Protein 4K3C (pdb70)

Structure (mmCIF, N/CA/C/O backbone):
data_4K3C
#
_entry.id   4K3C
#
_cell.length_a   47.779
_cell.length_b   88.162
_cell.length_c   244.454
_cell.angle_alpha   90.00
_cell.angle_beta   90.00
_cell.angle_gamma   90.00
#
_symmetry.space_group_name_H-M   'P 2 21 21'
#
loop_
_entity.id
_entity.type
_entity.pdbx_description
1 polymer 'Outer membrane protein assembly factor BamA'
2 water water
#
loop_
_atom_site.group_PDB
_atom_site.id
_atom_site.type_symbol
_atom_site.label_atom_id
_atom_site.label_alt_id
_atom_site.label_comp_id
_atom_site.label_asym_id
_atom_site.label_entity_id
_atom_site.label_seq_id
_atom_site.pdbx_PDB_ins_code
_atom_site.Cartn_x
_atom_site.Cartn_y
_atom_site.Cartn_z
_atom_site.occupancy
_atom_site.B_iso_or_equiv
_atom_site.auth_seq_id
_atom_site.auth_comp_id
_atom_site.auth_asym_id
_atom_site.auth_atom_id
_atom_site.pdbx_PDB_model_num
ATOM 1 N N . TYR A 1 1 ? -15.048 -11.783 -116.915 1.00 225.23 262 TYR A N 1
ATOM 2 C CA . TYR A 1 1 ? -14.636 -12.747 -115.873 1.00 225.83 262 TYR A CA 1
ATOM 3 C C . TYR A 1 1 ? -13.138 -13.014 -115.642 1.00 227.69 262 TYR A C 1
ATOM 4 O O . TYR A 1 1 ? -12.512 -13.734 -116.415 1.00 230.74 262 TYR A O 1
ATOM 6 N N . ASN A 1 2 ? -12.587 -12.440 -114.570 1.00 224.72 263 ASN A N 1
ATOM 7 C CA . ASN A 1 2 ? -11.225 -12.746 -114.098 1.00 222.77 263 ASN A CA 1
ATOM 8 C C . ASN A 1 2 ? -10.090 -12.149 -114.949 1.00 220.71 263 ASN A C 1
ATOM 9 O O . ASN A 1 2 ? -10.308 -11.207 -115.712 1.00 221.69 263 ASN A O 1
ATOM 11 N N . ILE A 1 3 ? -8.886 -12.707 -114.804 1.00 216.61 264 ILE A N 1
ATOM 12 C CA . ILE A 1 3 ? -7.661 -12.157 -115.390 1.00 211.07 264 ILE A CA 1
ATOM 13 C C . ILE A 1 3 ? -6.585 -13.238 -115.581 1.00 205.77 264 ILE A C 1
ATOM 14 O O . ILE A 1 3 ? -6.453 -14.146 -114.758 1.00 204.14 264 ILE A O 1
ATOM 16 N N . SER A 1 4 ? -5.827 -13.143 -116.675 1.00 201.50 265 SER A N 1
ATOM 17 C CA . SER A 1 4 ? -4.681 -14.021 -116.898 1.00 195.93 265 SER A CA 1
ATOM 18 C C . SER A 1 4 ? -3.470 -13.634 -116.040 1.00 193.29 265 SER A C 1
ATOM 19 O O . SER A 1 4 ? -3.232 -14.228 -114.987 1.00 191.55 265 SER A O 1
ATOM 21 N N . GLU A 1 5 ? -2.717 -12.631 -116.490 1.00 192.63 266 GLU A N 1
ATOM 22 C CA . GLU A 1 5 ? -1.432 -12.286 -115.879 1.00 188.67 266 GLU A CA 1
ATOM 23 C C . GLU A 1 5 ? -1.295 -10.781 -115.628 1.00 191.15 266 GLU A C 1
ATOM 24 O O . GLU A 1 5 ? -2.195 -10.004 -115.956 1.00 190.43 266 GLU A O 1
ATOM 26 N N . MET A 1 6 ? -0.167 -10.382 -115.036 1.00 195.79 267 MET A N 1
ATOM 27 C CA . MET A 1 6 ? 0.199 -8.971 -114.884 1.00 197.17 267 MET A CA 1
ATOM 28 C C . MET A 1 6 ? 1.727 -8.778 -114.912 1.00 197.88 267 MET A C 1
ATOM 29 O O . MET A 1 6 ? 2.421 -9.100 -113.942 1.00 196.13 267 MET A O 1
ATOM 31 N N . ARG A 1 7 ? 2.235 -8.239 -116.023 1.00 197.44 268 ARG A N 1
ATOM 32 C CA . ARG A 1 7 ? 3.679 -8.125 -116.270 1.00 190.98 268 ARG A CA 1
ATOM 33 C C . ARG A 1 7 ? 4.289 -6.774 -115.866 1.00 191.77 268 ARG A C 1
ATOM 34 O O . ARG A 1 7 ? 5.507 -6.596 -115.952 1.00 192.00 268 ARG A O 1
ATOM 36 N N . ILE A 1 8 ? 3.442 -5.845 -115.419 1.00 190.89 269 ILE A N 1
ATOM 37 C CA . ILE A 1 8 ? 3.833 -4.461 -115.092 1.00 185.03 269 ILE A CA 1
ATOM 38 C C . ILE A 1 8 ? 4.681 -3.780 -116.179 1.00 179.26 269 ILE A C 1
ATOM 39 O O . ILE A 1 8 ? 5.913 -3.863 -116.175 1.00 178.07 269 ILE A O 1
ATOM 41 N N . ILE A 1 9 ? 4.004 -3.105 -117.104 1.00 172.90 270 ILE A N 1
ATOM 42 C CA . ILE A 1 9 ? 4.666 -2.453 -118.229 1.00 167.16 270 ILE A CA 1
ATOM 43 C C . ILE A 1 9 ? 4.872 -0.971 -117.915 1.00 159.47 270 ILE A C 1
ATOM 44 O O . ILE A 1 9 ? 4.196 -0.416 -117.051 1.00 154.14 270 ILE A O 1
ATOM 46 N N . GLY A 1 10 ? 5.827 -0.335 -118.585 1.00 161.13 271 GLY A N 1
ATOM 47 C CA . GLY A 1 10 ? 6.008 1.094 -118.425 1.00 163.36 271 GLY A CA 1
ATOM 48 C C . GLY A 1 10 ? 7.437 1.594 -118.495 1.00 169.75 271 GLY A C 1
ATOM 49 O O . GLY A 1 10 ? 8.346 0.899 -118.953 1.00 169.46 271 GLY A O 1
ATOM 50 N N . ASP A 1 11 ? 7.619 2.820 -118.021 1.00 177.24 272 ASP A N 1
ATOM 51 C CA . ASP A 1 11 ? 8.891 3.519 -118.094 1.00 184.86 272 ASP A CA 1
ATOM 52 C C . ASP A 1 11 ? 8.932 4.498 -116.920 1.00 190.02 272 ASP A C 1
ATOM 53 O O . ASP A 1 11 ? 7.877 4.953 -116.479 1.00 186.83 272 ASP A O 1
ATOM 55 N N . T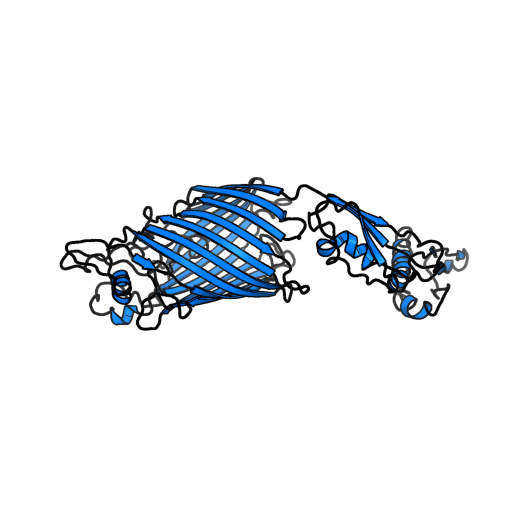HR A 1 12 ? 10.115 4.827 -116.396 1.00 199.07 273 THR A N 1
ATOM 56 C CA . THR A 1 12 ? 11.407 4.337 -116.871 1.00 209.66 273 THR A CA 1
ATOM 57 C C . THR A 1 12 ? 12.388 4.259 -115.701 1.00 213.22 273 THR A C 1
ATOM 58 O O . THR A 1 12 ? 11.986 4.317 -114.538 1.00 212.08 273 THR A O 1
ATOM 60 N N . GLN A 1 13 ? 13.673 4.127 -116.027 1.00 215.74 274 GLN A N 1
ATOM 61 C CA . GLN A 1 13 ? 14.769 4.287 -115.064 1.00 213.10 274 GLN A CA 1
ATOM 62 C C . GLN A 1 13 ? 14.755 3.321 -113.876 1.00 207.64 274 GLN A C 1
ATOM 63 O O . GLN A 1 13 ? 14.485 3.731 -112.742 1.00 205.17 274 GLN A O 1
ATOM 65 N N . LYS A 1 14 ? 15.061 2.050 -114.148 1.00 201.15 275 LYS A N 1
ATOM 66 C CA . LYS A 1 14 ? 15.154 0.999 -113.124 1.00 190.80 275 LYS A CA 1
ATOM 67 C C . LYS A 1 14 ? 14.001 0.985 -112.118 1.00 185.90 275 LYS A C 1
ATOM 68 O O . LYS A 1 14 ? 14.152 0.513 -110.989 1.00 184.26 275 LYS A O 1
ATOM 70 N N . LEU A 1 15 ? 12.853 1.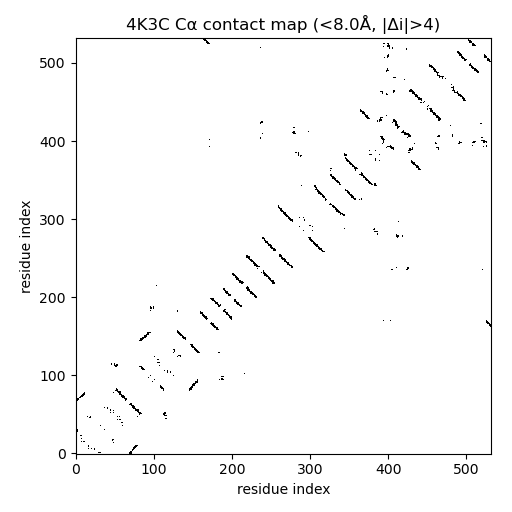503 -112.539 1.00 182.03 276 LEU A N 1
ATOM 71 C CA . LEU A 1 15 ? 11.684 1.573 -111.681 1.00 175.09 276 LEU A CA 1
ATOM 72 C C . LEU A 1 15 ? 11.084 0.188 -111.501 1.00 172.28 276 LEU A C 1
ATOM 73 O O . LEU A 1 15 ? 10.607 -0.156 -110.422 1.00 167.57 276 LEU A O 1
ATOM 75 N N . ASP A 1 16 ? 11.143 -0.609 -112.565 1.00 174.22 277 ASP A N 1
ATOM 76 C CA . ASP A 1 16 ? 10.517 -1.931 -112.607 1.00 173.57 277 ASP A CA 1
ATOM 77 C C . ASP A 1 16 ? 10.976 -2.891 -111.507 1.00 168.74 277 ASP A C 1
ATOM 78 O O . ASP A 1 16 ? 10.379 -3.948 -111.317 1.00 166.33 277 ASP A O 1
ATOM 80 N N . ASN A 1 17 ? 12.033 -2.527 -110.788 1.00 166.63 278 ASN A N 1
ATOM 81 C CA . ASN A 1 17 ? 12.503 -3.336 -109.667 1.00 163.30 278 ASN A CA 1
ATOM 82 C C . ASN A 1 17 ? 11.567 -3.263 -108.457 1.00 159.04 278 ASN A C 1
ATOM 83 O O . ASN A 1 17 ? 10.765 -4.172 -108.234 1.00 162.03 278 ASN A O 1
ATOM 88 N N . GLU A 1 18 ? 11.665 -2.183 -107.685 1.00 149.65 279 GLU A N 1
ATOM 89 C CA . GLU A 1 18 ? 10.851 -2.028 -106.480 1.00 145.50 279 GLU A CA 1
ATOM 90 C C . GLU A 1 18 ? 9.382 -1.731 -106.793 1.00 145.79 279 GLU A C 1
ATOM 91 O O . GLU A 1 18 ? 8.540 -1.719 -105.893 1.00 138.80 279 GLU A O 1
ATOM 93 N N . LEU A 1 19 ? 9.082 -1.486 -108.066 1.00 151.66 280 LEU A N 1
ATOM 94 C CA . LEU A 1 19 ? 7.700 -1.341 -108.513 1.00 152.29 280 LEU A CA 1
ATOM 95 C C . LEU A 1 19 ? 7.030 -2.700 -108.595 1.00 156.86 280 LEU A C 1
ATOM 96 O O . LEU A 1 19 ? 5.974 -2.919 -108.002 1.00 155.55 280 LEU A O 1
ATOM 98 N N . ASN A 1 20 ? 7.654 -3.600 -109.353 1.00 160.95 281 ASN A N 1
ATOM 99 C CA . ASN A 1 20 ? 7.108 -4.930 -109.597 1.00 165.92 281 ASN A CA 1
ATOM 100 C C . ASN A 1 20 ? 6.748 -5.692 -108.325 1.00 179.35 281 ASN A C 1
ATOM 101 O O . ASN A 1 20 ? 5.566 -5.886 -108.032 1.00 180.82 281 ASN A O 1
ATOM 106 N N . GLN A 1 21 ? 7.760 -6.112 -107.569 1.00 188.45 282 GLN A N 1
ATOM 107 C CA . GLN A 1 21 ? 7.526 -6.968 -106.406 1.00 191.86 282 GLN A CA 1
ATOM 108 C C . GLN A 1 21 ? 7.337 -6.179 -105.103 1.00 184.16 282 GLN A C 1
ATOM 109 O O . GLN A 1 21 ? 8.046 -5.201 -104.845 1.00 178.41 282 GLN A O 1
ATOM 111 N N . LEU A 1 22 ? 6.354 -6.592 -104.302 1.00 182.15 283 LEU A N 1
ATOM 112 C CA . LEU A 1 22 ? 5.452 -7.687 -104.670 1.00 181.96 283 LEU A CA 1
ATOM 113 C C . LEU A 1 22 ? 4.008 -7.206 -104.819 1.00 185.40 283 LEU A C 1
ATOM 114 O O . LEU A 1 22 ? 3.067 -7.999 -104.725 1.00 188.35 283 LEU A O 1
ATOM 116 N N . LEU A 1 23 ? 3.843 -5.907 -105.069 1.00 183.59 284 LEU A N 1
ATOM 117 C CA . LEU A 1 23 ? 2.519 -5.308 -105.242 1.00 182.16 284 LEU A CA 1
ATOM 118 C C . LEU A 1 23 ? 1.854 -5.709 -106.557 1.00 190.22 284 LEU A C 1
ATOM 119 O O . LEU A 1 23 ? 0.740 -5.277 -106.850 1.00 191.73 284 LEU A O 1
ATOM 121 N N . THR A 1 24 ? 2.536 -6.537 -107.342 1.00 195.11 285 THR A N 1
ATOM 122 C CA . THR A 1 24 ? 1.964 -7.076 -108.569 1.00 201.55 285 THR A CA 1
ATOM 123 C C . THR A 1 24 ? 0.840 -8.051 -108.214 1.00 204.99 285 THR A C 1
ATOM 124 O O . THR A 1 24 ? 0.067 -8.461 -109.082 1.00 210.45 285 THR A O 1
ATOM 126 N N . HIS A 1 25 ? 0.758 -8.403 -106.930 1.00 200.09 286 HIS A N 1
ATOM 127 C CA . HIS A 1 25 ? -0.234 -9.347 -106.416 1.00 194.39 286 HIS A CA 1
ATOM 128 C C . HIS A 1 25 ? -0.172 -10.667 -107.172 1.00 187.55 286 HIS A C 1
ATOM 129 O O . HIS A 1 25 ? -0.920 -10.866 -108.129 1.00 186.37 286 HIS A O 1
ATOM 131 N N . PHE A 1 26 ? 0.727 -11.545 -106.727 1.00 182.86 287 PHE A N 1
ATOM 132 C CA . PHE A 1 26 ? 0.999 -12.841 -107.358 1.00 184.86 287 PHE A CA 1
ATOM 133 C C . PHE A 1 26 ? -0.199 -13.453 -108.090 1.00 194.86 287 PHE A C 1
ATOM 134 O O . PHE A 1 26 ? -0.332 -13.269 -109.303 1.00 194.25 287 PHE A O 1
ATOM 136 N N . LYS A 1 27 ? -1.059 -14.151 -107.345 1.00 204.37 288 LYS A N 1
ATOM 137 C CA . LYS A 1 27 ? -2.329 -14.694 -107.854 1.00 213.96 288 LYS A CA 1
ATOM 138 C C . LYS A 1 27 ? -3.045 -15.572 -106.823 1.00 221.35 288 LYS A C 1
ATOM 139 O O . LYS A 1 27 ? -2.407 -16.293 -106.054 1.00 223.28 288 LYS A O 1
ATOM 141 N N . ALA A 1 28 ? -4.375 -15.509 -106.829 1.00 224.61 289 ALA A N 1
ATOM 142 C CA . ALA A 1 28 ? -5.223 -16.391 -106.028 1.00 224.72 289 ALA A CA 1
ATOM 143 C C . ALA A 1 28 ? -6.643 -16.314 -106.576 1.00 225.15 289 ALA A C 1
ATOM 144 O O . ALA A 1 28 ? -7.584 -15.983 -105.852 1.00 223.42 289 ALA A O 1
ATOM 146 N N . GLY A 1 29 ? -6.784 -16.614 -107.864 1.00 227.16 290 GLY A N 1
ATOM 147 C CA . GLY A 1 29 ? -8.051 -16.464 -108.553 1.00 228.55 290 GLY A CA 1
ATOM 148 C C . GLY A 1 29 ? -8.114 -15.151 -109.311 1.00 228.34 290 GLY A C 1
ATOM 149 O O . GLY A 1 29 ? -8.844 -15.031 -110.289 1.00 227.99 290 GLY A O 1
ATOM 150 N N . GLN A 1 30 ? -7.344 -14.171 -108.841 1.00 228.46 291 GLN A N 1
ATOM 151 C CA . GLN A 1 30 ? -7.235 -12.845 -109.463 1.00 229.13 291 GLN A CA 1
ATOM 152 C C . GLN A 1 30 ? -8.558 -12.148 -109.798 1.00 229.16 291 GLN A C 1
ATOM 153 O O . GLN A 1 30 ? -8.885 -11.948 -110.968 1.00 233.19 291 GLN A O 1
ATOM 155 N N . LEU A 1 31 ? -9.301 -11.757 -108.768 1.00 224.03 292 LEU A N 1
ATOM 156 C CA . LEU A 1 31 ? -10.567 -11.056 -108.960 1.00 221.80 292 LEU A CA 1
ATOM 157 C C . LEU A 1 31 ? -10.348 -9.653 -109.525 1.00 221.50 292 LEU A C 1
ATOM 158 O O . LEU A 1 31 ? -9.215 -9.182 -109.613 1.00 221.13 292 LEU A O 1
ATOM 160 N N . PHE A 1 32 ? -11.440 -8.992 -109.904 1.00 222.13 293 PHE A N 1
ATOM 161 C CA . PHE A 1 32 ? -11.378 -7.639 -110.456 1.00 219.54 293 PHE A CA 1
ATOM 162 C C . PHE A 1 32 ? -12.627 -6.819 -110.116 1.00 216.90 293 PHE A C 1
ATOM 163 O O . PHE A 1 32 ? -13.746 -7.326 -110.181 1.00 219.90 293 PHE A O 1
ATOM 165 N N . ARG A 1 33 ? -12.435 -5.551 -109.766 1.00 212.48 294 ARG A N 1
ATOM 166 C CA . ARG A 1 33 ? -13.555 -4.690 -109.388 1.00 212.57 294 ARG A CA 1
ATOM 167 C C . ARG A 1 33 ? -13.510 -3.316 -110.063 1.00 212.63 294 ARG A C 1
ATOM 168 O O . ARG A 1 33 ? -12.489 -2.922 -110.631 1.00 215.30 294 ARG A O 1
ATOM 170 N N . LYS A 1 34 ? -14.624 -2.591 -109.987 1.00 207.14 295 LYS A N 1
ATOM 171 C CA . LYS A 1 34 ? -14.766 -1.303 -110.664 1.00 200.16 295 LYS A CA 1
ATOM 172 C C . LYS A 1 34 ? -14.140 -0.147 -109.883 1.00 195.22 295 LYS A C 1
ATOM 173 O O . LYS A 1 34 ? -13.519 0.740 -110.469 1.00 194.76 295 LYS A O 1
ATOM 175 N N . THR A 1 35 ? -14.308 -0.158 -108.564 1.00 191.44 296 THR A N 1
ATOM 176 C CA . THR A 1 35 ? -13.760 0.897 -107.717 1.00 186.15 296 THR A CA 1
ATOM 177 C C . THR A 1 35 ? -12.472 0.461 -107.018 1.00 186.87 296 THR A C 1
ATOM 178 O O . THR A 1 35 ? -11.789 1.280 -106.403 1.00 184.43 296 THR A O 1
ATOM 180 N N . GLU A 1 36 ? -12.145 -0.827 -107.121 1.00 190.77 297 GLU A N 1
ATOM 181 C CA . GLU A 1 36 ? -10.948 -1.383 -106.485 1.00 189.23 297 GLU A CA 1
ATOM 182 C C . GLU A 1 36 ? -9.747 -1.389 -107.425 1.00 189.54 297 GLU A C 1
ATOM 183 O O . GLU A 1 36 ? -8.750 -2.069 -107.173 1.00 187.63 297 GLU A O 1
ATOM 185 N N . LEU A 1 37 ? -9.853 -0.633 -108.512 1.00 190.11 298 LEU A N 1
ATOM 186 C CA . LEU A 1 37 ? -8.748 -0.471 -109.444 1.00 188.13 298 LEU A CA 1
ATOM 187 C C . LEU A 1 37 ? -8.161 0.934 -109.324 1.00 183.61 298 LEU A C 1
ATOM 188 O O . LEU A 1 37 ? -7.135 1.241 -109.929 1.00 186.82 298 LEU A O 1
ATOM 190 N N . SER A 1 38 ? -8.819 1.780 -108.533 1.00 173.54 299 SER A N 1
ATOM 191 C CA . SER A 1 38 ? -8.384 3.161 -108.336 1.00 161.37 299 SER A CA 1
ATOM 192 C C . SER A 1 38 ? -7.164 3.264 -107.415 1.00 159.75 299 SER A C 1
ATOM 193 O O . SER A 1 38 ? -6.178 3.923 -107.752 1.00 159.95 299 SER A O 1
ATOM 195 N N . ILE A 1 39 ? -7.230 2.603 -106.261 1.00 158.27 300 ILE A N 1
ATOM 196 C CA . ILE A 1 39 ? -6.190 2.721 -105.235 1.00 153.54 300 ILE A CA 1
ATOM 197 C C . ILE A 1 39 ? -4.903 1.949 -105.544 1.00 152.21 300 ILE A C 1
ATOM 198 O O . ILE A 1 39 ? -3.829 2.311 -105.062 1.00 149.79 300 ILE A O 1
ATOM 200 N N . ILE A 1 40 ? -5.015 0.883 -106.330 1.00 152.84 301 ILE A N 1
ATOM 201 C CA . ILE A 1 40 ? -3.843 0.112 -106.727 1.00 152.02 301 ILE A CA 1
ATOM 202 C C . ILE A 1 40 ? -2.894 0.990 -107.541 1.00 156.98 301 ILE A C 1
ATOM 203 O O . ILE A 1 40 ? -1.672 0.898 -107.400 1.00 155.89 301 ILE A O 1
ATOM 205 N N . GLU A 1 41 ? -3.473 1.843 -108.386 1.00 160.49 302 GLU A N 1
ATOM 206 C CA . GLU A 1 41 ? -2.709 2.789 -109.195 1.00 162.02 302 GLU A CA 1
ATOM 207 C C . GLU A 1 41 ? -1.964 3.771 -108.304 1.00 161.11 302 GLU A C 1
ATOM 208 O O . GLU A 1 41 ? -0.831 4.156 -108.597 1.00 163.19 302 GLU A O 1
ATOM 210 N N . GLU A 1 42 ? -2.620 4.184 -107.223 1.00 155.17 303 GLU A N 1
ATOM 211 C CA . GLU A 1 42 ? -2.030 5.115 -106.272 1.00 146.69 303 GLU A CA 1
ATOM 212 C C . GLU A 1 42 ? -0.849 4.487 -105.527 1.00 146.25 303 GLU A C 1
ATOM 213 O O . GLU A 1 42 ? 0.132 5.167 -105.230 1.00 143.57 303 GLU A O 1
ATOM 215 N N . GLN A 1 43 ? -0.946 3.189 -105.236 1.00 147.96 304 GLN A N 1
ATOM 216 C CA . GLN A 1 43 ? 0.128 2.452 -104.564 1.00 143.25 304 GLN A CA 1
ATOM 217 C C . GLN A 1 43 ? 1.465 2.562 -105.306 1.00 147.16 304 GLN A C 1
ATOM 218 O O . GLN A 1 43 ? 2.516 2.733 -104.684 1.00 140.14 304 GLN A O 1
ATOM 220 N N . ILE A 1 44 ? 1.410 2.472 -106.636 1.00 153.88 305 ILE A N 1
ATOM 221 C CA . ILE A 1 44 ? 2.599 2.555 -107.493 1.00 148.12 305 ILE A CA 1
ATOM 222 C C . ILE A 1 44 ? 3.147 3.984 -107.634 1.00 144.43 305 ILE A C 1
ATOM 223 O O . ILE A 1 44 ? 4.358 4.205 -107.549 1.00 144.69 305 ILE A O 1
ATOM 225 N N . LYS A 1 45 ? 2.251 4.948 -107.838 1.00 136.64 306 LYS A N 1
ATOM 226 C CA . LYS A 1 45 ? 2.645 6.341 -108.033 1.00 132.05 306 LYS A CA 1
ATOM 227 C C . LYS A 1 45 ? 3.196 6.973 -106.751 1.00 128.05 306 LYS A C 1
ATOM 228 O O . LYS A 1 45 ? 3.599 8.138 -106.745 1.00 124.87 306 LYS A O 1
ATOM 230 N N . GLN A 1 46 ? 3.210 6.195 -105.670 1.00 125.47 307 GLN A N 1
ATOM 231 C CA . GLN A 1 46 ? 3.790 6.625 -104.403 1.00 118.52 307 GLN A CA 1
ATOM 232 C C . GLN A 1 46 ? 5.215 6.092 -104.280 1.00 121.06 307 GLN A C 1
ATOM 233 O O . GLN A 1 46 ? 6.086 6.754 -103.711 1.00 119.29 307 GLN A O 1
ATOM 235 N N . ILE A 1 47 ? 5.446 4.893 -104.815 1.00 124.61 308 ILE A N 1
ATOM 236 C CA . ILE A 1 47 ? 6.774 4.283 -104.804 1.00 124.36 308 ILE A CA 1
ATOM 237 C C . ILE A 1 47 ? 7.729 5.127 -105.635 1.00 127.21 308 ILE A C 1
ATOM 238 O O . ILE A 1 47 ? 8.901 5.293 -105.290 1.00 126.21 308 ILE A O 1
ATOM 240 N N . LEU A 1 48 ? 7.204 5.662 -106.733 1.00 130.97 309 LEU A N 1
ATOM 241 C CA . LEU A 1 48 ? 7.945 6.585 -107.578 1.00 129.48 309 LEU A CA 1
ATOM 242 C C . LEU A 1 48 ? 8.145 7.901 -106.843 1.00 122.78 309 LEU A C 1
ATOM 243 O O . LEU A 1 48 ? 9.238 8.467 -106.851 1.00 118.08 309 LEU A O 1
ATOM 245 N N . GLY A 1 49 ? 7.078 8.372 -106.202 1.00 125.46 310 GLY A N 1
ATOM 246 C CA . GLY A 1 49 ? 7.092 9.630 -105.474 1.00 125.43 310 GLY A CA 1
ATOM 247 C C . GLY A 1 49 ? 8.237 9.757 -104.491 1.00 121.60 310 GLY A C 1
ATOM 248 O O . GLY A 1 49 ? 8.993 10.723 -104.538 1.00 120.02 310 GLY A O 1
ATOM 249 N N . ASP A 1 50 ? 8.414 8.787 -103.615 1.00 122.66 311 ASP A N 1
ATOM 250 C CA . ASP A 1 50 ? 9.510 8.870 -102.676 1.00 130.15 311 ASP A CA 1
ATOM 251 C C . ASP A 1 50 ? 10.863 8.856 -103.343 1.00 135.12 311 ASP A C 1
ATOM 252 O O . ASP A 1 50 ? 11.857 9.231 -102.738 1.00 133.09 311 ASP A O 1
ATOM 254 N N . ARG A 1 51 ? 10.896 8.482 -104.611 1.00 139.38 312 ARG A N 1
ATOM 255 C CA . ARG A 1 51 ? 12.182 8.315 -105.261 1.00 141.84 312 ARG A CA 1
ATOM 256 C C . ARG A 1 51 ? 12.565 9.457 -106.164 1.00 138.31 312 ARG A C 1
ATOM 257 O O . ARG A 1 51 ? 13.598 9.423 -106.816 1.00 140.63 312 ARG A O 1
ATOM 265 N N . GLY A 1 52 ? 11.743 10.487 -106.172 1.00 130.03 313 GLY A N 1
ATOM 266 C CA . GLY A 1 52 ? 12.055 11.694 -106.918 1.00 127.23 313 GLY A CA 1
ATOM 267 C C . GLY A 1 52 ? 11.049 12.076 -107.992 1.00 128.66 313 GLY A C 1
ATOM 268 O O . GLY A 1 52 ? 11.020 13.222 -108.439 1.00 124.36 313 GLY A O 1
ATOM 269 N N . TYR A 1 53 ? 10.226 11.121 -108.415 1.00 135.95 314 TYR A N 1
ATOM 270 C CA . TYR A 1 53 ? 9.219 11.386 -109.440 1.00 142.74 314 TYR A CA 1
ATOM 271 C C . TYR A 1 53 ? 7.865 11.672 -108.812 1.00 137.50 314 TYR A C 1
ATOM 272 O O . TYR A 1 53 ? 7.105 10.751 -108.514 1.00 136.74 314 TYR A O 1
ATOM 274 N N . GLY A 1 54 ? 7.557 12.946 -108.616 1.00 134.20 315 GLY A N 1
ATOM 275 C CA . GLY A 1 54 ? 6.242 13.322 -108.136 1.00 132.69 315 GLY A CA 1
ATOM 276 C C . GLY A 1 54 ? 5.205 13.075 -109.212 1.00 132.48 315 GLY A C 1
ATOM 277 O O . GLY A 1 54 ? 4.403 12.140 -109.104 1.00 130.06 315 GLY A O 1
ATOM 278 N N . SER A 1 55 ? 5.230 13.918 -110.245 1.00 132.29 316 SER A N 1
ATOM 279 C CA . SER A 1 55 ? 4.363 13.758 -111.406 1.00 127.84 316 SER A CA 1
ATOM 280 C C . SER A 1 55 ? 4.522 12.355 -111.940 1.00 120.89 316 SER A C 1
ATOM 281 O O . SER A 1 55 ? 5.629 11.924 -112.248 1.00 120.43 316 SER A O 1
ATOM 284 N N . ALA A 1 56 ? 3.410 11.637 -112.009 1.00 118.42 317 ALA A N 1
ATOM 285 C CA . ALA A 1 56 ? 3.419 10.258 -112.464 1.00 125.13 317 ALA A CA 1
ATOM 286 C C . ALA A 1 56 ? 2.042 9.891 -112.983 1.00 132.08 317 ALA A C 1
ATOM 287 O O . ALA A 1 56 ? 1.043 10.041 -112.275 1.00 132.47 317 ALA A O 1
ATOM 289 N N . LYS A 1 57 ? 1.993 9.424 -114.226 1.00 133.98 318 LYS A N 1
ATOM 290 C CA . LYS A 1 57 ? 0.739 9.023 -114.832 1.00 136.34 318 LYS A CA 1
ATOM 291 C C . LYS A 1 57 ? 0.673 7.502 -114.853 1.00 147.09 318 LYS A C 1
ATOM 292 O O . LYS A 1 57 ? 1.368 6.864 -115.644 1.00 153.67 318 LYS A O 1
ATOM 298 N N . VAL A 1 58 ? -0.147 6.922 -113.978 1.00 152.60 319 VAL A N 1
ATOM 299 C CA . VAL A 1 58 ? -0.405 5.479 -114.013 1.00 161.44 319 VAL A CA 1
ATOM 300 C C . VAL A 1 58 ? -1.793 5.187 -114.598 1.00 165.56 319 VAL A C 1
ATOM 301 O O . VAL A 1 58 ? -2.816 5.389 -113.937 1.00 161.42 319 VAL A O 1
ATOM 305 N N . ASP A 1 59 ? -1.812 4.718 -115.845 1.00 171.05 320 ASP A N 1
ATOM 306 C CA . ASP A 1 59 ? -3.056 4.520 -116.582 1.00 175.57 320 ASP A CA 1
ATOM 307 C C . ASP A 1 59 ? -3.467 3.054 -116.661 1.00 180.50 320 ASP A C 1
ATOM 308 O O . ASP A 1 59 ? -2.884 2.277 -117.415 1.00 182.19 320 ASP A O 1
ATOM 313 N N . LEU A 1 60 ? -4.481 2.678 -115.890 1.00 183.87 321 LEU A N 1
ATOM 314 C CA . LEU A 1 60 ? -5.066 1.353 -116.030 1.00 188.95 321 LEU A CA 1
ATOM 315 C C . LEU A 1 60 ? -5.953 1.314 -117.266 1.00 191.57 321 LEU A C 1
ATOM 316 O O . LEU A 1 60 ? -6.961 2.015 -117.348 1.00 192.67 321 LEU A O 1
ATOM 321 N N . TYR A 1 61 ? -5.556 0.498 -118.232 1.00 192.37 322 TYR A N 1
ATOM 322 C CA . TYR A 1 61 ? -6.309 0.350 -119.464 1.00 194.15 322 TYR A CA 1
ATOM 323 C C . TYR A 1 61 ? -6.256 -1.104 -119.924 1.00 194.32 322 TYR A C 1
ATOM 324 O O . TYR A 1 61 ? -5.511 -1.446 -120.842 1.00 195.63 322 TYR A O 1
ATOM 326 N N . PRO A 1 62 ? -7.045 -1.968 -119.265 1.00 190.01 323 PRO A N 1
ATOM 327 C CA . PRO A 1 62 ? -7.150 -3.408 -119.519 1.00 184.94 323 PRO A CA 1
ATOM 328 C C . PRO A 1 62 ? -8.026 -3.711 -120.733 1.00 182.52 323 PRO A C 1
ATOM 329 O O . PRO A 1 62 ? -9.108 -3.137 -120.866 1.00 181.31 323 PRO A O 1
ATOM 331 N N . LYS A 1 63 ? -7.557 -4.600 -121.605 1.00 179.94 324 LYS A N 1
ATOM 332 C CA . LYS A 1 63 ? -8.319 -5.009 -122.782 1.00 179.02 324 LYS A CA 1
ATOM 333 C C . LYS A 1 63 ? -8.786 -6.458 -122.649 1.00 179.53 324 LYS A C 1
ATOM 334 O O . LYS A 1 63 ? -7.968 -7.374 -122.552 1.00 182.48 324 LYS A O 1
ATOM 336 N N . PHE A 1 64 ? -10.101 -6.661 -122.652 1.00 177.07 325 PHE A N 1
ATOM 337 C CA . PHE A 1 64 ? -10.679 -7.983 -122.410 1.00 175.08 325 PHE A CA 1
ATOM 338 C C . PHE A 1 64 ? -10.994 -8.754 -123.690 1.00 177.47 325 PHE A C 1
ATOM 339 O O . PHE A 1 64 ? -11.279 -8.164 -124.734 1.00 177.57 325 PHE A O 1
ATOM 341 N N . ASN A 1 65 ? -10.938 -10.080 -123.596 1.00 178.98 326 ASN A N 1
ATOM 342 C CA . ASN A 1 65 ? -11.331 -10.954 -124.698 1.00 183.58 326 ASN A CA 1
ATOM 343 C C . ASN A 1 65 ? -12.731 -11.525 -124.471 1.00 188.37 326 ASN A C 1
ATOM 344 O O . ASN A 1 65 ? -13.017 -12.075 -123.408 1.00 187.47 326 ASN A O 1
ATOM 346 N N . GLU A 1 66 ? -13.601 -11.383 -125.467 1.00 192.70 327 GLU A N 1
ATOM 347 C CA . GLU A 1 66 ? -14.976 -11.863 -125.358 1.00 195.05 327 GLU A CA 1
ATOM 348 C C . GLU A 1 66 ? -15.099 -13.345 -125.721 1.00 204.63 327 GLU A C 1
ATOM 349 O O . GLU A 1 66 ? -16.206 -13.877 -125.819 1.00 206.64 327 GLU A O 1
ATOM 351 N N . GLU A 1 67 ? -13.958 -14.003 -125.918 1.00 209.81 328 GLU A N 1
ATOM 352 C CA . GLU A 1 67 ? -13.926 -15.433 -126.222 1.00 213.62 328 GLU A CA 1
ATOM 353 C C . GLU A 1 67 ? -13.281 -16.223 -125.085 1.00 214.78 328 GLU A C 1
ATOM 354 O O . GLU A 1 67 ? -13.907 -17.105 -124.496 1.00 214.61 328 GLU A O 1
ATOM 356 N N . ASP A 1 68 ? -12.026 -15.901 -124.783 1.00 216.31 329 ASP A N 1
ATOM 357 C CA . ASP A 1 68 ? -11.301 -16.559 -123.702 1.00 217.19 329 ASP A CA 1
ATOM 358 C C . ASP A 1 68 ? -11.783 -16.054 -122.349 1.00 219.36 329 ASP A C 1
ATOM 359 O O . ASP A 1 68 ? -11.465 -16.638 -121.312 1.00 218.71 329 ASP A O 1
ATOM 361 N N . HIS A 1 69 ? -12.550 -14.967 -122.378 1.00 222.84 330 HIS A N 1
ATOM 362 C CA . HIS A 1 69 ? -13.073 -14.328 -121.171 1.00 223.96 330 HIS A CA 1
ATOM 363 C C . HIS A 1 69 ? -11.971 -14.052 -120.154 1.00 225.58 330 HIS A C 1
ATOM 364 O O . HIS A 1 69 ? -12.165 -14.249 -118.960 1.00 225.31 330 HIS A O 1
ATOM 366 N N . THR A 1 70 ? -10.814 -13.605 -120.638 1.00 226.26 331 THR A N 1
ATOM 367 C CA . THR A 1 70 ? -9.666 -13.343 -119.772 1.00 220.98 331 THR A CA 1
ATOM 368 C C . THR A 1 70 ? -9.097 -11.943 -119.992 1.00 215.91 331 THR A C 1
ATOM 369 O O . THR A 1 70 ? -8.474 -11.666 -121.018 1.00 214.48 331 THR A O 1
ATOM 371 N N . VAL A 1 71 ? -9.314 -11.069 -119.016 1.00 213.70 332 VAL A N 1
ATOM 372 C CA . VAL A 1 71 ? -8.859 -9.685 -119.092 1.00 211.22 332 VAL A CA 1
ATOM 373 C C . VAL A 1 71 ? -7.346 -9.572 -118.917 1.00 210.15 332 VAL A C 1
ATOM 374 O O . VAL A 1 71 ? -6.802 -9.965 -117.885 1.00 209.58 332 VAL A O 1
ATOM 376 N N . GLN A 1 72 ? -6.671 -9.037 -119.930 1.00 208.91 333 GLN A N 1
ATOM 377 C CA . GLN A 1 72 ? -5.245 -8.743 -119.823 1.00 205.34 333 GLN A CA 1
ATOM 378 C C . GLN A 1 72 ? -5.037 -7.293 -119.372 1.00 206.00 333 GLN A C 1
ATOM 379 O O . GLN A 1 72 ? -5.088 -6.370 -120.186 1.00 209.51 333 GLN A O 1
ATOM 381 N N . ILE A 1 73 ? -4.809 -7.100 -118.073 1.00 199.99 334 ILE A N 1
ATOM 382 C CA . ILE A 1 73 ? -4.646 -5.762 -117.503 1.00 189.38 334 ILE A CA 1
ATOM 383 C C . ILE A 1 73 ? -3.286 -5.168 -117.850 1.00 186.88 334 ILE A C 1
ATOM 384 O O . ILE A 1 73 ? -2.301 -5.893 -117.988 1.00 185.77 334 ILE A O 1
ATOM 386 N N . ASN A 1 74 ? -3.229 -3.846 -117.974 1.00 186.44 335 ASN A N 1
ATOM 387 C CA . ASN A 1 74 ? -1.992 -3.180 -118.371 1.00 188.07 335 ASN A CA 1
ATOM 388 C C . ASN A 1 74 ? -1.683 -1.912 -117.577 1.00 189.72 335 ASN A C 1
ATOM 389 O O . ASN A 1 74 ? -2.513 -1.003 -117.494 1.00 190.86 335 ASN A O 1
ATOM 391 N N . PHE A 1 75 ? -0.485 -1.862 -116.997 1.00 189.04 336 PHE A N 1
ATOM 392 C CA . PHE A 1 75 ? 0.008 -0.662 -116.323 1.00 183.79 336 PHE A CA 1
ATOM 393 C C . PHE A 1 75 ? 0.696 0.251 -117.325 1.00 182.54 336 PHE A C 1
ATOM 394 O O . PHE A 1 75 ? 1.751 -0.085 -117.851 1.00 185.34 336 PHE A O 1
ATOM 402 N N . ILE A 1 76 ? 0.103 1.406 -117.596 1.00 178.91 337 ILE A N 1
ATOM 403 C CA . ILE A 1 76 ? 0.723 2.364 -118.502 1.00 178.15 337 ILE A CA 1
ATOM 404 C C . ILE A 1 76 ? 1.304 3.524 -117.696 1.00 178.16 337 ILE A C 1
ATOM 405 O O . ILE A 1 76 ? 0.588 4.446 -117.297 1.00 177.03 337 ILE A O 1
ATOM 410 N N . VAL A 1 77 ? 2.611 3.461 -117.455 1.00 175.87 338 VAL A N 1
ATOM 411 C CA . VAL A 1 77 ? 3.262 4.351 -116.501 1.00 166.67 338 VAL A CA 1
ATOM 412 C C . VAL A 1 77 ? 4.105 5.450 -117.150 1.00 169.45 338 VAL A C 1
ATOM 413 O O . VAL A 1 77 ? 5.128 5.175 -117.782 1.00 174.59 338 VAL A O 1
ATOM 417 N N . ASP A 1 78 ? 3.674 6.688 -116.962 1.00 163.90 339 ASP A N 1
ATOM 418 C CA . ASP A 1 78 ? 4.446 7.840 -117.376 1.00 160.36 339 ASP A CA 1
ATOM 419 C C . ASP A 1 78 ? 5.034 8.458 -116.125 1.00 153.69 339 ASP A C 1
ATOM 420 O O . ASP A 1 78 ? 4.335 9.125 -115.379 1.00 151.99 339 ASP A O 1
ATOM 425 N N . ALA A 1 79 ? 6.318 8.220 -115.893 1.00 149.05 340 ALA A N 1
ATOM 426 C CA . ALA A 1 79 ? 6.943 8.525 -114.608 1.00 142.19 340 ALA A CA 1
ATOM 427 C C . ALA A 1 79 ? 7.481 9.949 -114.467 1.00 140.47 340 ALA A C 1
ATOM 428 O O . ALA A 1 79 ? 8.059 10.284 -113.437 1.00 139.19 340 ALA A O 1
ATOM 430 N N . GLY A 1 80 ? 7.300 10.775 -115.495 1.00 142.37 341 GLY A N 1
ATOM 431 C CA . GLY A 1 80 ? 7.782 12.150 -115.478 1.00 140.85 341 GLY A CA 1
ATOM 432 C C . GLY A 1 80 ? 9.278 12.301 -115.236 1.00 139.37 341 GLY A C 1
ATOM 433 O O . GLY A 1 80 ? 10.031 11.326 -115.294 1.00 140.83 341 GLY A O 1
ATOM 434 N N . ARG A 1 81 ? 9.714 13.530 -114.966 1.00 135.43 342 ARG A N 1
ATOM 435 C CA . ARG A 1 81 ? 11.111 13.784 -114.624 1.00 136.16 342 ARG A CA 1
ATOM 436 C C . ARG A 1 81 ? 11.336 13.610 -113.127 1.00 137.12 342 ARG A C 1
ATOM 437 O O . ARG A 1 81 ? 10.384 13.621 -112.343 1.00 106.70 342 ARG A O 1
ATOM 439 N N . ARG A 1 82 ? 12.597 13.435 -112.741 1.00 140.82 343 ARG A N 1
ATOM 440 C CA . ARG A 1 82 ? 12.976 13.376 -111.331 1.00 139.12 343 ARG A CA 1
ATOM 441 C C . ARG A 1 82 ? 13.114 14.798 -110.802 1.00 143.81 343 ARG A C 1
ATOM 442 O O . ARG A 1 82 ? 13.922 15.581 -111.308 1.00 148.21 343 ARG A O 1
ATOM 450 N N . ILE A 1 83 ? 12.319 15.125 -109.786 1.00 138.66 344 ILE A N 1
ATOM 451 C CA . ILE A 1 83 ? 12.223 16.495 -109.289 1.00 130.47 344 ILE A CA 1
ATOM 452 C C . ILE A 1 83 ? 13.183 16.772 -108.126 1.00 128.00 344 ILE A C 1
ATOM 453 O O . ILE A 1 83 ? 13.066 16.184 -107.049 1.00 124.34 344 ILE A O 1
ATOM 458 N N . TYR A 1 84 ? 14.131 17.676 -108.359 1.00 129.05 345 TYR A N 1
ATOM 459 C CA . TYR A 1 84 ? 15.156 18.006 -107.371 1.00 131.16 345 TYR A CA 1
ATOM 460 C C . TYR A 1 84 ? 14.783 19.252 -106.549 1.00 135.22 345 TYR A C 1
ATOM 461 O O . TYR A 1 84 ? 14.601 20.337 -107.101 1.00 140.30 345 TYR A O 1
ATOM 470 N N . VAL A 1 85 ? 14.664 19.094 -105.231 1.00 128.08 346 VAL A N 1
ATOM 471 C CA . VAL A 1 85 ? 14.284 20.208 -104.359 1.00 119.29 346 VAL A CA 1
ATOM 472 C C . VAL A 1 85 ? 15.472 21.093 -103.994 1.00 115.15 346 VAL A C 1
ATOM 473 O O . VAL A 1 85 ? 16.445 20.640 -103.383 1.00 110.80 346 VAL A O 1
ATOM 477 N N . ARG A 1 86 ? 15.376 22.362 -104.373 1.00 116.90 347 ARG A N 1
ATOM 478 C CA . ARG A 1 86 ? 16.442 23.327 -104.137 1.00 121.82 347 ARG A CA 1
ATOM 479 C C . ARG A 1 86 ? 16.467 23.763 -102.669 1.00 121.99 347 ARG A C 1
ATOM 480 O O . ARG A 1 86 ? 17.451 23.537 -101.958 1.00 122.13 347 ARG A O 1
ATOM 488 N N . LYS A 1 87 ? 15.376 24.377 -102.220 1.00 119.55 348 LYS A N 1
ATOM 489 C CA . LYS A 1 87 ? 15.228 24.788 -100.825 1.00 110.08 348 LYS A CA 1
ATOM 490 C C . LYS A 1 87 ? 13.747 24.902 -100.479 1.00 101.79 348 LYS A C 1
ATOM 491 O O . LYS A 1 87 ? 12.930 25.166 -101.361 1.00 100.18 348 LYS A O 1
ATOM 497 N N . ILE A 1 88 ? 13.400 24.689 -99.210 1.00 95.49 349 ILE A N 1
ATOM 498 C CA . ILE A 1 88 ? 12.022 24.871 -98.759 1.00 91.99 349 ILE A CA 1
ATOM 499 C C . ILE A 1 88 ? 11.905 26.174 -97.969 1.00 86.68 349 ILE A C 1
ATOM 500 O O . ILE A 1 88 ? 12.815 26.550 -97.225 1.00 83.82 349 ILE A O 1
ATOM 505 N N . ARG A 1 89 ? 10.804 26.886 -98.170 1.00 85.39 350 ARG A N 1
ATOM 506 C CA . ARG A 1 89 ? 10.623 28.188 -97.544 1.00 82.94 350 ARG A CA 1
ATOM 507 C C . ARG A 1 89 ? 9.203 28.360 -97.031 1.00 81.91 350 ARG A C 1
ATOM 508 O O . ARG A 1 89 ? 8.291 27.628 -97.413 1.00 86.22 350 ARG A O 1
ATOM 516 N N . PHE A 1 90 ? 9.018 29.340 -96.161 1.00 77.43 351 PHE A N 1
ATOM 517 C CA . PHE A 1 90 ? 7.707 29.591 -95.594 1.00 73.01 351 PHE A CA 1
ATOM 518 C C . PHE A 1 90 ? 7.243 31.016 -95.877 1.00 74.47 351 PHE A C 1
ATOM 519 O O . PHE A 1 90 ? 8.057 31.932 -96.045 1.00 77.73 351 PHE A O 1
ATOM 527 N N . GLU A 1 91 ? 5.930 31.197 -95.948 1.00 69.05 352 GLU A N 1
ATOM 528 C CA . GLU A 1 91 ? 5.378 32.532 -96.056 1.00 74.16 352 GLU A CA 1
ATOM 529 C C . GLU A 1 91 ? 4.035 32.613 -95.353 1.00 75.94 352 GLU A C 1
ATOM 530 O O . GLU A 1 91 ? 3.376 31.596 -95.161 1.00 75.35 352 GLU A O 1
ATOM 536 N N . GLY A 1 92 ? 3.656 33.825 -94.948 1.00 72.82 353 GLY A N 1
ATOM 537 C CA . GLY A 1 92 ? 2.466 34.031 -94.144 1.00 62.25 353 GLY A CA 1
ATOM 538 C C . GLY A 1 92 ? 2.764 33.919 -92.660 1.00 62.96 353 GLY A C 1
ATOM 539 O O . GLY A 1 92 ? 1.885 34.134 -91.830 1.00 67.02 353 GLY A O 1
ATOM 540 N N . ASN A 1 93 ? 4.009 33.575 -92.329 1.00 62.40 354 ASN A N 1
ATOM 541 C CA . ASN A 1 93 ? 4.424 33.360 -90.947 1.00 49.95 354 ASN A CA 1
ATOM 542 C C . ASN A 1 93 ? 4.904 34.626 -90.280 1.00 53.74 354 ASN A C 1
ATOM 543 O O . ASN A 1 93 ? 6.100 34.781 -90.028 1.00 57.27 354 ASN A O 1
ATOM 548 N N . ASP A 1 94 ? 3.970 35.524 -89.981 1.00 51.89 355 ASP A N 1
ATOM 549 C CA . ASP A 1 94 ? 4.332 36.857 -89.518 1.00 63.35 355 ASP A CA 1
ATOM 550 C C . ASP A 1 94 ? 4.798 36.855 -88.081 1.00 61.18 355 ASP A C 1
ATOM 551 O O . ASP A 1 94 ? 5.711 37.601 -87.702 1.00 64.97 355 ASP A O 1
ATOM 556 N N . VAL A 1 95 ? 4.182 36.013 -87.271 1.00 50.76 356 VAL A N 1
ATOM 557 C CA . VAL A 1 95 ? 4.579 36.002 -85.883 1.00 49.57 356 VAL A CA 1
ATOM 558 C C . VAL A 1 95 ? 5.460 34.804 -85.593 1.00 51.01 356 VAL A C 1
ATOM 559 O O . VAL A 1 95 ? 6.320 34.884 -84.719 1.00 57.15 356 VAL A O 1
ATOM 563 N N . THR A 1 96 ? 5.303 33.724 -86.357 1.00 42.65 357 THR A N 1
ATOM 564 C CA . THR A 1 96 ? 5.935 32.451 -85.965 1.00 60.58 357 THR A CA 1
ATOM 565 C C . THR A 1 96 ? 7.469 32.421 -85.918 1.00 71.28 357 THR A C 1
ATOM 566 O O . THR A 1 96 ? 8.034 32.937 -84.954 1.00 85.14 357 THR A O 1
ATOM 570 N N . ALA A 1 97 ? 8.134 31.854 -86.922 1.00 46.19 358 ALA A N 1
ATOM 571 C CA . ALA A 1 97 ? 9.597 31.628 -86.892 1.00 50.99 358 ALA A CA 1
ATOM 572 C C . ALA A 1 97 ? 9.953 30.601 -87.922 1.00 60.27 358 ALA A C 1
ATOM 573 O O . ALA A 1 97 ? 9.319 29.548 -87.994 1.00 64.72 358 ALA A O 1
ATOM 575 N N . ASP A 1 98 ? 10.987 30.883 -88.701 1.00 68.50 359 ASP A N 1
ATOM 576 C CA . ASP A 1 98 ? 11.482 29.899 -89.642 1.00 69.20 359 ASP A CA 1
ATOM 577 C C . ASP A 1 98 ? 11.815 28.657 -88.837 1.00 72.24 359 ASP A C 1
ATOM 578 O O . ASP A 1 98 ? 11.501 27.550 -89.248 1.00 76.95 359 ASP A O 1
ATOM 583 N N . SER A 1 99 ? 12.410 28.872 -87.665 1.00 68.96 360 SER A N 1
ATOM 584 C CA . SER A 1 99 ? 12.759 27.808 -86.740 1.00 59.53 360 SER A CA 1
ATOM 585 C C . SER A 1 99 ? 11.558 26.931 -86.465 1.00 56.71 360 SER A C 1
ATOM 586 O O . SER A 1 99 ? 11.551 25.750 -86.801 1.00 58.53 360 SER A O 1
ATOM 589 N N . THR A 1 100 ? 10.530 27.527 -85.873 1.00 56.04 361 THR A N 1
ATOM 590 C CA . THR A 1 100 ? 9.393 26.776 -85.340 1.00 55.27 361 THR A CA 1
ATOM 591 C C . THR A 1 100 ? 8.609 25.967 -86.395 1.00 58.55 361 THR A C 1
ATOM 592 O O . THR A 1 100 ? 7.944 24.990 -86.068 1.00 60.70 361 THR A O 1
ATOM 596 N N . LEU A 1 101 ? 8.715 26.360 -87.661 1.00 67.30 362 LEU A N 1
ATOM 597 C CA . LEU A 1 101 ? 8.118 25.598 -88.758 1.00 65.89 362 LEU A CA 1
ATOM 598 C C . LEU A 1 101 ? 9.152 24.622 -89.355 1.00 76.18 362 LEU A C 1
ATOM 599 O O . LEU A 1 101 ? 8.833 23.480 -89.683 1.00 76.61 362 LEU A O 1
ATOM 604 N N . ARG A 1 102 ? 10.393 25.078 -89.490 1.00 79.22 363 ARG A N 1
ATOM 605 C CA . ARG A 1 102 ? 11.465 24.222 -89.986 1.00 86.03 363 ARG A CA 1
ATOM 606 C C . ARG A 1 102 ? 12.005 23.390 -88.835 1.00 97.80 363 ARG A C 1
ATOM 607 O O . ARG A 1 102 ? 13.089 23.640 -88.305 1.00 104.10 363 ARG A O 1
ATOM 615 N N . ARG A 1 103 ? 11.211 22.406 -88.447 1.00 95.29 364 ARG A N 1
ATOM 616 C CA . ARG A 1 103 ? 11.510 21.546 -87.327 1.00 90.50 364 ARG A CA 1
ATOM 617 C C . ARG A 1 103 ? 10.582 20.397 -87.598 1.00 93.61 364 ARG A C 1
ATOM 618 O O . ARG A 1 103 ? 10.877 19.242 -87.297 1.00 104.66 364 ARG A O 1
ATOM 626 N N . GLU A 1 104 ? 9.454 20.737 -88.210 1.00 86.68 365 GLU A N 1
ATOM 627 C CA . GLU A 1 104 ? 8.509 19.735 -88.659 1.00 86.20 365 GLU A CA 1
ATOM 628 C C . GLU A 1 104 ? 8.781 19.328 -90.113 1.00 88.89 365 GLU A C 1
ATOM 629 O O . GLU A 1 104 ? 8.130 18.428 -90.644 1.00 95.67 365 GLU A O 1
ATOM 635 N N . MET A 1 105 ? 9.754 19.972 -90.752 1.00 82.43 366 MET A N 1
ATOM 636 C CA . MET A 1 105 ? 10.144 19.563 -92.096 1.00 85.20 366 MET A CA 1
ATOM 637 C C . MET A 1 105 ? 10.972 18.276 -92.045 1.00 100.06 366 MET A C 1
ATOM 638 O O . MET A 1 105 ? 11.943 18.182 -91.287 1.00 101.77 366 MET A O 1
ATOM 643 N N . ARG A 1 106 ? 10.616 17.278 -92.842 1.00 106.67 367 ARG A N 1
ATOM 644 C CA . ARG A 1 106 ? 11.434 16.073 -92.938 1.00 99.31 367 ARG A CA 1
ATOM 645 C C . ARG A 1 106 ? 12.266 16.136 -94.208 1.00 99.88 367 ARG A C 1
ATOM 646 O O . ARG A 1 106 ? 13.472 15.979 -94.179 1.00 104.60 367 ARG A O 1
ATOM 654 N N . GLN A 1 107 ? 11.623 16.402 -95.327 1.00 96.21 368 GLN A N 1
ATOM 655 C CA . GLN A 1 107 ? 12.362 16.510 -96.581 1.00 99.35 368 GLN A CA 1
ATOM 656 C C . GLN A 1 107 ? 13.574 17.419 -96.423 1.00 104.36 368 GLN A C 1
ATOM 657 O O . GLN A 1 107 ? 13.508 18.430 -95.729 1.00 109.03 368 GLN A O 1
ATOM 663 N N . GLN A 1 108 ? 14.683 17.046 -97.054 1.00 108.06 369 GLN A N 1
ATOM 664 C CA . GLN A 1 108 ? 15.904 17.838 -96.987 1.00 112.17 369 GLN A CA 1
ATOM 665 C C . GLN A 1 108 ? 16.111 18.632 -98.277 1.00 112.99 369 GLN A C 1
ATOM 666 O O . GLN A 1 108 ? 15.713 18.196 -99.360 1.00 114.53 369 GLN A O 1
ATOM 672 N N . GLU A 1 109 ? 16.728 19.802 -98.150 1.00 112.50 370 GLU A N 1
ATOM 673 C CA . GLU A 1 109 ? 17.013 20.643 -99.303 1.00 112.01 370 GLU A CA 1
ATOM 674 C C . GLU A 1 109 ? 18.297 20.200 -100.010 1.00 114.56 370 GLU A C 1
ATOM 675 O O . GLU A 1 109 ? 19.161 19.559 -99.401 1.00 118.77 370 GLU A O 1
ATOM 677 N N . GLY A 1 110 ? 18.418 20.537 -101.293 1.00 111.94 371 GLY A N 1
ATOM 678 C CA . GLY A 1 110 ? 19.517 20.045 -102.104 1.00 113.42 371 GLY A CA 1
ATOM 679 C C . GLY A 1 110 ? 19.459 18.534 -102.206 1.00 115.10 371 GLY A C 1
ATOM 680 O O . GLY A 1 110 ? 20.481 17.865 -102.367 1.00 111.79 371 GLY A O 1
ATOM 681 N N . ALA A 1 111 ? 18.239 18.006 -102.109 1.00 119.46 372 ALA A N 1
ATOM 682 C CA . ALA A 1 111 ? 17.987 16.567 -102.109 1.00 120.16 372 ALA A CA 1
ATOM 683 C C . ALA A 1 111 ? 16.732 16.201 -102.913 1.00 117.70 372 ALA A C 1
ATOM 684 O O . ALA A 1 111 ? 15.805 17.007 -103.043 1.00 114.07 372 ALA A O 1
ATOM 686 N N . TRP A 1 112 ? 16.717 14.981 -103.446 1.00 118.11 373 TRP A N 1
ATOM 687 C CA . TRP A 1 112 ? 15.624 14.501 -104.293 1.00 116.76 373 TRP A CA 1
ATOM 688 C C . TRP A 1 112 ? 14.283 14.518 -103.578 1.00 103.84 373 TRP A C 1
ATOM 689 O O . TRP A 1 112 ? 14.166 14.044 -102.445 1.00 93.20 373 TRP A O 1
ATOM 691 N N . LEU A 1 113 ? 13.274 15.051 -104.262 1.00 102.62 374 LEU A N 1
ATOM 692 C CA . LEU A 1 113 ? 11.925 15.155 -103.712 1.00 104.29 374 LEU A CA 1
ATOM 693 C C . LEU A 1 113 ? 11.368 13.813 -103.254 1.00 101.27 374 LEU A C 1
ATOM 694 O O . LEU A 1 113 ? 11.389 12.841 -103.998 1.00 110.10 374 LEU A O 1
ATOM 699 N N . SER A 1 114 ? 10.880 13.765 -102.022 1.00 96.26 375 SER A N 1
ATOM 700 C CA . SER A 1 114 ? 10.133 12.611 -101.544 1.00 99.20 375 SER A CA 1
ATOM 701 C C . SER A 1 114 ? 8.713 13.011 -101.172 1.00 107.83 375 SER A C 1
ATOM 702 O O . SER A 1 114 ? 8.441 13.387 -100.027 1.00 108.33 375 SER A O 1
ATOM 705 N N . THR A 1 115 ? 7.805 12.935 -102.140 1.00 116.93 376 THR A N 1
ATOM 706 C CA . THR A 1 115 ? 6.427 13.350 -101.900 1.00 125.43 376 THR A CA 1
ATOM 707 C C . THR A 1 115 ? 5.698 12.380 -100.990 1.00 130.22 376 THR A C 1
ATOM 708 O O . THR A 1 115 ? 4.872 11.579 -101.424 1.00 137.27 376 THR A O 1
ATOM 712 N N . SER A 1 116 ? 6.037 12.467 -99.716 1.00 123.97 377 SER A N 1
ATOM 713 C CA . SER A 1 116 ? 5.396 11.704 -98.671 1.00 120.34 377 SER A CA 1
ATOM 714 C C . SER A 1 116 ? 5.844 12.395 -97.404 1.00 114.14 377 SER A C 1
ATOM 715 O O . SER A 1 116 ? 5.035 12.968 -96.690 1.00 117.67 377 SER A O 1
ATOM 718 N N . ALA A 1 117 ? 7.153 12.392 -97.170 1.00 105.22 378 ALA A N 1
ATOM 719 C CA . ALA A 1 117 ? 7.743 13.145 -96.075 1.00 102.38 378 ALA A CA 1
ATOM 720 C C . ALA A 1 117 ? 7.438 14.628 -96.269 1.00 102.00 378 ALA A C 1
ATOM 721 O O . ALA A 1 117 ? 7.385 15.396 -95.310 1.00 95.37 378 ALA A O 1
ATOM 723 N N . VAL A 1 118 ? 7.241 15.013 -97.526 1.00 101.96 379 VAL A N 1
ATOM 724 C CA . VAL A 1 118 ? 6.752 16.340 -97.876 1.00 92.90 379 VAL A CA 1
ATOM 725 C C . VAL A 1 118 ? 5.266 16.467 -97.544 1.00 88.20 379 VAL A C 1
ATOM 726 O O . VAL A 1 118 ? 4.865 17.388 -96.849 1.00 85.57 379 VAL A O 1
ATOM 730 N N . SER A 1 119 ? 4.455 15.530 -98.028 1.00 94.93 380 SER A N 1
ATOM 731 C CA . SER A 1 119 ? 3.010 15.590 -97.834 1.00 94.42 380 SER A CA 1
ATOM 732 C C . SER A 1 119 ? 2.646 15.368 -96.374 1.00 96.45 380 SER A C 1
ATOM 733 O O . SER A 1 119 ? 1.613 15.850 -95.894 1.00 97.56 380 SER A O 1
ATOM 736 N N . LEU A 1 120 ? 3.508 14.643 -95.668 1.00 95.45 381 LEU A N 1
ATOM 737 C CA . LEU A 1 120 ? 3.282 14.335 -94.259 1.00 95.35 381 LEU A CA 1
ATOM 738 C C . LEU A 1 120 ? 3.711 15.484 -93.354 1.00 86.99 381 LEU A C 1
ATOM 739 O O . LEU A 1 120 ? 3.272 15.573 -92.211 1.00 80.42 381 LEU A O 1
ATOM 744 N N . ALA A 1 121 ? 4.568 16.360 -93.871 1.00 86.10 382 ALA A N 1
ATOM 745 C CA . ALA A 1 121 ? 5.035 17.518 -93.116 1.00 74.70 382 ALA A CA 1
ATOM 746 C C . ALA A 1 121 ? 3.947 18.573 -93.036 1.00 74.94 382 ALA A C 1
ATOM 747 O O . ALA A 1 121 ? 3.791 19.243 -92.010 1.00 76.16 382 ALA A O 1
ATOM 749 N N . LYS A 1 122 ? 3.193 18.738 -94.117 1.00 75.14 383 LYS A N 1
ATOM 750 C CA . LYS A 1 122 ? 2.088 19.688 -94.082 1.00 72.04 383 LYS A CA 1
ATOM 751 C C . LYS A 1 122 ? 1.038 19.196 -93.077 1.00 72.60 383 LYS A C 1
ATOM 752 O O . LYS A 1 122 ? 0.341 19.984 -92.450 1.00 67.53 383 LYS A O 1
ATOM 758 N N . SER A 1 123 ? 0.967 17.882 -92.899 1.00 87.71 384 SER A N 1
ATOM 759 C CA . SER A 1 123 ? 0.095 17.283 -91.893 1.00 92.01 384 SER A CA 1
ATOM 760 C C . SER A 1 123 ? 0.629 17.498 -90.466 1.00 87.09 384 SER A C 1
ATOM 761 O O . SER A 1 123 ? -0.138 17.751 -89.535 1.00 76.00 384 SER A O 1
ATOM 764 N N . ARG A 1 124 ? 1.947 17.395 -90.306 1.00 88.35 385 ARG A N 1
ATOM 765 C CA . ARG A 1 124 ? 2.600 17.696 -89.037 1.00 82.70 385 ARG A CA 1
ATOM 766 C C . ARG A 1 124 ? 2.408 19.157 -88.660 1.00 79.64 385 ARG A C 1
ATOM 767 O O . ARG A 1 124 ? 2.317 19.497 -87.482 1.00 75.51 385 ARG A O 1
ATOM 775 N N . LEU A 1 125 ? 2.375 20.024 -89.666 1.00 77.31 386 LEU A N 1
ATOM 776 C CA . LEU A 1 125 ? 2.181 21.438 -89.416 1.00 71.77 386 LEU A CA 1
ATOM 777 C C . LEU A 1 125 ? 0.787 21.664 -88.864 1.00 70.30 386 LEU A C 1
ATOM 778 O O . LEU A 1 125 ? 0.634 22.212 -87.775 1.00 82.88 386 LEU A O 1
ATOM 783 N N . GLU A 1 126 ? -0.233 21.210 -89.583 1.00 65.19 387 GLU A N 1
ATOM 784 C CA . GLU A 1 126 ? -1.559 21.127 -88.989 1.00 74.71 387 GLU A CA 1
ATOM 785 C C . GLU A 1 126 ? -1.419 20.221 -87.770 1.00 87.60 387 GLU A C 1
ATOM 786 O O . GLU A 1 126 ? -0.374 19.598 -87.585 1.00 99.59 387 GLU A O 1
ATOM 792 N N . ARG A 1 127 ? -2.443 20.147 -86.928 1.00 86.46 388 ARG A N 1
ATOM 793 C CA . ARG A 1 127 ? -2.411 19.216 -85.792 1.00 88.49 388 ARG A CA 1
ATOM 794 C C . ARG A 1 127 ? -1.498 19.726 -84.658 1.00 84.84 388 ARG A C 1
ATOM 795 O O . ARG A 1 127 ? -1.562 19.246 -83.525 1.00 88.86 388 ARG A O 1
ATOM 803 N N . THR A 1 128 ? -0.680 20.731 -84.954 1.00 76.15 389 THR A N 1
ATOM 804 C CA . THR A 1 128 ? 0.072 21.418 -83.913 1.00 69.28 389 THR A CA 1
ATOM 805 C C . THR A 1 128 ? -0.872 22.357 -83.213 1.00 76.74 389 THR A C 1
ATOM 806 O O . THR A 1 128 ? -0.744 22.609 -82.018 1.00 91.70 389 THR A O 1
ATOM 810 N N . GLY A 1 129 ? -1.813 22.892 -83.978 1.00 69.86 390 GLY A N 1
ATOM 811 C CA . GLY A 1 129 ? -2.753 23.856 -83.450 1.00 73.76 390 GLY A CA 1
ATOM 812 C C . GLY A 1 129 ? -2.370 25.287 -83.777 1.00 80.84 390 GLY A C 1
ATOM 813 O O . GLY A 1 129 ? -3.169 26.205 -83.594 1.00 86.93 390 GLY A O 1
ATOM 814 N N . PHE A 1 130 ? -1.156 25.484 -84.279 1.00 76.87 391 PHE A N 1
ATOM 815 C CA . PHE A 1 130 ? -0.624 26.829 -84.441 1.00 45.37 391 PHE A CA 1
ATOM 816 C C . PHE A 1 130 ? -1.220 27.584 -85.604 1.00 56.47 391 PHE A C 1
ATOM 817 O O . PHE A 1 130 ? -1.170 28.811 -85.638 1.00 55.89 391 PHE A O 1
ATOM 825 N N . TYR A 1 131 ? -1.743 26.871 -86.581 1.00 63.65 392 TYR A N 1
ATOM 826 C CA . TYR A 1 131 ? -2.186 27.492 -87.811 1.00 60.03 392 TYR A CA 1
ATOM 827 C C . TYR A 1 131 ? -3.562 27.043 -88.178 1.00 58.92 392 TYR A C 1
ATOM 828 O O . TYR A 1 131 ? -3.969 25.977 -87.806 1.00 56.44 392 TYR A O 1
ATOM 837 N N . GLU A 1 132 ? -4.284 27.869 -88.914 1.00 66.55 393 GLU A N 1
ATOM 838 C CA . GLU A 1 132 ? -5.613 27.517 -89.371 1.00 68.12 393 GLU A CA 1
ATOM 839 C C . GLU A 1 132 ? -5.475 26.795 -90.679 1.00 69.77 393 GLU A C 1
ATOM 840 O O . GLU A 1 132 ? -6.232 25.910 -90.997 1.00 64.42 393 GLU A O 1
ATOM 846 N N . THR A 1 133 ? -4.467 27.204 -91.423 1.00 74.10 394 THR A N 1
ATOM 847 C CA . THR A 1 133 ? -4.295 26.888 -92.811 1.00 73.29 394 THR A CA 1
ATOM 848 C C . THR A 1 133 ? -2.847 26.560 -93.077 1.00 82.64 394 THR A C 1
ATOM 849 O O . THR A 1 133 ? -1.975 27.316 -92.723 1.00 92.58 394 THR A O 1
ATOM 853 N N . VAL A 1 134 ? -2.615 25.458 -93.753 1.00 80.72 395 VAL A N 1
ATOM 854 C CA . VAL A 1 134 ? -1.298 25.133 -94.205 1.00 82.79 395 VAL A CA 1
ATOM 855 C C . VAL A 1 134 ? -1.455 24.639 -95.614 1.00 94.85 395 VAL A C 1
ATOM 856 O O . VAL A 1 134 ? -2.274 23.785 -95.864 1.00 106.96 395 VAL A O 1
ATOM 860 N N . GLU A 1 135 ? -0.699 25.182 -96.549 1.00 92.74 396 GLU A N 1
ATOM 861 C CA . GLU A 1 135 ? -0.780 24.715 -97.918 1.00 96.07 396 GLU A CA 1
ATOM 862 C C . GLU A 1 135 ? 0.563 24.803 -98.583 1.00 95.30 396 GLU A C 1
ATOM 863 O O . GLU A 1 135 ? 1.290 25.741 -98.361 1.00 94.13 396 GLU A O 1
ATOM 869 N N . MET A 1 136 ? 0.890 23.817 -99.404 1.00 95.22 397 MET A N 1
ATOM 870 C CA . MET A 1 136 ? 2.196 23.756 -100.028 1.00 103.77 397 MET A CA 1
ATOM 871 C C . MET A 1 136 ? 2.168 24.001 -101.521 1.00 115.55 397 MET A C 1
ATOM 872 O O . MET A 1 136 ? 1.146 23.868 -102.168 1.00 77.27 397 MET A O 1
ATOM 877 N N . SER A 1 137 ? 3.327 24.358 -102.052 1.00 128.92 398 SER A N 1
ATOM 878 C CA . SER A 1 137 ? 3.451 24.782 -103.438 1.00 68.61 398 SER A CA 1
ATOM 879 C C . SER A 1 137 ? 4.617 24.051 -104.091 1.00 78.16 398 SER A C 1
ATOM 880 O O . SER A 1 137 ? 5.575 23.680 -103.415 1.00 91.83 398 SER A O 1
ATOM 883 N N . MET A 1 138 ? 4.558 23.872 -105.406 1.00 149.66 399 MET A N 1
ATOM 884 C CA . MET A 1 138 ? 5.637 23.194 -106.120 1.00 139.70 399 MET A CA 1
ATOM 885 C C . MET A 1 138 ? 6.389 24.014 -107.184 1.00 132.91 399 MET A C 1
ATOM 886 O O . MET A 1 138 ? 6.937 23.416 -108.115 1.00 135.12 399 MET A O 1
ATOM 891 N N . PRO A 1 139 ? 6.452 25.363 -107.047 1.00 125.06 400 PRO A N 1
ATOM 892 C CA . PRO A 1 139 ? 6.905 26.150 -108.205 1.00 129.69 400 PRO A CA 1
ATOM 893 C C . PRO A 1 139 ? 8.339 25.819 -108.605 1.00 131.93 400 PRO A C 1
ATOM 894 O O . PRO A 1 139 ? 9.146 25.465 -107.745 1.00 130.27 400 PRO A O 1
ATOM 898 N N . THR A 1 140 ? 8.645 25.944 -109.892 1.00 135.95 401 THR A N 1
ATOM 899 C CA . THR A 1 140 ? 9.750 25.189 -110.480 1.00 141.64 401 THR A CA 1
ATOM 900 C C . THR A 1 140 ? 11.103 25.886 -110.637 1.00 144.35 401 THR A C 1
ATOM 901 O O . THR A 1 140 ? 11.946 25.403 -111.390 1.00 152.97 401 THR A O 1
ATOM 905 N N . VAL A 1 141 ? 11.320 26.995 -109.935 1.00 138.70 402 VAL A N 1
ATOM 906 C CA . VAL A 1 141 ? 12.612 27.691 -109.973 1.00 138.16 402 VAL A CA 1
ATOM 907 C C . VAL A 1 141 ? 13.076 28.008 -111.400 1.00 141.40 402 VAL A C 1
ATOM 908 O O . VAL A 1 141 ? 14.000 27.375 -111.908 1.00 143.46 402 VAL A O 1
ATOM 912 N N . LYS A 1 142 ? 12.434 28.971 -112.052 1.00 143.60 403 LYS A N 1
ATOM 913 C CA . LYS A 1 142 ? 12.841 29.354 -113.404 1.00 152.14 403 LYS A CA 1
ATOM 914 C C . LYS A 1 142 ? 14.225 30.021 -113.373 1.00 154.17 403 LYS A C 1
ATOM 915 O O . LYS A 1 142 ? 14.493 30.832 -112.485 1.00 151.36 403 LYS A O 1
ATOM 921 N N . ASN A 1 143 ? 15.108 29.690 -114.321 1.00 155.41 404 ASN A N 1
ATOM 922 C CA . ASN A 1 143 ? 14.831 28.787 -115.443 1.00 152.30 404 ASN A CA 1
ATOM 923 C C . ASN A 1 143 ? 15.141 27.315 -115.134 1.00 149.21 404 ASN A C 1
ATOM 924 O O . ASN A 1 143 ? 14.373 26.425 -115.487 1.00 149.82 404 ASN A O 1
ATOM 929 N N . THR A 1 144 ? 16.280 27.089 -114.480 1.00 147.85 405 THR A N 1
ATOM 930 C CA . THR A 1 144 ? 16.821 25.759 -114.112 1.00 148.96 405 THR A CA 1
ATOM 931 C C . THR A 1 144 ? 17.207 24.740 -115.244 1.00 170.72 405 THR A C 1
ATOM 932 O O . THR A 1 144 ? 18.283 24.924 -115.812 1.00 174.04 405 THR A O 1
ATOM 936 N N . ASP A 1 145 ? 16.438 23.701 -115.617 1.00 169.07 406 ASP A N 1
ATOM 937 C CA . ASP A 1 145 ? 15.079 23.338 -115.207 1.00 162.80 406 ASP A CA 1
ATOM 938 C C . ASP A 1 145 ? 15.127 22.110 -114.289 1.00 150.76 406 ASP A C 1
ATOM 939 O O . ASP A 1 145 ? 16.204 21.697 -113.864 1.00 145.77 406 ASP A O 1
ATOM 944 N N . ASP A 1 146 ? 13.954 21.551 -113.988 1.00 145.61 407 ASP A N 1
ATOM 945 C CA . ASP A 1 146 ? 13.785 20.327 -113.191 1.00 142.01 407 ASP A CA 1
ATOM 946 C C . ASP A 1 146 ? 13.997 20.480 -111.668 1.00 143.97 407 ASP A C 1
ATOM 947 O O . ASP A 1 146 ? 13.739 19.548 -110.902 1.00 142.62 407 ASP A O 1
ATOM 952 N N . GLN A 1 147 ? 14.429 21.661 -111.230 1.00 146.80 408 GLN A N 1
ATOM 953 C CA . GLN A 1 147 ? 14.520 21.956 -109.796 1.00 145.49 408 GLN A CA 1
ATOM 954 C C . GLN A 1 147 ? 13.204 22.533 -109.264 1.00 141.01 408 GLN A C 1
ATOM 955 O O . GLN A 1 147 ? 12.426 23.104 -110.023 1.00 142.28 408 GLN A O 1
ATOM 961 N N . VAL A 1 148 ? 12.954 22.386 -107.963 1.00 133.40 409 VAL A N 1
ATOM 962 C CA . VAL A 1 148 ? 11.792 23.031 -107.339 1.00 124.79 409 VAL A CA 1
ATOM 963 C C . VAL A 1 148 ? 12.045 23.581 -105.948 1.00 116.81 409 VAL A C 1
ATOM 964 O O . VAL A 1 148 ? 12.761 22.986 -105.135 1.00 116.35 409 VAL A O 1
ATOM 968 N N . ASP A 1 149 ? 11.424 24.725 -105.688 1.00 111.21 410 ASP A N 1
ATOM 969 C CA . ASP A 1 149 ? 11.270 25.237 -104.339 1.00 100.61 410 ASP A CA 1
ATOM 970 C C . ASP A 1 149 ? 9.893 24.808 -103.859 1.00 93.88 410 ASP A C 1
ATOM 971 O O . ASP A 1 149 ? 8.909 24.936 -104.588 1.00 97.03 410 ASP A O 1
ATOM 976 N N . ILE A 1 150 ? 9.822 24.281 -102.644 1.00 85.97 411 ILE A N 1
ATOM 977 C CA . ILE A 1 150 ? 8.534 23.955 -102.044 1.00 93.40 411 ILE A CA 1
ATOM 978 C C . ILE A 1 150 ? 8.180 24.909 -100.883 1.00 95.74 411 ILE A C 1
ATOM 979 O O . ILE A 1 150 ? 8.766 24.842 -99.794 1.00 93.45 411 ILE A O 1
ATOM 984 N N . ILE A 1 151 ? 7.224 25.805 -101.139 1.00 95.70 412 ILE A N 1
ATOM 985 C CA . ILE A 1 151 ? 6.830 26.835 -100.174 1.00 91.84 412 ILE A CA 1
ATOM 986 C C . ILE A 1 151 ? 5.671 26.381 -99.287 1.00 87.03 412 ILE A C 1
ATOM 987 O O . ILE A 1 151 ? 4.782 25.659 -99.735 1.00 92.18 412 ILE A O 1
ATOM 992 N N . TYR A 1 152 ? 5.688 26.792 -98.024 1.00 80.73 413 TYR A N 1
ATOM 993 C CA . TYR A 1 152 ? 4.559 26.525 -97.140 1.00 83.80 413 TYR A CA 1
ATOM 994 C C . TYR A 1 152 ? 3.898 27.831 -96.716 1.00 83.82 413 TYR A C 1
ATOM 995 O O . TYR A 1 152 ? 4.506 28.649 -96.029 1.00 89.98 413 TYR A O 1
ATOM 1004 N N . LYS A 1 153 ? 2.653 28.021 -97.142 1.00 75.18 414 LYS A N 1
ATOM 1005 C CA . LYS A 1 153 ? 1.906 29.240 -96.865 1.00 68.42 414 LYS A CA 1
ATOM 1006 C C . LYS A 1 153 ? 0.939 28.995 -95.728 1.00 70.26 414 LYS A C 1
ATOM 1007 O O . LYS A 1 153 ? -0.038 28.260 -95.882 1.00 79.53 414 LYS A O 1
ATOM 1013 N N . ILE A 1 154 ? 1.212 29.605 -94.577 1.00 66.66 415 ILE A N 1
ATOM 1014 C CA . ILE A 1 154 ? 0.351 29.410 -93.416 1.00 58.51 415 ILE A CA 1
ATOM 1015 C C . ILE A 1 154 ? -0.465 30.651 -93.026 1.00 70.84 415 ILE A C 1
ATOM 1016 O O . ILE A 1 154 ? -0.085 31.787 -93.311 1.00 72.36 415 ILE A O 1
ATOM 1021 N N . LYS A 1 155 ? -1.618 30.404 -92.411 1.00 71.41 416 LYS A N 1
ATOM 1022 C CA . LYS A 1 155 ? -2.396 31.440 -91.750 1.00 71.99 416 LYS A CA 1
ATOM 1023 C C . LYS A 1 155 ? -2.232 31.246 -90.248 1.00 69.82 416 LYS A C 1
ATOM 1024 O O . LYS A 1 155 ? -2.670 30.235 -89.698 1.00 72.02 416 LYS A O 1
ATOM 1030 N N . GLU A 1 156 ? -1.576 32.203 -89.596 1.00 63.68 417 GLU A N 1
ATO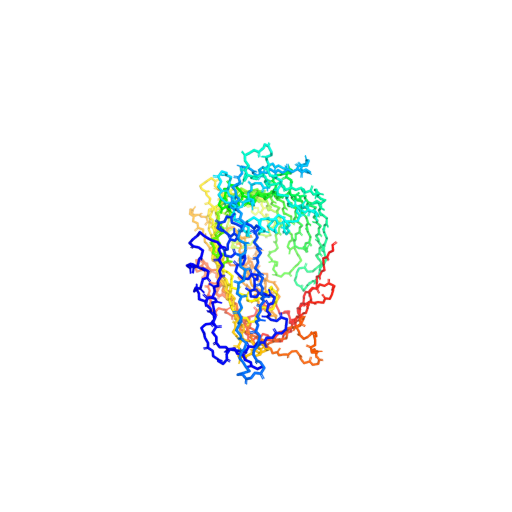M 1031 C CA . GLU A 1 156 ? -1.377 32.168 -88.148 1.00 59.27 417 GLU A CA 1
ATOM 1032 C C . GLU A 1 156 ? -2.733 32.147 -87.483 1.00 59.54 417 GLU A C 1
ATOM 1033 O O . GLU A 1 156 ? -3.731 32.537 -88.090 1.00 63.82 417 GLU A O 1
ATOM 1039 N N . ARG A 1 157 ? -2.789 31.716 -86.236 1.00 47.84 418 ARG A N 1
ATOM 1040 C CA . ARG A 1 157 ? -4.080 31.615 -85.599 1.00 55.55 418 ARG A CA 1
ATOM 1041 C C . ARG A 1 157 ? -3.994 31.870 -84.103 1.00 52.66 418 ARG A C 1
ATOM 1042 O O . ARG A 1 157 ? -2.932 31.701 -83.506 1.00 50.60 418 ARG A O 1
ATOM 1050 N N . ASN A 1 158 ? -5.117 32.280 -83.510 1.00 55.92 419 ASN A N 1
ATOM 1051 C CA . ASN A 1 158 ? -5.193 32.543 -82.075 1.00 59.31 419 ASN A CA 1
ATOM 1052 C C . ASN A 1 158 ? -4.878 31.287 -81.249 1.00 57.70 419 ASN A C 1
ATOM 1053 O O . ASN A 1 158 ? -5.681 30.362 -81.160 1.00 66.93 419 ASN A O 1
ATOM 1058 N N . THR A 1 159 ? -3.699 31.275 -80.645 1.00 45.89 420 THR A N 1
ATOM 1059 C CA . THR A 1 159 ? -3.216 30.116 -79.918 1.00 48.81 420 THR A CA 1
ATOM 1060 C C . THR A 1 159 ? -3.318 30.375 -78.426 1.00 50.97 420 THR A C 1
ATOM 1061 O O . THR A 1 159 ? -2.661 29.726 -77.609 1.00 50.83 420 THR A O 1
ATOM 1065 N N . GLY A 1 160 ? -4.157 31.349 -78.091 1.00 50.34 421 GLY A N 1
ATOM 1066 C CA . GLY A 1 160 ? -4.445 31.693 -76.714 1.00 47.35 421 GLY A CA 1
ATOM 1067 C C . GLY A 1 160 ? -5.772 31.081 -76.294 1.00 57.44 421 GLY A C 1
ATOM 1068 O O . GLY A 1 160 ? -6.754 31.121 -77.042 1.00 55.24 421 GLY A O 1
ATOM 1069 N N . SER A 1 161 ? -5.792 30.490 -75.103 1.00 66.12 422 SER A N 1
ATOM 1070 C CA . SER A 1 161 ? -6.989 29.868 -74.571 1.00 36.41 422 SER A CA 1
ATOM 1071 C C . SER A 1 161 ? -7.241 30.350 -73.152 1.00 51.62 422 SER A C 1
ATOM 1072 O O . SER A 1 161 ? -6.308 30.712 -72.428 1.00 57.71 422 SER A O 1
ATOM 1075 N N . ILE A 1 162 ? -8.506 30.362 -72.751 1.00 47.41 423 ILE A N 1
ATOM 1076 C CA . ILE A 1 162 ? -8.837 30.557 -71.346 1.00 49.76 423 ILE A CA 1
ATOM 1077 C C . ILE A 1 162 ? -9.715 29.389 -70.982 1.00 42.25 423 ILE A C 1
ATOM 1078 O O . ILE A 1 162 ? -10.461 28.898 -71.821 1.00 57.07 423 ILE A O 1
ATOM 1083 N N . ASN A 1 163 ? -9.594 28.904 -69.757 1.00 37.57 424 ASN A N 1
ATOM 1084 C CA . ASN A 1 163 ? -10.317 27.696 -69.377 1.00 44.19 424 ASN A CA 1
ATOM 1085 C C . ASN A 1 163 ? -10.664 27.647 -67.903 1.00 47.77 424 ASN A C 1
ATOM 1086 O O . ASN A 1 163 ? -9.917 28.138 -67.047 1.00 48.92 424 ASN A O 1
ATOM 1091 N N . PHE A 1 164 ? -11.812 27.044 -67.623 1.00 46.67 425 PHE A N 1
ATOM 1092 C CA . PHE A 1 164 ? -12.350 26.971 -66.278 1.00 44.04 425 PHE A CA 1
ATOM 1093 C C . PHE A 1 164 ? -12.814 25.545 -66.019 1.00 49.99 425 PHE A C 1
ATOM 1094 O O . PHE A 1 164 ? -13.214 24.822 -66.943 1.00 47.12 425 PHE A O 1
ATOM 1102 N N . GLY A 1 165 ? -12.764 25.147 -64.753 1.00 55.21 426 GLY A N 1
ATOM 1103 C CA . GLY A 1 165 ? -13.371 23.904 -64.322 1.00 50.87 426 GLY A CA 1
ATOM 1104 C C . GLY A 1 165 ? -14.049 24.122 -62.988 1.00 47.39 426 GLY A C 1
ATOM 1105 O O . GLY A 1 165 ? -13.649 24.999 -62.232 1.00 53.52 426 GLY A O 1
ATOM 1106 N N . VAL A 1 166 ? -15.085 23.338 -62.712 1.00 42.27 427 VAL A N 1
ATOM 1107 C CA . VAL A 1 166 ? -15.807 23.384 -61.442 1.00 40.20 427 VAL A CA 1
ATOM 1108 C C . VAL A 1 166 ? -16.105 21.943 -61.096 1.00 41.39 427 VAL A C 1
ATOM 1109 O O . VAL A 1 166 ? -16.430 21.148 -61.980 1.00 42.18 427 VAL A O 1
ATOM 1113 N N . GLY A 1 167 ? -15.981 21.588 -59.826 1.00 39.98 428 GLY A N 1
ATOM 1114 C CA . GLY A 1 167 ? -16.149 20.199 -59.460 1.00 33.02 428 GLY A CA 1
ATOM 1115 C C . GLY A 1 167 ? -16.473 20.004 -58.004 1.00 33.08 428 GLY A C 1
ATOM 1116 O O . GLY A 1 167 ? -16.182 20.849 -57.160 1.00 33.30 428 GLY A O 1
ATOM 1117 N N . TYR A 1 168 ? -17.098 18.875 -57.716 1.00 34.11 429 TYR A N 1
ATOM 1118 C CA . TYR A 1 168 ? -17.468 18.535 -56.356 1.00 37.90 429 TYR A CA 1
ATOM 1119 C C . TYR A 1 168 ? -17.336 17.023 -56.069 1.00 47.16 429 TYR A C 1
ATOM 1120 O O . TYR A 1 168 ? -17.613 16.181 -56.927 1.00 49.52 429 TYR A O 1
ATOM 1129 N N . GLY A 1 169 ? -16.910 16.693 -54.856 1.00 32.67 430 GLY A N 1
ATOM 1130 C CA . GLY A 1 169 ? -16.609 15.322 -54.511 1.00 62.64 430 GLY A CA 1
ATOM 1131 C C . GLY A 1 169 ? -16.595 15.100 -53.015 1.00 62.77 430 GLY A C 1
ATOM 1132 O O . GLY A 1 169 ? -16.521 16.056 -52.243 1.00 58.74 430 GLY A O 1
ATOM 1133 N N . SER A 1 170 ? -16.661 13.832 -52.617 1.00 62.50 431 SER A N 1
ATOM 1134 C CA . SER A 1 170 ? -16.740 13.442 -51.215 1.00 64.35 431 SER A CA 1
ATOM 1135 C C . SER A 1 170 ? -15.591 13.984 -50.387 1.00 64.14 431 SER A C 1
ATOM 1136 O O . SER A 1 170 ? -15.795 14.606 -49.341 1.00 69.10 431 SER A O 1
ATOM 1139 N N . GLY A 1 171 ? -14.381 13.700 -50.842 1.00 54.94 432 GLY A N 1
ATOM 1140 C CA . GLY A 1 171 ? -13.200 14.303 -50.269 1.00 54.91 432 GLY A CA 1
ATOM 1141 C C . GLY A 1 171 ? -12.819 15.238 -51.375 1.00 62.89 432 GLY A C 1
ATOM 1142 O O . GLY A 1 171 ? -13.035 14.885 -52.547 1.00 77.10 432 GLY A O 1
ATOM 1143 N N . SER A 1 172 ? -12.281 16.398 -50.994 1.00 50.94 433 SER A N 1
ATOM 1144 C CA . SER A 1 172 ? -12.049 17.568 -51.863 1.00 56.34 433 SER A CA 1
ATOM 1145 C C . SER A 1 172 ? -13.151 18.642 -51.793 1.00 69.83 433 SER A C 1
ATOM 1146 O O . SER A 1 172 ? -12.839 19.838 -51.820 1.00 77.47 433 SER A O 1
ATOM 1149 N N . GLY A 1 173 ? -14.417 18.221 -51.692 1.00 57.49 434 GLY A N 1
ATOM 1150 C CA . GLY A 1 173 ? -15.538 19.149 -51.664 1.00 38.20 434 GLY A CA 1
ATOM 1151 C C . GLY A 1 173 ? -15.650 19.987 -52.940 1.00 45.99 434 GLY A C 1
ATOM 1152 O O . GLY A 1 173 ? -15.437 19.493 -54.054 1.00 56.90 434 GLY A O 1
ATOM 1153 N N . LEU A 1 174 ? -15.988 21.264 -52.787 1.00 37.12 435 LEU A N 1
ATOM 1154 C CA . LEU A 1 174 ? -16.106 22.168 -53.934 1.00 46.93 435 LEU A CA 1
ATOM 1155 C C . LEU A 1 174 ? -14.774 22.613 -54.517 1.00 32.78 435 LEU A C 1
ATOM 1156 O O . LEU A 1 174 ? -13.954 23.197 -53.826 1.00 35.63 435 LEU A O 1
ATOM 1161 N N . SER A 1 175 ? -14.595 22.370 -55.809 1.00 34.63 436 SER A N 1
ATOM 1162 C CA . SER A 1 175 ? -13.361 22.716 -56.503 1.00 37.03 436 SER A CA 1
ATOM 1163 C C . SER A 1 175 ? -13.686 23.584 -57.707 1.00 51.68 436 SER A C 1
ATOM 1164 O O . SER A 1 175 ? -14.663 23.331 -58.423 1.00 54.47 436 SER A O 1
ATOM 1167 N N . TYR A 1 176 ? -12.878 24.620 -57.909 1.00 47.14 437 TYR A N 1
ATOM 1168 C CA . TYR A 1 176 ? -12.838 25.330 -59.185 1.00 49.97 437 TYR A CA 1
ATOM 1169 C C . TYR A 1 176 ? -11.413 25.719 -59.510 1.00 47.09 437 TYR A C 1
ATOM 1170 O O . TYR A 1 176 ? -10.559 25.789 -58.625 1.00 53.57 437 TYR A O 1
ATOM 1179 N N . ASN A 1 177 ? -11.175 25.977 -60.788 1.00 36.16 438 ASN A N 1
ATOM 1180 C CA . ASN A 1 177 ? -9.872 26.394 -61.265 1.00 38.68 438 ASN A CA 1
ATOM 1181 C C . ASN A 1 177 ? -10.101 27.222 -62.512 1.00 36.26 438 ASN A C 1
ATOM 1182 O O . ASN A 1 177 ? -11.065 26.981 -63.245 1.00 35.54 438 ASN A O 1
ATOM 1187 N N . ALA A 1 178 ? -9.219 28.190 -62.751 1.00 37.79 439 ALA A N 1
ATOM 1188 C CA . ALA A 1 178 ? -9.162 28.898 -64.031 1.00 46.05 439 ALA A CA 1
ATOM 1189 C C . ALA A 1 178 ? -7.725 28.888 -64.483 1.00 52.42 439 ALA A C 1
ATOM 1190 O O . ALA A 1 178 ? -6.828 28.479 -63.740 1.00 57.53 439 ALA A O 1
ATOM 1192 N N . GLY A 1 179 ? -7.509 29.330 -65.708 1.00 47.97 440 GLY A N 1
ATOM 1193 C CA . GLY A 1 179 ? -6.181 29.333 -66.273 1.00 35.96 440 GLY A CA 1
ATOM 1194 C C . GLY A 1 179 ? -6.180 30.050 -67.597 1.00 33.83 440 GLY A C 1
ATOM 1195 O O . GLY A 1 179 ? -7.180 30.115 -68.306 1.00 36.48 440 GLY A O 1
ATOM 1196 N N . ILE A 1 180 ? -5.039 30.605 -67.938 1.00 32.69 441 ILE A N 1
ATOM 1197 C CA . ILE A 1 180 ? -4.934 31.366 -69.161 1.00 35.45 441 ILE A CA 1
ATOM 1198 C C . ILE A 1 180 ? -3.657 30.857 -69.814 1.00 46.83 441 ILE A C 1
ATOM 1199 O O . ILE A 1 180 ? -2.686 30.508 -69.123 1.00 31.06 441 ILE A O 1
ATOM 1204 N N . THR A 1 181 ? -3.687 30.743 -71.136 1.00 50.08 442 THR A N 1
ATOM 1205 C CA . THR A 1 181 ? -2.622 30.058 -71.865 1.00 46.45 442 THR A CA 1
ATOM 1206 C C . THR A 1 181 ? -2.362 30.705 -73.206 1.00 40.29 442 THR A C 1
ATOM 1207 O O . THR A 1 181 ? -3.296 30.982 -73.939 1.00 39.79 442 THR A O 1
ATOM 1211 N N . GLN A 1 182 ? -1.096 30.949 -73.525 1.00 38.24 443 GLN A N 1
ATOM 1212 C CA . GLN A 1 182 ? -0.739 31.377 -74.862 1.00 49.50 443 GLN A CA 1
ATOM 1213 C C . GLN A 1 182 ? 0.237 30.360 -75.372 1.00 54.15 443 GLN A C 1
ATOM 1214 O O . GLN A 1 182 ? 1.336 30.208 -74.845 1.00 33.72 443 GLN A O 1
ATOM 1220 N N . ASP A 1 183 ? -0.191 29.638 -76.392 1.00 60.19 444 ASP A N 1
ATOM 1221 C CA . ASP A 1 183 ? 0.680 28.694 -77.054 1.00 58.79 444 ASP A CA 1
ATOM 1222 C C . ASP A 1 183 ? 1.467 29.369 -78.154 1.00 57.89 444 ASP A C 1
ATOM 1223 O O . ASP A 1 183 ? 1.137 30.488 -78.563 1.00 59.10 444 ASP A O 1
ATOM 1228 N N . ASN A 1 184 ? 2.502 28.685 -78.633 1.00 51.27 445 ASN A N 1
ATOM 1229 C CA . ASN A 1 184 ? 3.351 29.233 -79.674 1.00 37.91 445 ASN A CA 1
ATOM 1230 C C . ASN A 1 184 ? 3.889 30.628 -79.273 1.00 44.43 445 ASN A C 1
ATOM 1231 O O . ASN A 1 184 ? 4.168 31.474 -80.114 1.00 47.41 445 ASN A O 1
ATOM 1236 N N . PHE A 1 185 ? 4.001 30.849 -77.965 1.00 41.62 446 PHE A N 1
ATOM 1237 C CA . PHE A 1 185 ? 4.656 32.008 -77.368 1.00 49.06 446 PHE A CA 1
ATOM 1238 C C . PHE A 1 185 ? 6.134 31.860 -77.593 1.00 62.69 446 PHE A C 1
ATOM 1239 O O . PHE A 1 185 ? 6.689 30.829 -77.248 1.00 92.75 446 PHE A O 1
ATOM 1247 N N . LEU A 1 186 ? 6.793 32.849 -78.174 1.00 41.02 447 LEU A N 1
ATOM 1248 C CA . LEU A 1 186 ? 6.161 33.938 -78.866 1.00 44.43 447 LEU A CA 1
ATOM 1249 C C . LEU A 1 186 ? 6.612 33.663 -80.273 1.00 44.81 447 LEU A C 1
ATOM 1250 O O . LEU A 1 186 ? 7.639 34.179 -80.695 1.00 39.04 447 LEU A O 1
ATOM 1255 N N . GLY A 1 187 ? 5.882 32.815 -80.988 1.00 45.82 448 GLY A N 1
ATOM 1256 C CA . GLY A 1 187 ? 6.319 32.352 -82.289 1.00 40.93 448 GLY A CA 1
ATOM 1257 C C . GLY A 1 187 ? 7.384 31.280 -82.155 1.00 46.91 448 GLY A C 1
ATOM 1258 O O . GLY A 1 187 ? 7.876 30.766 -83.156 1.00 49.80 448 GLY A O 1
ATOM 1259 N N . MET A 1 188 ? 7.725 30.938 -80.914 1.00 39.46 449 MET A N 1
ATOM 1260 C CA . MET A 1 188 ? 8.794 29.995 -80.615 1.00 46.24 449 MET A CA 1
ATOM 1261 C C . MET A 1 188 ? 8.326 28.554 -80.375 1.00 47.16 449 MET A C 1
ATOM 1262 O O . MET A 1 188 ? 9.128 27.670 -80.068 1.00 55.26 449 MET A O 1
ATOM 1267 N N . GLY A 1 189 ? 7.028 28.316 -80.483 1.00 45.38 450 GLY A N 1
ATOM 1268 C CA . GLY A 1 189 ? 6.508 26.973 -80.334 1.00 44.01 450 GLY A CA 1
ATOM 1269 C C . GLY A 1 189 ? 6.398 26.474 -78.904 1.00 44.79 450 GLY A C 1
ATOM 1270 O O . GLY A 1 189 ? 6.005 25.335 -78.658 1.00 47.11 450 GLY A O 1
ATOM 1271 N N . SER A 1 190 ? 6.728 27.318 -77.944 1.00 36.03 451 SER A N 1
ATOM 1272 C CA . SER A 1 190 ? 6.542 26.931 -76.560 1.00 41.06 451 SER A CA 1
ATOM 1273 C C . SER A 1 190 ? 5.155 27.318 -76.007 1.00 39.60 451 SER A C 1
ATOM 1274 O O . SER A 1 190 ? 4.231 27.666 -76.748 1.00 36.11 451 SER A O 1
ATOM 1277 N N . SER A 1 191 ? 4.995 27.219 -74.696 1.00 37.75 452 SER A N 1
ATOM 1278 C CA . SER A 1 191 ? 3.698 27.471 -74.108 1.00 39.58 452 SER A CA 1
ATOM 1279 C C . SER A 1 191 ? 3.845 28.048 -72.719 1.00 44.28 452 SER A C 1
ATOM 1280 O O . SER A 1 191 ? 4.562 27.509 -71.884 1.00 52.85 452 SER A O 1
ATOM 1283 N N . LEU A 1 192 ? 3.150 29.155 -72.490 1.00 37.43 453 LEU A N 1
ATOM 1284 C CA . LEU A 1 192 ? 3.178 29.850 -71.225 1.00 38.92 453 LEU A CA 1
ATOM 1285 C C . LEU A 1 192 ? 1.784 29.809 -70.642 1.00 51.24 453 LEU A C 1
ATOM 1286 O O . LEU A 1 192 ? 0.808 30.021 -71.355 1.00 31.31 453 LEU A O 1
ATOM 1291 N N . GLY A 1 193 ? 1.685 29.538 -69.345 1.00 37.52 454 GLY A N 1
ATOM 1292 C CA . GLY A 1 193 ? 0.388 29.436 -68.725 1.00 29.84 454 GLY A CA 1
ATOM 1293 C C . GLY A 1 193 ? 0.334 29.955 -67.321 1.00 42.77 454 GLY A C 1
ATOM 1294 O O . GLY A 1 193 ? 1.290 29.832 -66.563 1.00 31.36 454 GLY A O 1
ATOM 1295 N N . LEU A 1 194 ? -0.803 30.553 -67.001 1.00 29.58 455 LEU A N 1
ATOM 1296 C CA . LEU A 1 194 ? -1.116 30.973 -65.653 1.00 38.74 455 LEU A CA 1
ATOM 1297 C C . LEU A 1 194 ? -2.301 30.143 -65.210 1.00 43.09 455 LEU A C 1
ATOM 1298 O O . LEU A 1 194 ? -3.323 30.053 -65.902 1.00 29.81 455 LEU A O 1
ATOM 1303 N N . ASN A 1 195 ? -2.168 29.548 -64.037 1.00 44.96 456 ASN A N 1
ATOM 1304 C CA . ASN A 1 195 ? -3.195 28.668 -63.534 1.00 46.95 456 ASN A CA 1
ATOM 1305 C C . ASN A 1 195 ? -3.400 28.835 -62.047 1.00 40.71 456 ASN A C 1
ATOM 1306 O O . ASN A 1 195 ? -2.447 29.004 -61.286 1.00 41.59 456 ASN A O 1
ATOM 1311 N N . GLY A 1 196 ? -4.656 28.792 -61.637 1.00 33.50 457 GLY A N 1
ATOM 1312 C CA . GLY A 1 196 ? -4.973 28.797 -60.228 1.00 36.62 457 GLY A CA 1
ATOM 1313 C C . GLY A 1 196 ? -6.197 27.959 -59.956 1.00 29.23 457 GLY A C 1
ATOM 1314 O O . GLY A 1 196 ? -7.070 27.836 -60.829 1.00 29.76 457 GLY A O 1
ATOM 1315 N N . SER A 1 197 ? -6.264 27.397 -58.748 1.00 29.08 458 SER A N 1
ATOM 1316 C CA . SER A 1 197 ? -7.350 26.494 -58.382 1.00 37.37 458 SER A CA 1
ATOM 1317 C C . SER A 1 197 ? -7.601 26.452 -56.869 1.00 39.42 458 SER A C 1
ATOM 1318 O O . SER A 1 197 ? -6.727 26.822 -56.082 1.00 33.70 458 SER A O 1
ATOM 1321 N N . ARG A 1 198 ? -8.787 25.966 -56.482 1.00 39.89 459 ARG A N 1
ATOM 1322 C CA . ARG A 1 198 ? -9.218 25.923 -55.088 1.00 35.42 459 ARG A CA 1
ATOM 1323 C C . ARG A 1 198 ? -9.838 24.583 -54.695 1.00 45.16 459 ARG A C 1
ATOM 1324 O O . ARG A 1 198 ? -10.804 24.152 -55.314 1.00 57.03 459 ARG A O 1
ATOM 1332 N N . ASN A 1 199 ? -9.270 23.945 -53.668 1.00 50.84 460 ASN A N 1
ATOM 1333 C CA . ASN A 1 199 ? -9.842 22.787 -52.955 1.00 42.79 460 ASN A CA 1
ATOM 1334 C C . ASN A 1 199 ? -10.425 23.354 -51.695 1.00 47.63 460 ASN A C 1
ATOM 1335 O O . ASN A 1 199 ? -10.374 24.555 -51.494 1.00 50.60 460 ASN A O 1
ATOM 1340 N N . THR A 1 200 ? -10.919 22.491 -50.812 1.00 52.79 461 THR A N 1
ATOM 1341 C CA . THR A 1 200 ? -11.165 22.899 -49.432 1.00 48.81 461 THR A CA 1
ATOM 1342 C C . THR A 1 200 ? -9.840 22.935 -48.692 1.00 48.24 461 THR A C 1
ATOM 1343 O O . THR A 1 200 ? -9.724 23.595 -47.657 1.00 67.26 461 THR A O 1
ATOM 1347 N N . ASP A 1 201 ? -8.845 22.229 -49.229 1.00 36.16 462 ASP A N 1
ATOM 1348 C CA . ASP A 1 201 ? -7.555 22.079 -48.558 1.00 47.30 462 ASP A CA 1
ATOM 1349 C C . ASP A 1 201 ? -6.520 23.106 -49.006 1.00 55.38 462 ASP A C 1
ATOM 1350 O O . ASP A 1 201 ? -5.659 23.515 -48.214 1.00 53.65 462 ASP A O 1
ATOM 1355 N N . SER A 1 202 ? -6.594 23.527 -50.265 1.00 59.04 463 SER A N 1
ATOM 1356 C CA . SER A 1 202 ? -5.687 24.579 -50.725 1.00 62.60 463 SER A CA 1
ATOM 1357 C C . SER A 1 202 ? -6.201 25.494 -51.842 1.00 57.42 463 SER A C 1
ATOM 1358 O O . SER A 1 202 ? -7.227 25.249 -52.469 1.00 59.42 463 SER A O 1
ATOM 1361 N N . THR A 1 203 ? -5.469 26.576 -52.056 1.00 47.87 464 THR A N 1
ATOM 1362 C CA . THR A 1 203 ? -5.550 27.302 -53.305 1.00 43.55 464 THR A CA 1
ATOM 1363 C C . THR A 1 203 ? -4.136 27.294 -53.875 1.00 41.35 464 THR A C 1
ATOM 1364 O O . THR A 1 203 ? -3.168 27.478 -53.141 1.00 38.17 464 THR A O 1
ATOM 1368 N N . ASN A 1 204 ? -4.002 27.051 -55.169 1.00 35.68 465 ASN A N 1
ATOM 1369 C CA . ASN A 1 204 ? -2.679 26.945 -55.743 1.00 33.63 465 ASN A CA 1
ATOM 1370 C C . ASN A 1 204 ? -2.607 27.746 -57.020 1.00 39.32 465 ASN A C 1
ATOM 1371 O O . ASN A 1 204 ? -3.364 27.521 -57.950 1.00 52.63 465 ASN A O 1
ATOM 1376 N N . VAL A 1 205 ? -1.696 28.696 -57.053 1.00 36.16 466 VAL A N 1
ATOM 1377 C CA . VAL A 1 205 ? -1.445 29.455 -58.254 1.00 39.90 466 VAL A CA 1
ATOM 1378 C C . VAL A 1 205 ? -0.139 28.951 -58.837 1.00 47.22 466 VAL A C 1
ATOM 1379 O O . VAL A 1 205 ? 0.741 28.489 -58.121 1.00 54.08 466 VAL A O 1
ATOM 1383 N N . ASN A 1 206 ? -0.004 29.078 -60.143 1.00 51.37 467 ASN A N 1
ATOM 1384 C CA . ASN A 1 206 ? 1.012 28.365 -60.840 1.00 27.39 467 ASN A CA 1
ATOM 1385 C C . ASN A 1 206 ? 1.346 29.077 -62.141 1.00 32.76 467 ASN A C 1
ATOM 1386 O O . ASN A 1 206 ? 0.471 29.235 -63.010 1.00 31.37 467 ASN A O 1
ATOM 1391 N N . LEU A 1 207 ? 2.588 29.537 -62.291 1.00 28.56 468 LEU A N 1
ATOM 1392 C CA . LEU A 1 207 ? 3.043 29.985 -63.609 1.00 27.88 468 LEU A CA 1
ATOM 1393 C C . LEU A 1 207 ? 3.953 28.930 -64.184 1.00 41.25 468 LEU A C 1
ATOM 1394 O O . LEU A 1 207 ? 4.816 28.402 -63.483 1.00 48.63 468 LEU A O 1
ATOM 1399 N N . SER A 1 208 ? 3.785 28.623 -65.462 1.00 32.66 469 SER A N 1
ATOM 1400 C CA . SER A 1 208 ? 4.542 27.518 -66.048 1.00 34.39 469 SER A CA 1
ATOM 1401 C C . SER A 1 208 ? 4.950 27.828 -67.479 1.00 43.51 469 SER A C 1
ATOM 1402 O O . SER A 1 208 ? 4.151 28.372 -68.258 1.00 48.98 469 SER A O 1
ATOM 1405 N N . TYR A 1 209 ? 6.197 27.486 -67.815 1.00 32.83 470 TYR A N 1
ATOM 1406 C CA . TYR A 1 209 ? 6.685 27.627 -69.181 1.00 29.50 470 TYR A CA 1
ATOM 1407 C C . TYR A 1 209 ? 7.155 26.290 -69.771 1.00 29.79 470 TYR A C 1
ATOM 1408 O O . TYR A 1 209 ? 7.991 25.619 -69.202 1.00 32.66 470 TYR A O 1
ATOM 1417 N N . THR A 1 210 ? 6.636 25.925 -70.933 1.00 35.71 471 THR A N 1
ATOM 1418 C CA . THR A 1 210 ? 6.982 24.646 -71.531 1.00 47.10 471 THR A CA 1
ATOM 1419 C C . THR A 1 210 ? 7.663 24.756 -72.899 1.00 51.04 471 THR A C 1
ATOM 1420 O O . THR A 1 210 ? 7.059 25.204 -73.868 1.00 53.72 471 THR A O 1
ATOM 1424 N N . GLU A 1 211 ? 8.914 24.326 -72.982 1.00 52.94 472 GLU A N 1
ATOM 1425 C CA . GLU A 1 211 ? 9.597 24.216 -74.270 1.00 56.54 472 GLU A CA 1
ATOM 1426 C C . GLU A 1 211 ? 9.620 22.743 -74.733 1.00 54.64 472 GLU A C 1
ATOM 1427 O O . GLU A 1 211 ? 10.336 21.909 -74.170 1.00 60.70 472 GLU A O 1
ATOM 1433 N N . PRO A 1 212 ? 8.801 22.412 -75.740 1.00 45.30 473 PRO A N 1
ATOM 1434 C CA . PRO A 1 212 ? 8.690 21.056 -76.280 1.00 51.12 473 PRO A CA 1
ATOM 1435 C C . PRO A 1 212 ? 10.012 20.582 -76.853 1.00 55.30 473 PRO A C 1
ATOM 1436 O O . PRO A 1 212 ? 10.352 19.392 -76.787 1.00 45.58 473 PRO A O 1
ATOM 1440 N N . TYR A 1 213 ? 10.743 21.517 -77.444 1.00 57.02 474 TYR A N 1
ATOM 1441 C CA . TYR A 1 213 ? 12.089 21.220 -77.884 1.00 58.67 474 TYR A CA 1
ATOM 1442 C C . TYR A 1 213 ? 12.997 21.814 -76.850 1.00 63.83 474 TYR A C 1
ATOM 1443 O O . TYR A 1 213 ? 12.517 22.094 -75.765 1.00 85.92 474 TYR A O 1
ATOM 1452 N N . PHE A 1 214 ? 14.278 21.950 -77.142 1.00 43.78 475 PHE A N 1
ATOM 1453 C CA . PHE A 1 214 ? 15.300 22.291 -76.147 1.00 44.71 475 PHE A CA 1
ATOM 1454 C C . PHE A 1 214 ? 16.457 21.492 -76.625 1.00 56.00 475 PHE A C 1
ATOM 1455 O O . PHE A 1 214 ? 17.614 21.878 -76.483 1.00 70.10 475 PHE A O 1
ATOM 1463 N N . THR A 1 215 ? 16.121 20.324 -77.151 1.00 38.89 476 THR A N 1
ATOM 1464 C CA . THR A 1 215 ? 16.993 19.620 -78.053 1.00 45.39 476 THR A CA 1
ATOM 1465 C C . THR A 1 215 ? 16.142 19.249 -79.268 1.00 53.55 476 THR A C 1
ATOM 1466 O O . THR A 1 215 ? 14.944 18.980 -79.125 1.00 53.30 476 THR A O 1
ATOM 1470 N N . LYS A 1 216 ? 16.766 19.264 -80.452 1.00 54.35 477 LYS A N 1
ATOM 1471 C CA . LYS A 1 216 ? 16.147 18.863 -81.712 1.00 55.56 477 LYS A CA 1
ATOM 1472 C C . LYS A 1 216 ? 15.440 17.510 -81.565 1.00 63.85 477 LYS A C 1
ATOM 1473 O O . LYS A 1 216 ? 14.429 17.223 -82.223 1.00 65.78 477 LYS A O 1
ATOM 1479 N N . ASP A 1 217 ? 15.979 16.691 -80.671 1.00 63.74 478 ASP A N 1
ATOM 1480 C CA . ASP A 1 217 ? 15.579 15.308 -80.553 1.00 75.68 478 ASP A CA 1
ATOM 1481 C C . ASP A 1 217 ? 14.322 15.138 -79.692 1.00 81.40 478 ASP A C 1
ATOM 1482 O O . ASP A 1 217 ? 13.887 14.013 -79.425 1.00 95.71 478 ASP A O 1
ATOM 1487 N N . GLY A 1 218 ? 13.741 16.246 -79.247 1.00 65.79 479 GLY A N 1
ATOM 1488 C CA . GLY A 1 218 ? 12.473 16.183 -78.546 1.00 57.86 479 GLY A CA 1
ATOM 1489 C C . GLY A 1 218 ? 12.505 16.251 -77.028 1.00 56.06 479 GLY A C 1
ATOM 1490 O O . GLY A 1 218 ? 11.464 16.120 -76.379 1.00 53.76 479 GLY A O 1
ATOM 1491 N N . VAL A 1 219 ? 13.681 16.444 -76.442 1.00 54.22 480 VAL A N 1
ATOM 1492 C CA . VAL A 1 219 ? 13.752 16.633 -74.993 1.00 54.25 480 VAL A CA 1
ATOM 1493 C C . VAL A 1 219 ? 13.030 17.926 -74.628 1.00 54.82 480 VAL A C 1
ATOM 1494 O O . VAL A 1 219 ? 13.219 18.951 -75.287 1.00 68.72 480 VAL A O 1
ATOM 1498 N N . SER A 1 220 ? 12.195 17.881 -73.594 1.00 43.83 481 SER A N 1
ATOM 1499 C CA . SER A 1 220 ? 11.431 19.062 -73.198 1.00 53.18 481 SER A CA 1
ATOM 1500 C C . SER A 1 220 ? 11.999 19.742 -71.949 1.00 55.03 481 SER A C 1
ATOM 1501 O O . SER A 1 220 ? 12.555 19.084 -71.066 1.00 57.57 481 SER A O 1
ATOM 1504 N N . LEU A 1 221 ? 11.847 21.061 -71.873 1.00 45.62 482 LEU A N 1
ATOM 1505 C CA . LEU A 1 221 ? 12.269 21.788 -70.688 1.00 45.50 482 LEU A CA 1
ATOM 1506 C C . LEU A 1 221 ? 11.081 22.514 -70.115 1.00 46.26 482 LEU A C 1
ATOM 1507 O O . LEU A 1 221 ? 10.575 23.439 -70.718 1.00 54.60 482 LEU A O 1
ATOM 1512 N N . GLY A 1 222 ? 10.631 22.077 -68.949 1.00 49.65 483 GLY A N 1
ATOM 1513 C CA . GLY A 1 222 ? 9.529 22.717 -68.266 1.00 41.59 483 GLY A CA 1
ATOM 1514 C C . GLY A 1 222 ? 10.001 23.606 -67.129 1.00 43.57 483 GLY A C 1
ATOM 1515 O O . GLY A 1 222 ? 10.866 23.235 -66.335 1.00 49.68 483 GLY A O 1
ATOM 1516 N N . GLY A 1 223 ? 9.430 24.798 -67.042 1.00 33.98 484 GLY A N 1
ATOM 1517 C CA . GLY A 1 223 ? 9.667 25.660 -65.902 1.00 32.11 484 GLY A CA 1
ATOM 1518 C C . GLY A 1 223 ? 8.373 25.893 -65.155 1.00 43.54 484 GLY A C 1
ATOM 1519 O O . GLY A 1 223 ? 7.308 25.991 -65.765 1.00 45.99 484 GLY A O 1
ATOM 1520 N N . ASN A 1 224 ? 8.454 25.975 -63.836 1.00 27.69 485 ASN A N 1
ATOM 1521 C CA . ASN A 1 224 ? 7.264 26.200 -63.071 1.00 27.36 485 ASN A CA 1
ATOM 1522 C C . ASN A 1 224 ? 7.576 27.029 -61.858 1.00 40.47 485 ASN A C 1
ATOM 1523 O O . ASN A 1 224 ? 8.588 26.804 -61.220 1.00 43.04 485 ASN A O 1
ATOM 1528 N N . ILE A 1 225 ? 6.724 28.003 -61.561 1.00 27.32 486 ILE A N 1
ATOM 1529 C CA . ILE A 1 225 ? 6.825 28.786 -60.352 1.00 27.41 486 ILE A CA 1
ATOM 1530 C C . ILE A 1 225 ? 5.447 28.747 -59.743 1.00 32.52 486 ILE A C 1
ATOM 1531 O O . ILE A 1 225 ? 4.454 28.955 -60.438 1.00 32.58 486 ILE A O 1
ATOM 1536 N N . PHE A 1 226 ? 5.365 28.527 -58.440 1.00 27.31 487 PHE A N 1
ATOM 1537 C CA . PHE A 1 226 ? 4.082 28.228 -57.845 1.00 34.95 487 PHE A CA 1
ATOM 1538 C C . PHE A 1 226 ? 3.997 28.658 -56.406 1.00 41.73 487 PHE A C 1
ATOM 1539 O O . PHE A 1 226 ? 5.001 28.734 -55.688 1.00 41.51 487 PHE A O 1
ATOM 1547 N N . TYR A 1 227 ? 2.761 28.883 -55.990 1.00 44.72 488 TYR A N 1
ATOM 1548 C CA . TYR A 1 227 ? 2.438 29.195 -54.623 1.00 44.63 488 TYR A CA 1
ATOM 1549 C C . TYR A 1 227 ? 1.271 28.281 -54.212 1.00 36.74 488 TYR A C 1
ATOM 1550 O O . TYR A 1 227 ? 0.322 28.086 -54.968 1.00 32.84 488 TYR A O 1
ATOM 1559 N N . GLU A 1 228 ? 1.361 27.670 -53.041 1.00 38.34 489 GLU A N 1
ATOM 1560 C CA . GLU A 1 228 ? 0.245 26.896 -52.536 1.00 28.44 489 GLU A CA 1
ATOM 1561 C C . GLU A 1 228 ? -0.061 27.363 -51.131 1.00 48.59 489 GLU A C 1
ATOM 1562 O O . GLU A 1 228 ? 0.841 27.519 -50.315 1.00 45.61 489 GLU A O 1
ATOM 1568 N N . ASP A 1 229 ? -1.341 27.600 -50.861 1.00 53.26 490 ASP A N 1
ATOM 1569 C CA . ASP A 1 229 ? -1.804 27.910 -49.518 1.00 49.87 490 ASP A CA 1
ATOM 1570 C C . ASP A 1 229 ? -2.666 26.773 -49.004 1.00 45.63 490 ASP A C 1
ATOM 1571 O O . ASP A 1 229 ? -3.858 26.735 -49.292 1.00 49.42 490 ASP A O 1
ATOM 1576 N N . TYR A 1 230 ? -2.049 25.857 -48.251 1.00 44.09 491 TYR A N 1
ATOM 1577 C CA . TYR A 1 230 ? -2.703 24.654 -47.701 1.00 40.97 491 TYR A CA 1
ATOM 1578 C C . TYR A 1 230 ? -3.271 24.893 -46.311 1.00 43.91 491 TYR A C 1
ATOM 1579 O O . TYR A 1 230 ? -2.632 25.534 -45.467 1.00 44.17 491 TYR A O 1
ATOM 1588 N N . ASP A 1 231 ? -4.478 24.386 -46.082 1.00 43.42 492 ASP A N 1
ATOM 1589 C CA . ASP A 1 231 ? -5.123 24.511 -44.783 1.00 46.18 492 ASP A CA 1
ATOM 1590 C C . ASP A 1 231 ? -6.133 23.412 -44.608 1.00 42.15 492 ASP A C 1
ATOM 1591 O O . ASP A 1 231 ? -7.151 23.357 -45.276 1.00 50.75 492 ASP A O 1
ATOM 1596 N N . ASN A 1 232 ? -5.873 22.623 -43.591 1.00 47.89 493 ASN A N 1
ATOM 1597 C CA . ASN A 1 232 ? -6.302 21.249 -43.500 1.00 48.93 493 ASN A CA 1
ATOM 1598 C C . ASN A 1 232 ? -7.398 21.107 -42.436 1.00 61.50 493 ASN A C 1
ATOM 1599 O O . ASN A 1 232 ? -7.931 20.023 -42.198 1.00 68.11 493 ASN A O 1
ATOM 1604 N N . SER A 1 233 ? -7.756 22.241 -41.837 1.00 56.35 494 SER A N 1
ATOM 1605 C CA . SER A 1 233 ? -8.472 22.283 -40.564 1.00 42.15 494 SER A CA 1
ATOM 1606 C C . SER A 1 233 ? -9.828 21.583 -40.522 1.00 48.62 494 SER A C 1
ATOM 1607 O O . SER A 1 233 ? -10.340 21.281 -39.442 1.00 56.91 494 SER A O 1
ATOM 1610 N N . ALA A 1 234 ? -10.415 21.311 -41.677 1.00 49.64 495 ALA A N 1
ATOM 1611 C CA . ALA A 1 234 ? -11.726 20.670 -41.682 1.00 51.01 495 ALA A CA 1
ATOM 1612 C C . ALA A 1 234 ? -11.634 19.203 -42.103 1.00 59.19 495 ALA A C 1
ATOM 1613 O O . ALA A 1 234 ? -11.710 18.912 -43.295 1.00 66.18 495 ALA A O 1
ATOM 1615 N N . ARG A 1 235 ? -11.485 18.287 -41.137 1.00 57.98 496 ARG A N 1
ATOM 1616 C CA . ARG A 1 235 ? -11.321 16.877 -41.474 1.00 52.30 496 ARG A CA 1
ATOM 1617 C C . ARG A 1 235 ? -11.335 15.771 -40.362 1.00 78.78 496 ARG A C 1
ATOM 1618 O O . ARG A 1 235 ? -12.313 15.580 -39.618 1.00 66.03 496 ARG A O 1
ATOM 1626 N N . LYS A 1 236 ? -10.218 15.045 -40.311 1.00 83.35 497 LYS A N 1
ATOM 1627 C CA . LYS A 1 236 ? -10.065 13.722 -39.709 1.00 74.09 497 LYS A CA 1
ATOM 1628 C C . LYS A 1 236 ? -8.661 13.255 -40.153 1.00 68.14 497 LYS A C 1
ATOM 1629 O O . LYS A 1 236 ? -7.851 12.713 -39.380 1.00 46.97 497 LYS A O 1
ATOM 1635 N N . ALA A 1 237 ? -8.340 13.580 -41.405 1.00 80.55 498 ALA A N 1
ATOM 1636 C CA . ALA A 1 237 ? -6.954 13.853 -41.785 1.00 84.11 498 ALA A CA 1
ATOM 1637 C C . ALA A 1 237 ? -6.627 15.195 -41.160 1.00 70.75 498 ALA A C 1
ATOM 1638 O O . ALA A 1 237 ? -5.901 15.993 -41.731 1.00 72.14 498 ALA A O 1
ATOM 1640 N N . SER A 1 238 ? -7.235 15.439 -39.999 1.00 70.30 499 SER A N 1
ATOM 1641 C CA . SER A 1 238 ? -6.794 16.396 -39.013 1.00 78.29 499 SER A CA 1
ATOM 1642 C C . SER A 1 238 ? -5.503 15.802 -38.474 1.00 72.79 499 SER A C 1
ATOM 1643 O O . SER A 1 238 ? -4.917 14.913 -39.094 1.00 59.46 499 SER A O 1
ATOM 1646 N N . ALA A 1 239 ? -5.113 16.233 -37.282 1.00 77.31 500 ALA A N 1
ATOM 1647 C CA . ALA A 1 239 ? -3.719 16.557 -37.076 1.00 70.63 500 ALA A CA 1
ATOM 1648 C C . ALA A 1 239 ? -3.640 17.587 -38.190 1.00 64.55 500 ALA A C 1
ATOM 1649 O O . ALA A 1 239 ? -3.064 17.365 -39.261 1.00 61.92 500 ALA A O 1
ATOM 1651 N N . ALA A 1 240 ? -4.344 18.684 -37.944 1.00 51.54 501 ALA A N 1
ATOM 1652 C CA . ALA A 1 240 ? -4.431 19.751 -38.892 1.00 53.72 501 ALA A CA 1
ATOM 1653 C C . ALA A 1 240 ? -3.163 20.547 -38.759 1.00 55.82 501 ALA A C 1
ATOM 1654 O O . ALA A 1 240 ? -2.488 20.481 -37.727 1.00 56.96 501 ALA A O 1
ATOM 1656 N N . TYR A 1 241 ? -2.830 21.267 -39.822 1.00 49.37 502 TYR A N 1
ATOM 1657 C CA . TYR A 1 241 ? -1.724 22.205 -39.798 1.00 52.11 502 TYR A CA 1
ATOM 1658 C C . TYR A 1 241 ? -2.000 23.195 -40.912 1.00 55.29 502 TYR A C 1
ATOM 1659 O O . TYR A 1 241 ? -2.881 22.957 -41.737 1.00 60.09 502 TYR A O 1
ATOM 1668 N N . LYS A 1 242 ? -1.281 24.312 -40.929 1.00 49.42 503 LYS A N 1
ATOM 1669 C CA . LYS A 1 242 ? -1.349 25.219 -42.069 1.00 45.21 503 LYS A CA 1
ATOM 1670 C C . LYS A 1 242 ? 0.016 25.346 -42.723 1.00 45.92 503 LYS A C 1
ATOM 1671 O O . LYS A 1 242 ? 1.017 25.557 -42.041 1.00 34.88 503 LYS A O 1
ATOM 1677 N N . ARG A 1 243 ? 0.048 25.184 -44.045 1.00 33.03 504 ARG A N 1
ATOM 1678 C CA . ARG A 1 243 ? 1.296 25.265 -44.794 1.00 32.90 504 ARG A CA 1
ATOM 1679 C C . ARG A 1 243 ? 1.179 26.241 -45.942 1.00 36.52 504 ARG A C 1
ATOM 1680 O O . ARG A 1 243 ? 0.225 26.208 -46.710 1.00 48.59 504 ARG A O 1
ATOM 1688 N N . LYS A 1 244 ? 2.159 27.115 -46.057 1.00 37.65 505 LYS A N 1
ATOM 1689 C CA . LYS A 1 244 ? 2.171 28.083 -47.133 1.00 44.27 505 LYS A CA 1
ATOM 1690 C C . LYS A 1 244 ? 3.455 27.781 -47.854 1.00 53.79 505 LYS A C 1
ATOM 1691 O O . LYS A 1 244 ? 4.525 27.740 -47.241 1.00 52.82 505 LYS A O 1
ATOM 1697 N N . THR A 1 245 ? 3.383 27.502 -49.143 1.00 30.09 506 THR A N 1
ATOM 1698 C CA . THR A 1 245 ? 4.641 27.271 -49.800 1.00 33.66 506 THR A CA 1
ATOM 1699 C C . THR A 1 245 ? 4.777 27.929 -51.149 1.00 38.80 506 THR A C 1
ATOM 1700 O O . THR A 1 245 ? 3.810 28.050 -51.898 1.00 40.27 506 THR A O 1
ATOM 1704 N N . TYR A 1 246 ? 5.999 28.379 -51.422 1.00 36.82 507 TYR A N 1
ATOM 1705 C CA . TYR A 1 246 ? 6.356 28.886 -52.724 1.00 38.04 507 TYR A CA 1
ATOM 1706 C C . TYR A 1 246 ? 7.551 28.084 -53.199 1.00 40.11 507 TYR A C 1
ATOM 1707 O O . TYR A 1 246 ? 8.327 27.577 -52.391 1.00 29.06 507 TYR A O 1
ATOM 1716 N N . GLY A 1 247 ? 7.713 27.988 -54.509 1.00 28.26 508 GLY A N 1
ATOM 1717 C CA . GLY A 1 247 ? 8.860 27.298 -55.051 1.00 28.19 508 GLY A CA 1
ATOM 1718 C C . GLY A 1 247 ? 8.970 27.553 -56.535 1.00 34.87 508 GLY A C 1
ATOM 1719 O O . GLY A 1 247 ? 8.166 28.281 -57.098 1.00 30.07 508 GLY A O 1
ATOM 1720 N N . ALA A 1 248 ? 9.967 26.954 -57.168 1.00 27.94 509 ALA A N 1
ATOM 1721 C CA . ALA A 1 248 ? 10.171 27.119 -58.592 1.00 27.85 509 ALA A CA 1
ATOM 1722 C C . ALA A 1 248 ? 11.010 25.963 -59.081 1.00 40.09 509 ALA A C 1
ATOM 1723 O O . ALA A 1 248 ? 11.800 25.411 -58.323 1.00 42.30 509 ALA A O 1
ATOM 1725 N N . SER A 1 249 ? 10.871 25.580 -60.337 1.00 27.83 510 SER A N 1
ATOM 1726 C CA . SER A 1 249 ? 11.485 24.324 -60.712 1.00 35.20 510 SER A CA 1
ATOM 1727 C C . SER A 1 249 ? 11.609 24.114 -62.192 1.00 39.45 510 SER A C 1
ATOM 1728 O O . SER A 1 249 ? 10.710 24.439 -62.960 1.00 47.04 510 SER A O 1
ATOM 1731 N N . GLY A 1 250 ? 12.714 23.507 -62.586 1.00 39.07 511 GLY A N 1
ATOM 1732 C CA . GLY A 1 250 ? 12.916 23.174 -63.978 1.00 44.41 511 GLY A CA 1
ATOM 1733 C C . GLY A 1 250 ? 12.985 21.680 -64.103 1.00 52.13 511 GLY A C 1
ATOM 1734 O O . GLY A 1 250 ? 13.683 21.030 -63.335 1.00 56.30 511 GLY A O 1
ATOM 1735 N N . THR A 1 251 ? 12.233 21.114 -65.036 1.00 29.10 512 THR A N 1
ATOM 1736 C CA . THR A 1 251 ? 12.282 19.675 -65.201 1.00 33.09 512 THR A CA 1
ATOM 1737 C C . THR A 1 251 ? 12.398 19.218 -66.662 1.00 43.43 512 THR A C 1
ATOM 1738 O O . THR A 1 251 ? 11.588 19.602 -67.504 1.00 29.98 512 THR A O 1
ATOM 1742 N N . LEU A 1 252 ? 13.421 18.391 -66.923 1.00 54.02 513 LEU A N 1
ATOM 1743 C CA . LEU A 1 252 ? 13.767 17.875 -68.245 1.00 31.53 513 LEU A CA 1
ATOM 1744 C C . LEU A 1 252 ? 13.000 16.619 -68.560 1.00 45.30 513 LEU A C 1
ATOM 1745 O O . LEU A 1 252 ? 13.080 15.655 -67.816 1.00 44.42 513 LEU A O 1
ATOM 1750 N N . GLY A 1 253 ? 12.263 16.624 -69.668 1.00 50.69 514 GLY A N 1
ATOM 1751 C CA . GLY A 1 253 ? 11.467 15.474 -70.081 1.00 46.97 514 GLY A CA 1
ATOM 1752 C C . GLY A 1 253 ? 12.054 14.788 -71.297 1.00 49.66 514 GLY A C 1
ATOM 1753 O O . GLY A 1 253 ? 12.534 15.457 -72.216 1.00 58.61 514 GLY A O 1
ATOM 1754 N N . PHE A 1 254 ? 12.021 13.455 -71.297 1.00 49.06 515 PHE A N 1
ATOM 1755 C CA . PHE A 1 254 ? 12.695 12.639 -72.312 1.00 44.39 515 PHE A CA 1
ATOM 1756 C C . PHE A 1 254 ? 11.734 11.636 -72.909 1.00 51.30 515 PHE A C 1
ATOM 1757 O O . PHE A 1 254 ? 11.285 10.725 -72.215 1.00 50.05 515 PHE A O 1
ATOM 1765 N N . PRO A 1 255 ? 11.413 11.805 -74.203 1.00 59.56 516 PRO A N 1
ATOM 1766 C CA . PRO A 1 255 ? 10.341 11.098 -74.917 1.00 59.36 516 PRO A CA 1
ATOM 1767 C C . PRO A 1 255 ? 10.807 9.895 -75.700 1.00 58.33 516 PRO A C 1
ATOM 1768 O O . PRO A 1 255 ? 10.920 10.009 -76.913 1.00 73.12 516 PRO A O 1
ATOM 1772 N N . VAL A 1 256 ? 11.004 8.754 -75.045 1.00 56.87 517 VAL A N 1
ATOM 1773 C CA . VAL A 1 256 ? 11.742 7.634 -75.652 1.00 56.25 517 VAL A CA 1
ATOM 1774 C C . VAL A 1 256 ? 11.004 6.645 -76.569 1.00 49.02 517 VAL A C 1
ATOM 1775 O O . VAL A 1 256 ? 11.479 6.337 -77.647 1.00 49.19 517 VAL A O 1
ATOM 1779 N N . ASP A 1 257 ? 9.853 6.147 -76.158 1.00 55.39 518 ASP A N 1
ATOM 1780 C CA . ASP A 1 257 ? 9.378 4.884 -76.707 1.00 66.73 518 ASP A CA 1
ATOM 1781 C C . ASP A 1 257 ? 7.895 4.958 -76.960 1.00 64.89 518 ASP A C 1
ATOM 1782 O O . ASP A 1 257 ? 7.262 3.939 -77.199 1.00 76.34 518 ASP A O 1
ATOM 1787 N N . GLU A 1 258 ? 7.333 6.159 -76.874 1.00 60.05 519 GLU A N 1
ATOM 1788 C CA . GLU A 1 258 ? 5.884 6.358 -76.987 1.00 72.92 519 GLU A CA 1
ATOM 1789 C C . GLU A 1 258 ? 5.108 5.664 -75.859 1.00 82.97 519 GLU A C 1
ATOM 1790 O O . GLU A 1 258 ? 4.076 6.161 -75.403 1.00 89.19 519 GLU A O 1
ATOM 1796 N N . ASN A 1 259 ? 5.611 4.524 -75.408 1.00 81.45 520 ASN A N 1
ATOM 1797 C CA . ASN A 1 259 ? 5.066 3.873 -74.241 1.00 81.98 520 ASN A CA 1
ATOM 1798 C C . ASN A 1 259 ? 5.912 4.165 -73.009 1.00 83.29 520 ASN A C 1
ATOM 1799 O O . ASN A 1 259 ? 5.501 3.871 -71.888 1.00 87.17 520 ASN A O 1
ATOM 1804 N N . ASN A 1 260 ? 7.092 4.748 -73.215 1.00 70.04 521 ASN A N 1
ATOM 1805 C CA . ASN A 1 260 ? 7.967 5.068 -72.092 1.00 57.46 521 ASN A CA 1
ATOM 1806 C C . ASN A 1 260 ? 8.500 6.471 -72.168 1.00 58.16 521 ASN A C 1
ATOM 1807 O O . ASN A 1 260 ? 8.663 7.015 -73.249 1.00 70.01 521 ASN A O 1
ATOM 1812 N N . SER A 1 261 ? 8.775 7.050 -71.006 1.00 55.46 522 SER A N 1
ATOM 1813 C CA . SER A 1 261 ? 9.424 8.351 -70.933 1.00 50.69 522 SER A CA 1
ATOM 1814 C C . SER A 1 261 ? 10.030 8.577 -69.542 1.00 49.75 522 SER A C 1
ATOM 1815 O O . SER A 1 261 ? 9.613 7.957 -68.561 1.00 43.89 522 SER A O 1
ATOM 1818 N N . TYR A 1 262 ? 11.028 9.447 -69.465 1.00 33.20 523 TYR A N 1
ATOM 1819 C CA . TYR A 1 262 ? 11.711 9.704 -68.212 1.00 32.60 523 TYR A CA 1
ATOM 1820 C C . TYR A 1 262 ? 11.625 11.168 -67.963 1.00 46.50 523 TYR A C 1
ATOM 1821 O O . TYR A 1 262 ? 11.237 11.929 -68.842 1.00 52.30 523 TYR A O 1
ATOM 1830 N N . TYR A 1 263 ? 11.957 11.575 -66.752 1.00 39.57 524 TYR A N 1
ATOM 1831 C CA . TYR A 1 263 ? 12.185 12.990 -66.519 1.00 42.54 524 TYR A CA 1
ATOM 1832 C C . TYR A 1 263 ? 13.226 13.173 -65.416 1.00 39.58 524 TYR A C 1
ATOM 1833 O O . TYR A 1 263 ? 13.406 12.294 -64.556 1.00 40.57 524 TYR A O 1
ATOM 1842 N N . LEU A 1 264 ? 13.941 14.290 -65.493 1.00 33.92 525 LEU A N 1
ATOM 1843 C CA . LEU A 1 264 ? 14.853 14.732 -64.449 1.00 34.79 525 LEU A CA 1
ATOM 1844 C C . LEU A 1 264 ? 14.493 16.174 -64.124 1.00 41.52 525 LEU A C 1
ATOM 1845 O O . LEU A 1 264 ? 14.298 16.984 -65.032 1.00 49.08 525 LEU A O 1
ATOM 1850 N N . GLY A 1 265 ? 14.415 16.513 -62.845 1.00 39.08 526 GLY A N 1
ATOM 1851 C CA . GLY A 1 265 ? 14.131 17.889 -62.468 1.00 35.14 526 GLY A CA 1
ATOM 1852 C C . GLY A 1 265 ? 14.938 18.365 -61.279 1.00 40.32 526 GLY A C 1
ATOM 1853 O O . GLY A 1 265 ? 15.343 17.568 -60.438 1.00 52.35 526 GLY A O 1
ATOM 1854 N N . LEU A 1 266 ? 15.192 19.667 -61.238 1.00 35.09 527 LEU A N 1
ATOM 1855 C CA . LEU A 1 266 ? 15.728 20.351 -60.069 1.00 31.07 527 LEU A CA 1
ATOM 1856 C C . LEU A 1 266 ? 14.675 21.359 -59.653 1.00 38.18 527 LEU A C 1
ATOM 1857 O O . LEU A 1 266 ? 14.001 21.952 -60.508 1.00 39.55 527 LEU A O 1
ATOM 1862 N N . GLY A 1 267 ? 14.529 21.565 -58.350 1.00 38.61 528 GLY A N 1
ATOM 1863 C CA . GLY A 1 267 ? 13.611 22.576 -57.867 1.00 28.81 528 GLY A CA 1
ATOM 1864 C C . GLY A 1 267 ? 13.985 23.157 -56.521 1.00 37.51 528 GLY A C 1
ATOM 1865 O O . GLY A 1 267 ? 14.529 22.486 -55.643 1.00 40.07 528 GLY A O 1
ATOM 1866 N N . TYR A 1 268 ? 13.681 24.430 -56.350 1.00 33.83 529 TYR A N 1
ATOM 1867 C CA . TYR A 1 268 ? 13.831 25.058 -55.054 1.00 34.66 529 TYR A CA 1
ATOM 1868 C C . TYR A 1 268 ? 12.442 25.352 -54.521 1.00 35.25 529 TYR A C 1
ATOM 1869 O O . TYR A 1 268 ? 11.555 25.754 -55.268 1.00 36.41 529 TYR A O 1
ATOM 1878 N N . THR A 1 269 ? 12.237 25.116 -53.233 1.00 36.93 530 THR A N 1
ATOM 1879 C CA . THR A 1 269 ? 10.923 25.288 -52.629 1.00 43.14 530 THR A CA 1
ATOM 1880 C C . THR A 1 269 ? 11.024 25.722 -51.162 1.00 35.44 530 THR A C 1
ATOM 1881 O O . THR A 1 269 ? 11.796 25.181 -50.378 1.00 30.58 530 THR A O 1
ATOM 1885 N N . HIS A 1 270 ? 10.187 26.674 -50.790 1.00 31.90 531 HIS A N 1
ATOM 1886 C CA . HIS A 1 270 ? 10.221 27.244 -49.467 1.00 30.95 531 HIS A CA 1
ATOM 1887 C C . HIS A 1 270 ? 8.860 27.020 -48.822 1.00 32.56 531 HIS A C 1
ATOM 1888 O O . HIS A 1 270 ? 7.850 27.425 -49.372 1.00 33.54 531 HIS A O 1
ATOM 1895 N N . ASP A 1 271 ? 8.847 26.338 -47.674 1.00 39.96 532 ASP A N 1
ATOM 1896 C CA . ASP A 1 271 ? 7.629 25.965 -46.947 1.00 37.74 532 ASP A CA 1
ATOM 1897 C C . ASP A 1 271 ? 7.584 26.720 -45.633 1.00 42.33 532 ASP A C 1
ATOM 1898 O O . ASP A 1 271 ? 8.596 26.810 -44.936 1.00 41.23 532 ASP A O 1
ATOM 1903 N N . LYS A 1 272 ? 6.409 27.224 -45.273 1.00 32.96 533 LYS A N 1
ATOM 1904 C CA . LYS A 1 272 ? 6.250 27.956 -44.029 1.00 34.22 533 LYS A CA 1
ATOM 1905 C C . LYS A 1 272 ? 5.032 27.378 -43.329 1.00 53.35 533 LYS A C 1
ATOM 1906 O O . LYS A 1 272 ? 3.957 27.295 -43.928 1.00 62.32 533 LYS A O 1
ATOM 1912 N N . LEU A 1 273 ? 5.196 26.955 -42.076 1.00 48.58 534 LEU A N 1
ATOM 1913 C CA . LEU A 1 273 ? 4.093 26.336 -41.344 1.00 44.31 534 LEU A CA 1
ATOM 1914 C C . LEU A 1 273 ? 3.700 27.106 -40.087 1.00 56.02 534 LEU A C 1
ATOM 1915 O O . LEU A 1 273 ? 4.553 27.530 -39.310 1.00 61.13 534 LEU A O 1
ATOM 1920 N N . ARG A 1 274 ? 2.392 27.294 -39.917 1.00 63.74 535 ARG A N 1
ATOM 1921 C CA . ARG A 1 274 ? 1.811 27.980 -38.763 1.00 59.03 535 ARG A CA 1
ATOM 1922 C C . ARG A 1 274 ? 0.727 27.058 -38.184 1.00 62.98 535 ARG A C 1
ATOM 1923 O O . ARG A 1 274 ? 0.363 26.055 -38.823 1.00 47.83 535 ARG A O 1
ATOM 1931 N N . ASN A 1 275 ? 0.205 27.402 -37.003 1.00 74.22 536 ASN A N 1
ATOM 1932 C CA . ASN A 1 275 ? -0.674 26.503 -36.262 1.00 74.15 536 ASN A CA 1
ATOM 1933 C C . ASN A 1 275 ? 0.253 25.366 -35.846 1.00 79.65 536 ASN A C 1
ATOM 1934 O O . ASN A 1 275 ? 1.257 25.614 -35.171 1.00 74.24 536 ASN A O 1
ATOM 1939 N N . VAL A 1 276 ? -0.038 24.148 -36.305 1.00 83.27 537 VAL A N 1
ATOM 1940 C CA . VAL A 1 276 ? 0.684 22.937 -35.896 1.00 68.48 537 VAL A CA 1
ATOM 1941 C C . VAL A 1 276 ? 0.579 22.751 -34.394 1.00 65.08 537 VAL A C 1
ATOM 1942 O O . VAL A 1 276 ? 1.418 23.263 -33.645 1.00 57.56 537 VAL A O 1
ATOM 1946 N N . GLU A 1 277 ? -0.435 22.001 -33.962 1.00 68.65 538 GLU A N 1
ATOM 1947 C CA . GLU A 1 277 ? -0.844 22.021 -32.556 1.00 72.15 538 GLU A CA 1
ATOM 1948 C C . GLU A 1 277 ? -0.009 21.147 -31.646 1.00 67.90 538 GLU A C 1
ATOM 1949 O O . GLU A 1 277 ? -0.411 20.856 -30.523 1.00 81.56 538 GLU A O 1
ATOM 1955 N N . ARG A 1 278 ? 1.162 20.757 -32.134 1.00 56.03 539 ARG A N 1
ATOM 1956 C CA . ARG A 1 278 ? 2.173 20.093 -31.311 1.00 61.47 539 ARG A CA 1
ATOM 1957 C C . ARG A 1 278 ? 1.795 18.688 -30.868 1.00 58.06 539 ARG A C 1
ATOM 1958 O O . ARG A 1 278 ? 1.176 18.494 -29.823 1.00 56.75 539 ARG A O 1
ATOM 1966 N N . GLU A 1 279 ? 2.183 17.706 -31.673 1.00 61.59 540 GLU A N 1
ATOM 1967 C CA . GLU A 1 279 ? 2.040 16.320 -31.270 1.00 66.30 540 GLU A CA 1
ATOM 1968 C C . GLU A 1 279 ? 3.372 15.552 -31.276 1.00 60.70 540 GLU A C 1
ATOM 1969 O O . GLU A 1 279 ? 4.406 16.060 -31.697 1.00 55.08 540 GLU A O 1
ATOM 1975 N N . TYR A 1 280 ? 3.303 14.305 -30.833 1.00 64.49 541 TYR A N 1
ATOM 1976 C CA . TYR A 1 280 ? 4.465 13.500 -30.485 1.00 66.58 541 TYR A CA 1
ATOM 1977 C C . TYR A 1 280 ? 5.489 13.261 -31.594 1.00 69.07 541 TYR A C 1
ATOM 1978 O O . TYR A 1 280 ? 6.633 13.690 -31.474 1.00 80.46 541 TYR A O 1
ATOM 1987 N N . THR A 1 281 ? 5.085 12.561 -32.652 1.00 59.45 542 THR A N 1
ATOM 1988 C CA . THR A 1 281 ? 5.960 12.288 -33.792 1.00 49.69 542 THR A CA 1
ATOM 1989 C C . THR A 1 281 ? 6.438 13.562 -34.484 1.00 56.86 542 THR A C 1
ATOM 1990 O O . THR A 1 281 ? 7.583 13.649 -34.944 1.00 64.97 542 THR A O 1
ATOM 1994 N N . ARG A 1 282 ? 5.555 14.553 -34.560 1.00 59.87 543 ARG A N 1
ATOM 1995 C CA . ARG A 1 282 ? 5.903 15.833 -35.167 1.00 53.46 543 ARG A CA 1
ATOM 1996 C C . ARG A 1 282 ? 7.011 16.517 -34.414 1.00 50.27 543 ARG A C 1
ATOM 1997 O O . ARG A 1 282 ? 7.922 17.057 -35.028 1.00 54.96 543 ARG A O 1
ATOM 2005 N N . GLU A 1 283 ? 6.911 16.504 -33.086 1.00 50.88 544 GLU A N 1
ATOM 2006 C CA . GLU A 1 283 ? 7.919 17.111 -32.213 1.00 67.23 544 GLU A CA 1
ATOM 2007 C C . GLU A 1 283 ? 9.307 16.574 -32.546 1.00 68.95 544 GLU A C 1
ATOM 2008 O O . GLU A 1 283 ? 10.303 17.319 -32.590 1.00 58.41 544 GLU A O 1
ATOM 2014 N N . LYS A 1 284 ? 9.342 15.271 -32.799 1.00 65.46 545 LYS A N 1
ATOM 2015 C CA . LYS A 1 284 ? 10.563 14.568 -33.124 1.00 64.47 545 LYS A CA 1
ATOM 2016 C C . LYS A 1 284 ? 11.209 15.210 -34.337 1.00 63.25 545 LYS A C 1
ATOM 2017 O O . LYS A 1 284 ? 12.432 15.251 -34.440 1.00 61.44 545 LYS A O 1
ATOM 2023 N N . TYR A 1 285 ? 10.370 15.718 -35.240 1.00 62.37 546 TYR A N 1
ATOM 2024 C CA . TYR A 1 285 ? 10.828 16.443 -36.425 1.00 58.88 546 TYR A CA 1
ATOM 2025 C C . TYR A 1 285 ? 11.245 17.861 -36.098 1.00 59.91 546 TYR A C 1
ATOM 2026 O O . TYR A 1 285 ? 12.250 18.363 -36.600 1.00 60.39 546 TYR A O 1
ATOM 2035 N N . VAL A 1 286 ? 10.419 18.516 -35.297 1.00 61.18 547 VAL A N 1
ATOM 2036 C CA . VAL A 1 286 ? 10.677 19.874 -34.885 1.00 63.06 547 VAL A CA 1
ATOM 2037 C C . VAL A 1 286 ? 12.028 19.911 -34.191 1.00 70.94 547 VAL A C 1
ATOM 2038 O O . VAL A 1 286 ? 12.875 20.748 -34.514 1.00 74.10 547 VAL A O 1
ATOM 2042 N N . ASN A 1 287 ? 12.241 18.982 -33.261 1.00 69.90 548 ASN A N 1
ATOM 2043 C CA . ASN A 1 287 ? 13.518 18.917 -32.565 1.00 65.67 548 ASN A CA 1
ATOM 2044 C C . ASN A 1 287 ? 14.640 18.518 -33.508 1.00 76.71 548 ASN A C 1
ATOM 2045 O O . ASN A 1 287 ? 15.734 19.076 -33.431 1.00 80.92 548 ASN A O 1
ATOM 2050 N N . SER A 1 288 ? 14.360 17.572 -34.407 1.00 75.62 549 SER A N 1
ATOM 2051 C CA . SER A 1 288 ? 15.353 17.108 -35.375 1.00 68.63 549 SER A CA 1
ATOM 2052 C C . SER A 1 288 ? 15.992 18.287 -36.102 1.00 68.38 549 SER A C 1
ATOM 2053 O O . SER A 1 288 ? 17.189 18.277 -36.399 1.00 73.74 549 SER A O 1
ATOM 2056 N N . MET A 1 289 ? 15.177 19.309 -36.344 1.00 63.24 550 MET A N 1
ATOM 2057 C CA . MET A 1 289 ? 15.575 20.498 -37.074 1.00 61.46 550 MET A CA 1
ATOM 2058 C C . MET A 1 289 ? 15.987 21.615 -36.122 1.00 61.59 550 MET A C 1
ATOM 2059 O O . MET A 1 289 ? 16.246 22.747 -36.545 1.00 61.62 550 MET A O 1
ATOM 2064 N N . LYS A 1 290 ? 16.065 21.270 -34.838 1.00 67.10 551 LYS A N 1
ATOM 2065 C CA . LYS A 1 290 ? 16.384 22.199 -33.738 1.00 72.53 551 LYS A CA 1
ATOM 2066 C C . LYS A 1 290 ? 15.779 23.605 -33.791 1.00 81.44 551 LYS A C 1
ATOM 2067 O O . LYS A 1 290 ? 16.479 24.593 -33.591 1.00 89.62 551 LYS A O 1
ATOM 2073 N N . PHE A 1 291 ? 14.475 23.676 -34.045 1.00 80.07 552 PHE A N 1
ATOM 2074 C CA . PHE A 1 291 ? 13.695 24.883 -33.810 1.00 78.87 552 PHE A CA 1
ATOM 2075 C C . PHE A 1 291 ? 13.283 24.830 -32.343 1.00 91.16 552 PHE A C 1
ATOM 2076 O O . PHE A 1 291 ? 13.289 23.757 -31.751 1.00 93.27 552 PHE A O 1
ATOM 2084 N N . PRO A 1 292 ? 12.945 25.979 -31.736 1.00 105.65 553 PRO A N 1
ATOM 2085 C CA . PRO A 1 292 ? 12.569 25.938 -30.314 1.00 110.16 553 PRO A CA 1
ATOM 2086 C C . PRO A 1 292 ? 11.083 25.656 -30.118 1.00 112.02 553 PRO A C 1
ATOM 2087 O O . PRO A 1 292 ? 10.308 25.755 -31.076 1.00 110.50 553 PRO A O 1
ATOM 2091 N N . ILE A 1 293 ? 10.697 25.313 -28.890 1.00 113.63 554 ILE A N 1
ATOM 2092 C CA . ILE A 1 293 ? 9.309 24.981 -28.580 1.00 117.05 554 ILE A CA 1
ATOM 2093 C C . ILE A 1 293 ? 8.801 25.784 -27.385 1.00 129.70 554 ILE A C 1
ATOM 2094 O O . ILE A 1 293 ? 7.737 26.406 -27.451 1.00 136.12 554 ILE A O 1
ATOM 2099 N N . ASN A 1 294 ? 9.586 25.764 -26.308 1.00 133.00 555 ASN A N 1
ATOM 2100 C CA . ASN A 1 294 ? 9.226 26.335 -25.000 1.00 137.29 555 ASN A CA 1
ATOM 2101 C C . ASN A 1 294 ? 7.790 26.080 -24.516 1.00 134.96 555 ASN A C 1
ATOM 2102 O O . ASN A 1 294 ? 6.876 26.845 -24.818 1.00 136.08 555 ASN A O 1
ATOM 2104 N N . PRO A 1 295 ? 7.468 25.045 -23.755 1.00 131.60 556 PRO A N 1
ATOM 2105 C CA . PRO A 1 295 ? 6.092 25.104 -23.227 1.00 127.86 556 PRO A CA 1
ATOM 2106 C C . PRO A 1 295 ? 5.939 26.455 -22.522 1.00 127.61 556 PRO A C 1
ATOM 2107 O O . PRO A 1 295 ? 6.766 27.316 -22.783 1.00 125.67 556 PRO A O 1
ATOM 2111 N N . GLN A 1 296 ? 5.055 26.646 -21.553 1.00 128.09 557 GLN A N 1
ATOM 2112 C CA . GLN A 1 296 ? 3.601 26.433 -21.561 1.00 128.33 557 GLN A CA 1
ATOM 2113 C C . GLN A 1 296 ? 2.899 26.693 -22.900 1.00 122.67 557 GLN A C 1
ATOM 2114 O O . GLN A 1 296 ? 1.671 26.644 -22.990 1.00 123.46 557 GLN A O 1
ATOM 2116 N N . ASN A 1 297 ? 3.681 26.956 -23.938 1.00 116.17 558 ASN A N 1
ATOM 2117 C CA . ASN A 1 297 ? 3.124 27.104 -25.273 1.00 102.49 558 ASN A CA 1
ATOM 2118 C C . ASN A 1 297 ? 2.678 25.754 -25.817 1.00 89.36 558 ASN A C 1
ATOM 2119 O O . ASN A 1 297 ? 3.475 24.819 -25.922 1.00 82.27 558 ASN A O 1
ATOM 2124 N N . SER A 1 298 ? 1.393 25.641 -26.132 1.00 89.69 559 SER A N 1
ATOM 2125 C CA . SER A 1 298 ? 0.966 24.618 -27.070 1.00 89.87 559 SER A CA 1
ATOM 2126 C C . SER A 1 298 ? 1.364 25.208 -28.408 1.00 88.32 559 SER A C 1
ATOM 2127 O O . SER A 1 298 ? 1.637 26.410 -28.487 1.00 99.44 559 SER A O 1
ATOM 2130 N N . HIS A 1 299 ? 1.426 24.377 -29.443 1.00 72.61 560 HIS A N 1
ATOM 2131 C CA . HIS A 1 299 ? 1.838 24.830 -30.779 1.00 64.95 560 HIS A CA 1
ATOM 2132 C C . HIS A 1 299 ? 3.312 25.240 -30.874 1.00 71.50 560 HIS A C 1
ATOM 2133 O O . HIS A 1 299 ? 3.958 25.539 -29.867 1.00 79.02 560 HIS A O 1
ATOM 2140 N N . TYR A 1 300 ? 3.849 25.236 -32.089 1.00 70.08 561 TYR A N 1
ATOM 2141 C CA . TYR A 1 300 ? 5.262 25.538 -32.277 1.00 71.65 561 TYR A CA 1
ATOM 2142 C C . TYR A 1 300 ? 5.495 26.948 -32.772 1.00 76.30 561 TYR A C 1
ATOM 2143 O O . TYR A 1 300 ? 4.688 27.491 -33.524 1.00 72.22 561 TYR A O 1
ATOM 2152 N N . ASP A 1 301 ? 6.613 27.534 -32.355 1.00 90.80 562 ASP A N 1
ATOM 2153 C CA . ASP A 1 301 ? 7.097 28.748 -32.995 1.00 94.59 562 ASP A CA 1
ATOM 2154 C C . ASP A 1 301 ? 7.329 28.354 -34.443 1.00 89.29 562 ASP A C 1
ATOM 2155 O O . ASP A 1 301 ? 8.082 27.419 -34.721 1.00 93.90 562 ASP A O 1
ATOM 2160 N N . ARG A 1 302 ? 6.660 29.055 -35.350 1.00 79.61 563 ARG A N 1
ATOM 2161 C CA . ARG A 1 302 ? 6.584 28.675 -36.756 1.00 75.89 563 ARG A CA 1
ATOM 2162 C C . ARG A 1 302 ? 7.875 28.131 -37.386 1.00 70.48 563 ARG A C 1
ATOM 2163 O O . ARG A 1 302 ? 8.985 28.477 -36.988 1.00 64.58 563 ARG A O 1
ATOM 2171 N N . ILE A 1 303 ? 7.677 27.268 -38.377 1.00 68.18 564 ILE A N 1
ATOM 2172 C CA . ILE A 1 303 ? 8.690 26.397 -38.948 1.00 57.02 564 ILE A CA 1
ATOM 2173 C C . ILE A 1 303 ? 8.876 26.813 -40.399 1.00 57.93 564 ILE A C 1
ATOM 2174 O O . ILE A 1 303 ? 7.897 27.107 -41.069 1.00 69.05 564 ILE A O 1
ATOM 2179 N N . GLN A 1 304 ? 10.115 26.856 -40.886 1.00 58.75 565 GLN A N 1
ATOM 2180 C CA . GLN A 1 304 ? 10.406 27.280 -42.270 1.00 57.11 565 GLN A CA 1
ATOM 2181 C C . GLN A 1 304 ? 11.540 26.432 -42.829 1.00 56.76 565 GLN A C 1
ATOM 2182 O O . GLN A 1 304 ? 12.315 25.877 -42.061 1.00 56.47 565 GLN A O 1
ATOM 2188 N N . SER A 1 305 ? 11.662 26.367 -44.153 1.00 35.12 566 SER A N 1
ATOM 2189 C CA . SER A 1 305 ? 12.795 25.696 -44.772 1.00 34.90 566 SER A CA 1
ATOM 2190 C C . SER A 1 305 ? 12.872 25.863 -46.290 1.00 39.84 566 SER A C 1
ATOM 2191 O O . SER A 1 305 ? 11.903 26.252 -46.926 1.00 32.97 566 SER A O 1
ATOM 2194 N N . ALA A 1 306 ? 14.048 25.570 -46.850 1.00 35.88 567 ALA A N 1
ATOM 2195 C CA . ALA A 1 306 ? 14.197 25.109 -48.248 1.00 40.87 567 ALA A CA 1
ATOM 2196 C C . ALA A 1 306 ? 15.532 24.403 -48.285 1.00 59.42 567 ALA A C 1
ATOM 2197 O O . ALA A 1 306 ? 16.371 24.769 -47.464 1.00 74.48 567 ALA A O 1
ATOM 2199 N N . ASP A 1 307 ? 15.820 23.406 -49.135 1.00 65.57 568 ASP A N 1
ATOM 2200 C CA . ASP A 1 307 ? 15.017 22.564 -50.052 1.00 54.82 568 ASP A CA 1
ATOM 2201 C C . ASP A 1 307 ? 15.227 22.728 -51.559 1.00 44.52 568 ASP A C 1
ATOM 2202 O O . ASP A 1 307 ? 14.320 23.069 -52.311 1.00 49.96 568 ASP A O 1
ATOM 2207 N N . PHE A 1 308 ? 16.464 22.462 -51.964 1.00 33.11 569 PHE A N 1
ATOM 2208 C CA . PHE A 1 308 ? 16.812 22.133 -53.331 1.00 44.99 569 PHE A CA 1
ATOM 2209 C C . PHE A 1 308 ? 16.578 20.639 -53.504 1.00 47.04 569 PHE A C 1
ATOM 2210 O O . PHE A 1 308 ? 17.205 19.834 -52.828 1.00 59.61 569 PHE A O 1
ATOM 2218 N N . ASP A 1 309 ? 15.692 20.251 -54.408 1.00 39.95 570 ASP A N 1
ATOM 2219 C CA . ASP A 1 309 ? 15.411 18.838 -54.587 1.00 47.72 570 ASP A CA 1
ATOM 2220 C C . ASP A 1 309 ? 15.816 18.345 -55.972 1.00 44.17 570 ASP A C 1
ATOM 2221 O O . ASP A 1 309 ? 15.827 19.125 -56.940 1.00 38.37 570 ASP A O 1
ATOM 2226 N N . LEU A 1 310 ? 16.144 17.051 -56.053 1.00 42.88 571 LEU A N 1
ATOM 2227 C CA . LEU A 1 310 ? 16.373 16.375 -57.332 1.00 44.44 571 LEU A CA 1
ATOM 2228 C C . LEU A 1 310 ? 15.244 15.394 -57.612 1.00 41.58 571 LEU A C 1
ATOM 2229 O O . LEU A 1 310 ? 14.762 14.721 -56.695 1.00 45.23 571 LEU A O 1
ATOM 2234 N N . SER A 1 311 ? 14.820 15.315 -58.872 1.00 32.19 572 SER A N 1
ATOM 2235 C CA . SER A 1 311 ? 13.662 14.495 -59.212 1.00 38.35 572 SER A CA 1
ATOM 2236 C C . SER A 1 311 ? 13.872 13.701 -60.478 1.00 42.00 572 SER A C 1
ATOM 2237 O O . SER A 1 311 ? 14.385 14.230 -61.469 1.00 42.46 572 SER A O 1
ATOM 2240 N N . PHE A 1 312 ? 13.472 12.431 -60.427 1.00 35.19 573 PHE A N 1
ATOM 2241 C CA . PHE A 1 312 ? 13.623 11.511 -61.540 1.00 42.81 573 PHE A CA 1
ATOM 2242 C C . PHE A 1 312 ? 12.365 10.687 -61.573 1.00 41.19 573 PHE A C 1
ATOM 2243 O O . PHE A 1 312 ? 11.787 10.403 -60.530 1.00 39.91 573 PHE A O 1
ATOM 2251 N N . GLY A 1 313 ? 11.914 10.324 -62.764 1.00 42.88 574 GLY A N 1
ATOM 2252 C CA . GLY A 1 313 ? 10.749 9.473 -62.868 1.00 44.16 574 GLY A CA 1
ATOM 2253 C C . GLY A 1 313 ? 10.775 8.683 -64.154 1.00 57.98 574 GLY A C 1
ATOM 2254 O O . GLY A 1 313 ? 11.502 9.041 -65.088 1.00 65.11 574 GLY A O 1
ATOM 2255 N N . TRP A 1 314 ? 9.995 7.606 -64.206 1.00 30.41 575 TRP A N 1
ATOM 2256 C CA . TRP A 1 314 ? 9.840 6.851 -65.429 1.00 31.15 575 TRP A CA 1
ATOM 2257 C C . TRP A 1 314 ? 8.381 6.542 -65.666 1.00 45.46 575 TRP A C 1
ATOM 2258 O O . TRP A 1 314 ? 7.666 6.164 -64.741 1.00 45.01 575 TRP A O 1
ATOM 2269 N N . ASN A 1 315 ? 7.926 6.686 -66.904 1.00 48.35 576 ASN A N 1
ATOM 2270 C CA . ASN A 1 315 ? 6.502 6.546 -67.166 1.00 50.92 576 ASN A CA 1
ATOM 2271 C C . ASN A 1 315 ? 6.132 5.632 -68.284 1.00 59.26 576 ASN A C 1
ATOM 2272 O O . ASN A 1 315 ? 6.364 5.927 -69.461 1.00 56.97 576 ASN A O 1
ATOM 2277 N N . TYR A 1 316 ? 5.521 4.525 -67.889 1.00 60.11 577 TYR A N 1
ATOM 2278 C CA . TYR A 1 316 ? 5.051 3.537 -68.827 1.00 50.26 577 TYR A CA 1
ATOM 2279 C C . TYR A 1 316 ? 3.542 3.661 -68.993 1.00 52.59 577 TYR A C 1
ATOM 2280 O O . TYR A 1 316 ? 2.810 3.751 -68.008 1.00 58.67 577 TYR A O 1
ATOM 2289 N N . ASN A 1 317 ? 3.090 3.700 -70.244 1.00 53.76 578 ASN A N 1
ATOM 2290 C CA . ASN A 1 317 ? 1.670 3.601 -70.556 1.00 57.30 578 ASN A CA 1
ATOM 2291 C C . ASN A 1 317 ? 1.412 2.730 -71.773 1.00 71.76 578 ASN A C 1
ATOM 2292 O O . ASN A 1 317 ? 1.912 3.007 -72.860 1.00 84.58 578 ASN A O 1
ATOM 2297 N N . ASN A 1 318 ? 0.621 1.682 -71.596 1.00 70.76 579 ASN A N 1
ATOM 2298 C CA . ASN A 1 318 ? 0.079 0.975 -72.741 1.00 76.26 579 ASN A CA 1
ATOM 2299 C C . ASN A 1 318 ? -1.306 1.515 -72.999 1.00 91.11 579 ASN A C 1
ATOM 2300 O O . ASN A 1 318 ? -1.479 2.473 -73.752 1.00 107.35 579 ASN A O 1
ATOM 2305 N N . LEU A 1 319 ? -2.281 0.888 -72.353 1.00 81.63 580 LEU A N 1
ATOM 2306 C CA . LEU A 1 319 ? -3.659 1.364 -72.317 1.00 70.48 580 LEU A CA 1
ATOM 2307 C C . LEU A 1 319 ? -4.272 1.653 -73.692 1.00 68.74 580 LEU A C 1
ATOM 2308 O O . LEU A 1 319 ? -4.038 2.694 -74.300 1.00 76.76 580 LEU A O 1
ATOM 2313 N N . ASN A 1 320 ? -5.079 0.717 -74.169 1.00 63.61 581 ASN A N 1
ATOM 2314 C CA . ASN A 1 320 ? -5.647 0.815 -75.506 1.00 72.04 581 ASN A CA 1
ATOM 2315 C C . ASN A 1 320 ? -6.706 1.903 -75.672 1.00 85.20 581 ASN A C 1
ATOM 2316 O O . ASN A 1 320 ? -7.253 2.071 -76.758 1.00 94.96 581 ASN A O 1
ATOM 2321 N N . ARG A 1 321 ? -6.933 2.672 -74.619 1.00 85.07 582 ARG A N 1
ATOM 2322 C CA . ARG A 1 321 ? -7.895 3.754 -74.689 1.00 89.63 582 ARG A CA 1
ATOM 2323 C C . ARG A 1 321 ? -7.613 4.933 -73.775 1.00 86.33 582 ARG A C 1
ATOM 2324 O O . ARG A 1 321 ? -7.001 4.790 -72.724 1.00 75.77 582 ARG A O 1
ATOM 2332 N N . GLY A 1 322 ? -8.077 6.104 -74.199 1.00 78.56 583 GLY A N 1
ATOM 2333 C CA . GLY A 1 322 ? -7.951 7.296 -73.394 1.00 74.22 583 GLY A CA 1
ATOM 2334 C C . GLY A 1 322 ? -8.577 7.043 -72.040 1.00 77.18 583 GLY A C 1
ATOM 2335 O O . GLY A 1 322 ? -7.877 6.869 -71.046 1.00 82.12 583 GLY A O 1
ATOM 2336 N N . TYR A 1 323 ? -9.903 7.008 -71.996 1.00 79.43 584 TYR A N 1
ATOM 2337 C CA . TYR A 1 323 ? -10.594 6.672 -70.758 1.00 80.01 584 TYR A CA 1
ATOM 2338 C C . TYR A 1 323 ? -11.337 5.333 -70.888 1.00 72.77 584 TYR A C 1
ATOM 2339 O O . TYR A 1 323 ? -11.733 4.929 -71.985 1.00 69.85 584 TYR A O 1
ATOM 2348 N N . PHE A 1 324 ? -11.509 4.656 -69.755 1.00 66.66 585 PHE A N 1
ATOM 2349 C CA . PHE A 1 324 ? -12.006 3.268 -69.697 1.00 57.80 585 PHE A CA 1
ATOM 2350 C C . PHE A 1 324 ? -11.172 2.280 -70.512 1.00 50.25 585 PHE A C 1
ATOM 2351 O O . PHE A 1 324 ? -11.707 1.581 -71.369 1.00 49.70 585 PHE A O 1
ATOM 2359 N N . PRO A 1 325 ? -9.860 2.202 -70.231 1.00 50.86 586 PRO A N 1
ATOM 2360 C CA . PRO A 1 325 ? -9.025 1.254 -70.964 1.00 53.57 586 PRO A CA 1
ATOM 2361 C C . PRO A 1 325 ? -9.625 -0.117 -70.802 1.00 58.54 586 PRO A C 1
ATOM 2362 O O . PRO A 1 325 ? -10.252 -0.391 -69.784 1.00 61.73 586 PRO A O 1
ATOM 2366 N N . THR A 1 326 ? -9.460 -0.963 -71.802 1.00 59.76 587 THR A N 1
ATOM 2367 C CA . THR A 1 326 ? -10.052 -2.281 -71.741 1.00 62.62 587 THR A CA 1
ATOM 2368 C C . THR A 1 326 ? -8.951 -3.346 -71.734 1.00 64.27 587 THR A C 1
ATOM 2369 O O . THR A 1 326 ? -9.164 -4.481 -71.303 1.00 70.13 587 THR A O 1
ATOM 2373 N N . ALA A 1 327 ? -7.764 -2.958 -72.181 1.00 55.55 588 ALA A N 1
ATOM 2374 C CA . ALA A 1 327 ? -6.602 -3.828 -72.093 1.00 57.99 588 ALA A CA 1
ATOM 2375 C C . ALA A 1 327 ? -5.310 -3.014 -72.055 1.00 57.88 588 ALA A C 1
ATOM 2376 O O . ALA A 1 327 ? -5.311 -1.808 -72.316 1.00 62.26 588 ALA A O 1
ATOM 2378 N N . GLY A 1 328 ? -4.210 -3.676 -71.721 1.00 49.29 589 GLY A N 1
ATOM 2379 C CA . GLY A 1 328 ? -2.938 -2.992 -71.600 1.00 54.47 589 GLY A CA 1
ATOM 2380 C C . GLY A 1 328 ? -2.616 -2.749 -70.144 1.00 64.15 589 GLY A C 1
ATOM 2381 O O . GLY A 1 328 ? -3.283 -3.279 -69.245 1.00 63.16 589 GLY A O 1
ATOM 2382 N N . SER A 1 329 ? -1.581 -1.953 -69.903 1.00 66.17 590 SER A N 1
ATOM 2383 C CA . SER A 1 329 ? -1.254 -1.534 -68.544 1.00 59.85 590 SER A CA 1
ATOM 2384 C C . SER A 1 329 ? -0.617 -0.147 -68.495 1.00 59.15 590 SER A C 1
ATOM 2385 O O . SER A 1 329 ? -0.487 0.550 -69.500 1.00 62.86 590 SER A O 1
ATOM 2388 N N . SER A 1 330 ? -0.234 0.255 -67.300 1.00 59.59 591 SER A N 1
ATOM 2389 C CA . SER A 1 330 ? 0.430 1.523 -67.120 1.00 55.81 591 SER A CA 1
ATOM 2390 C C . SER A 1 330 ? 1.180 1.432 -65.799 1.00 55.37 591 SER A C 1
ATOM 2391 O O . SER A 1 330 ? 0.785 0.686 -64.887 1.00 44.93 591 SER A O 1
ATOM 2394 N N . ALA A 1 331 ? 2.263 2.188 -65.697 1.00 53.33 592 ALA A N 1
ATOM 2395 C CA . ALA A 1 331 ? 3.062 2.157 -64.492 1.00 44.21 592 ALA A CA 1
ATOM 2396 C C . ALA A 1 331 ? 4.029 3.339 -64.370 1.00 44.68 592 ALA A C 1
ATOM 2397 O O . ALA A 1 331 ? 4.358 4.007 -65.354 1.00 51.13 592 ALA A O 1
ATOM 2399 N N . ASN A 1 332 ? 4.469 3.580 -63.141 1.00 41.76 593 ASN A N 1
ATOM 2400 C CA . ASN A 1 332 ? 5.344 4.684 -62.829 1.00 35.22 593 ASN A CA 1
ATOM 2401 C C . ASN A 1 332 ? 6.385 4.296 -61.775 1.00 41.02 593 ASN A C 1
ATOM 2402 O O . ASN A 1 332 ? 6.097 3.550 -60.831 1.00 44.79 593 ASN A O 1
ATOM 2407 N N . ILE A 1 333 ? 7.596 4.814 -61.948 1.00 42.49 594 ILE A N 1
ATOM 2408 C CA . ILE A 1 333 ? 8.650 4.733 -60.947 1.00 40.65 594 ILE A CA 1
ATOM 2409 C C . ILE A 1 333 ? 9.197 6.157 -60.752 1.00 43.93 594 ILE A C 1
ATOM 2410 O O . ILE A 1 333 ? 9.742 6.762 -61.683 1.00 42.16 594 ILE A O 1
ATOM 2415 N N . SER A 1 334 ? 9.014 6.713 -59.559 1.00 47.30 595 SER A N 1
ATOM 2416 C CA . SER A 1 334 ? 9.461 8.081 -59.294 1.00 42.40 595 SER A CA 1
ATOM 2417 C C . SER A 1 334 ? 10.280 8.207 -58.012 1.00 35.40 595 SER A C 1
ATOM 2418 O O . SER A 1 334 ? 10.176 7.383 -57.107 1.00 34.30 595 SER A O 1
ATOM 2421 N N . GLY A 1 335 ? 11.107 9.244 -57.951 1.00 39.96 596 GLY A N 1
ATOM 2422 C CA . GLY A 1 335 ? 11.982 9.465 -56.816 1.00 36.75 596 GLY A CA 1
ATOM 2423 C C . GLY A 1 335 ? 12.298 10.934 -56.598 1.00 42.13 596 GLY A C 1
ATOM 2424 O O . GLY A 1 335 ? 12.490 11.696 -57.555 1.00 51.51 596 GLY A O 1
ATOM 2425 N N . LYS A 1 336 ? 12.351 11.335 -55.330 1.00 37.33 597 LYS A N 1
ATOM 2426 C CA . LYS A 1 336 ? 12.738 12.691 -54.957 1.00 32.89 597 LYS A CA 1
ATOM 2427 C C . LYS A 1 336 ? 13.869 12.602 -53.960 1.00 33.86 597 LYS A C 1
ATOM 2428 O O . LYS A 1 336 ? 13.925 11.676 -53.168 1.00 43.66 597 LYS A O 1
ATOM 2434 N N . LEU A 1 337 ? 14.764 13.578 -53.987 1.00 37.87 598 LEU A N 1
ATOM 2435 C CA . LEU A 1 337 ? 15.854 13.628 -53.029 1.00 40.84 598 LEU A CA 1
ATOM 2436 C C . LEU A 1 337 ? 16.215 15.090 -52.780 1.00 40.36 598 LEU A C 1
ATOM 2437 O O . LEU A 1 337 ? 16.238 15.892 -53.716 1.00 41.13 598 LEU A O 1
ATOM 2442 N N . THR A 1 338 ? 16.486 15.436 -51.526 1.00 35.43 599 THR A N 1
ATOM 2443 C CA . THR A 1 338 ? 16.926 16.790 -51.188 1.00 39.21 599 THR A CA 1
ATOM 2444 C C . THR A 1 338 ? 18.437 16.910 -51.324 1.00 47.79 599 THR A C 1
ATOM 2445 O O . THR A 1 338 ? 19.181 16.041 -50.883 1.00 45.97 599 THR A O 1
ATOM 2449 N N . LEU A 1 339 ? 18.880 18.011 -51.914 1.00 48.29 600 LEU A N 1
ATOM 2450 C CA . LEU A 1 339 ? 20.274 18.187 -52.276 1.00 49.85 600 LEU A CA 1
ATOM 2451 C C . LEU A 1 339 ? 21.021 18.912 -51.178 1.00 55.47 600 LEU A C 1
ATOM 2452 O O . LEU A 1 339 ? 20.402 19.611 -50.385 1.00 43.06 600 LEU A O 1
ATOM 2457 N N . PRO A 1 340 ? 22.356 18.739 -51.133 1.00 61.77 601 PRO A N 1
ATOM 2458 C CA . PRO A 1 340 ? 23.242 19.329 -50.132 1.00 65.31 601 PRO A CA 1
ATOM 2459 C C . PRO A 1 340 ? 22.840 20.699 -49.572 1.00 66.09 601 PRO A C 1
ATOM 2460 O O . PRO A 1 340 ? 22.820 20.863 -48.350 1.00 83.42 601 PRO A O 1
ATOM 2464 N N . GLY A 1 341 ? 22.497 21.658 -50.411 1.00 45.41 602 GLY A N 1
ATOM 2465 C CA . GLY A 1 341 ? 22.101 22.939 -49.860 1.00 36.95 602 GLY A CA 1
ATOM 2466 C C . GLY A 1 341 ? 20.740 22.976 -49.173 1.00 50.65 602 GLY A C 1
ATOM 2467 O O . GLY A 1 341 ? 20.300 24.035 -48.745 1.00 48.61 602 GLY A O 1
ATOM 2468 N N . SER A 1 342 ? 20.049 21.844 -49.061 1.00 48.40 603 SER A N 1
ATOM 2469 C CA . SER A 1 342 ? 18.707 21.874 -48.480 1.00 35.09 603 SER A CA 1
ATOM 2470 C C . SER A 1 342 ? 18.790 21.821 -46.965 1.00 49.40 603 SER A C 1
ATOM 2471 O O . SER A 1 342 ? 19.826 21.446 -46.405 1.00 42.86 603 SER A O 1
ATOM 2474 N N . ASP A 1 343 ? 17.701 22.208 -46.308 1.00 35.88 604 ASP A N 1
ATOM 2475 C CA . ASP A 1 343 ? 17.461 21.839 -44.917 1.00 56.96 604 ASP A CA 1
ATOM 2476 C C . ASP A 1 343 ? 16.897 20.395 -44.949 1.00 56.68 604 ASP A C 1
ATOM 2477 O O . ASP A 1 343 ? 17.172 19.621 -45.883 1.00 63.01 604 ASP A O 1
ATOM 2482 N N . ASN A 1 344 ? 16.112 20.001 -43.965 1.00 46.39 605 ASN A N 1
ATOM 2483 C CA . ASN A 1 344 ? 15.235 18.825 -44.189 1.00 55.85 605 ASN A CA 1
ATOM 2484 C C . ASN A 1 344 ? 15.788 17.397 -44.510 1.00 78.74 605 ASN A C 1
ATOM 2485 O O . ASN A 1 344 ? 15.364 16.433 -43.848 1.00 78.05 605 ASN A O 1
ATOM 2490 N N . LYS A 1 345 ? 16.657 17.251 -45.523 1.00 60.93 606 LYS A N 1
ATOM 2491 C CA . LYS A 1 345 ? 17.438 15.999 -45.732 1.00 54.14 606 LYS A CA 1
ATOM 2492 C C . LYS A 1 345 ? 16.672 14.659 -45.779 1.00 49.91 606 LYS A C 1
ATOM 2493 O O . LYS A 1 345 ? 16.803 13.823 -44.867 1.00 41.14 606 LYS A O 1
ATOM 2499 N N . TYR A 1 346 ? 15.914 14.430 -46.846 1.00 39.26 607 TYR A N 1
ATOM 2500 C CA . TYR A 1 346 ? 15.104 13.215 -46.938 1.00 40.18 607 TYR A CA 1
ATOM 2501 C C . TYR A 1 346 ? 14.972 12.750 -48.393 1.00 51.17 607 TYR A C 1
ATOM 2502 O O . TYR A 1 346 ? 15.456 13.417 -49.319 1.00 50.87 607 TYR A O 1
ATOM 2511 N N . TYR A 1 347 ? 14.324 11.605 -48.601 1.00 55.94 608 TYR A N 1
ATOM 2512 C CA . TYR A 1 347 ? 14.071 11.121 -49.961 1.00 50.43 608 TYR A CA 1
ATOM 2513 C C . TYR A 1 347 ? 12.746 10.415 -50.064 1.00 50.05 608 TYR A C 1
ATOM 2514 O O . TYR A 1 347 ? 12.259 9.872 -49.084 1.00 59.55 608 TYR A O 1
ATOM 2523 N N . GLN A 1 348 ? 12.165 10.432 -51.256 1.00 37.46 609 GLN A N 1
ATOM 2524 C CA . GLN A 1 348 ? 10.900 9.763 -51.489 1.00 37.79 609 GLN A CA 1
ATOM 2525 C C . GLN A 1 348 ? 11.019 8.897 -52.750 1.00 42.15 609 GLN A C 1
ATOM 2526 O O . GLN A 1 348 ? 11.730 9.255 -53.670 1.00 51.78 609 GLN A O 1
ATOM 2532 N N . VAL A 1 349 ? 10.339 7.753 -52.778 1.00 42.61 610 VAL A N 1
ATOM 2533 C CA . VAL A 1 349 ? 10.325 6.873 -53.946 1.00 38.97 610 VAL A CA 1
ATOM 2534 C C . VAL A 1 349 ? 8.960 6.190 -54.028 1.00 33.74 610 VAL A C 1
ATOM 2535 O O . VAL A 1 349 ? 8.420 5.805 -52.998 1.00 33.98 610 VAL A O 1
ATOM 2539 N N . GLY A 1 350 ? 8.393 6.067 -55.234 1.00 28.44 611 GLY A N 1
ATOM 2540 C CA . GLY A 1 350 ? 7.035 5.559 -55.417 1.00 34.43 611 GLY A CA 1
ATOM 2541 C C . GLY A 1 350 ? 6.848 4.672 -56.648 1.00 48.28 611 GLY A C 1
ATOM 2542 O O . GLY A 1 350 ? 7.588 4.789 -57.632 1.00 55.92 611 GLY A O 1
ATOM 2543 N N . THR A 1 351 ? 5.828 3.831 -56.650 1.00 42.44 612 THR A N 1
ATOM 2544 C CA . THR A 1 351 ? 5.603 2.962 -57.779 1.00 41.34 612 THR A CA 1
ATOM 2545 C C . THR A 1 351 ? 4.179 2.596 -57.920 1.00 47.98 612 THR A C 1
ATOM 2546 O O . THR A 1 351 ? 3.658 1.984 -57.050 1.00 54.12 612 THR A O 1
ATOM 2550 N N . ASN A 1 352 ? 3.556 2.920 -59.037 1.00 48.87 613 ASN A N 1
ATOM 2551 C CA . ASN A 1 352 ? 2.216 2.456 -59.301 1.00 50.79 613 ASN A CA 1
ATOM 2552 C C . ASN A 1 352 ? 2.119 1.661 -60.544 1.00 59.73 613 ASN A C 1
ATOM 2553 O O . ASN A 1 352 ? 2.981 1.686 -61.362 1.00 73.27 613 ASN A O 1
ATOM 2558 N N . PHE A 1 353 ? 0.996 0.994 -60.676 1.00 60.35 614 PHE A N 1
ATOM 2559 C CA . PHE A 1 353 ? 0.775 -0.002 -61.659 1.00 56.69 614 PHE A CA 1
ATOM 2560 C C . PHE A 1 353 ? -0.696 -0.027 -61.793 1.00 51.90 614 PHE A C 1
ATOM 2561 O O . PHE A 1 353 ? -1.384 -0.016 -60.823 1.00 61.83 614 PHE A O 1
ATOM 2569 N N . SER A 1 354 ? -1.184 -0.039 -63.006 1.00 47.61 615 SER A N 1
ATOM 2570 C CA . SER A 1 354 ? -2.563 -0.323 -63.236 1.00 57.38 615 SER A CA 1
ATOM 2571 C C . SER A 1 354 ? -2.560 -1.080 -64.526 1.00 62.20 615 SER A C 1
ATOM 2572 O O . SER A 1 354 ? -1.851 -0.725 -65.430 1.00 51.74 615 SER A O 1
ATOM 2575 N N . GLY A 1 355 ? -3.320 -2.159 -64.572 1.00 62.51 616 GLY A N 1
ATOM 2576 C CA . GLY A 1 355 ? -3.412 -3.020 -65.720 1.00 46.04 616 GLY A CA 1
ATOM 2577 C C . GLY A 1 355 ? -4.794 -3.573 -65.888 1.00 40.66 616 GLY A C 1
ATOM 2578 O O . GLY A 1 355 ? -5.550 -3.691 -64.966 1.00 32.33 616 GLY A O 1
ATOM 2579 N N . TYR A 1 356 ? -5.105 -3.908 -67.113 1.00 40.69 617 TYR A N 1
ATOM 2580 C CA . TYR A 1 356 ? -6.432 -4.360 -67.505 1.00 41.25 617 TYR A CA 1
ATOM 2581 C C . TYR A 1 356 ? -6.369 -5.643 -68.340 1.00 47.98 617 TYR A C 1
ATOM 2582 O O . TYR A 1 356 ? -5.596 -5.747 -69.295 1.00 59.57 617 TYR A O 1
ATOM 2591 N N . ILE A 1 357 ? -7.216 -6.603 -67.988 1.00 46.59 618 ILE A N 1
ATOM 2592 C CA . ILE A 1 357 ? -7.296 -7.886 -68.672 1.00 55.42 618 ILE A CA 1
ATOM 2593 C C . ILE A 1 357 ? -8.732 -8.151 -69.133 1.00 57.05 618 ILE A C 1
ATOM 2594 O O . ILE A 1 357 ? -9.662 -8.197 -68.318 1.00 58.49 618 ILE A O 1
ATOM 2599 N N . PRO A 1 358 ? -8.927 -8.307 -70.445 1.00 51.74 619 PRO A N 1
ATOM 2600 C CA . PRO A 1 358 ? -10.276 -8.603 -70.930 1.00 49.52 619 PRO A CA 1
ATOM 2601 C C . PRO A 1 358 ? -10.504 -10.110 -70.982 1.00 48.22 619 PRO A C 1
ATOM 2602 O O . PRO A 1 358 ? -9.554 -10.840 -71.301 1.00 49.52 619 PRO A O 1
ATOM 2606 N N . LEU A 1 359 ? -11.721 -10.565 -70.672 1.00 44.11 620 LEU A N 1
ATOM 2607 C CA . LEU A 1 359 ? -12.026 -12.002 -70.654 1.00 51.31 620 LEU A CA 1
ATOM 2608 C C . LEU A 1 359 ? -12.763 -12.398 -71.933 1.00 58.08 620 LEU A C 1
ATOM 2609 O O . LEU A 1 359 ? -13.271 -13.514 -72.075 1.00 45.42 620 LEU A O 1
ATOM 2614 N N . ASN A 1 360 ? -12.767 -11.473 -72.882 1.00 59.06 621 ASN A N 1
ATOM 2615 C CA . ASN A 1 360 ? -13.758 -11.447 -73.934 1.00 71.02 621 ASN A CA 1
ATOM 2616 C C . ASN A 1 360 ? -13.105 -11.051 -75.221 1.00 78.01 621 ASN A C 1
ATOM 2617 O O . ASN A 1 360 ? -12.230 -10.189 -75.230 1.00 74.97 621 ASN A O 1
ATOM 2622 N N . SER A 1 361 ? -13.556 -11.630 -76.322 1.00 84.61 622 SER A N 1
ATOM 2623 C CA . SER A 1 361 ? -13.270 -11.023 -77.605 1.00 85.13 622 SER A CA 1
ATOM 2624 C C . SER A 1 361 ? -13.955 -9.665 -77.570 1.00 78.50 622 SER A C 1
ATOM 2625 O O . SER A 1 361 ? -13.457 -8.682 -78.120 1.00 77.61 622 SER A O 1
ATOM 2628 N N . GLU A 1 362 ? -15.082 -9.627 -76.863 1.00 76.89 623 GLU A N 1
ATOM 2629 C CA . GLU A 1 362 ? -15.954 -8.462 -76.786 1.00 80.59 623 GLU A CA 1
ATOM 2630 C C . GLU A 1 362 ? -15.376 -7.239 -76.058 1.00 75.48 623 GLU A C 1
ATOM 2631 O O . GLU A 1 362 ? -15.530 -6.120 -76.524 1.00 79.44 623 GLU A O 1
ATOM 2637 N N . HIS A 1 363 ? -14.735 -7.472 -74.917 1.00 70.13 624 HIS A N 1
ATOM 2638 C CA . HIS A 1 363 ? -14.151 -6.431 -74.044 1.00 58.52 624 HIS A CA 1
ATOM 2639 C C . HIS A 1 363 ? -15.104 -5.815 -73.026 1.00 58.06 624 HIS A C 1
ATOM 2640 O O . HIS A 1 363 ? -14.735 -4.915 -72.291 1.00 62.40 624 HIS A O 1
ATOM 2647 N N . LYS A 1 364 ? -16.310 -6.356 -72.944 1.00 59.78 625 LYS A N 1
ATOM 2648 C CA . LYS A 1 364 ? -17.285 -5.924 -71.958 1.00 54.15 625 LYS A CA 1
ATOM 2649 C C . LYS A 1 364 ? -16.991 -6.435 -70.541 1.00 61.62 625 LYS A C 1
ATOM 2650 O O . LYS A 1 364 ? -17.337 -5.785 -69.555 1.00 67.86 625 LYS A O 1
ATOM 2656 N N . TRP A 1 365 ? -16.374 -7.608 -70.436 1.00 67.31 626 TRP A N 1
ATOM 2657 C CA . TRP A 1 365 ? -15.976 -8.144 -69.137 1.00 56.99 626 TRP A CA 1
ATOM 2658 C C . TRP A 1 365 ? -14.471 -8.099 -68.986 1.00 59.68 626 TRP A C 1
ATOM 2659 O O . TRP A 1 365 ? -13.740 -8.873 -69.630 1.00 65.19 626 TRP A O 1
ATOM 2670 N N . VAL A 1 366 ? -14.027 -7.212 -68.104 1.00 51.67 627 VAL A N 1
ATOM 2671 C CA . VAL A 1 366 ? -12.620 -6.892 -67.930 1.00 47.49 627 VAL A CA 1
ATOM 2672 C C . VAL A 1 366 ? -12.290 -7.106 -66.466 1.00 45.84 627 VAL A C 1
ATOM 2673 O O . VAL A 1 366 ? -13.149 -6.894 -65.609 1.00 44.18 627 VAL A O 1
ATOM 2677 N N . ILE A 1 367 ? -11.074 -7.572 -66.181 1.00 39.42 628 ILE A N 1
ATOM 2678 C CA . ILE A 1 367 ? -10.592 -7.632 -64.811 1.00 39.78 628 ILE A CA 1
ATOM 2679 C C . ILE A 1 367 ? -9.518 -6.589 -64.723 1.00 42.86 628 ILE A C 1
ATOM 2680 O O . ILE A 1 367 ? -8.594 -6.607 -65.523 1.00 49.97 628 ILE A O 1
ATOM 2685 N N . ALA A 1 368 ? -9.641 -5.671 -63.771 1.00 49.47 629 ALA A N 1
ATOM 2686 C CA . ALA A 1 368 ? -8.622 -4.644 -63.579 1.00 46.30 629 ALA A CA 1
ATOM 2687 C C . ALA A 1 368 ? -8.014 -4.736 -62.196 1.00 41.67 629 ALA A C 1
ATOM 2688 O O . ALA A 1 368 ? -8.679 -5.111 -61.231 1.00 37.17 629 ALA A O 1
ATOM 2690 N N . THR A 1 369 ? -6.731 -4.406 -62.117 1.00 42.86 630 THR A N 1
ATOM 2691 C CA . THR A 1 369 ? -5.984 -4.483 -60.872 1.00 48.80 630 THR A CA 1
ATOM 2692 C C . THR A 1 369 ? -5.099 -3.250 -60.804 1.00 41.28 630 THR A C 1
ATOM 2693 O O . THR A 1 369 ? -4.730 -2.713 -61.836 1.00 36.20 630 THR A O 1
ATOM 2697 N N . LYS A 1 370 ? -4.789 -2.798 -59.590 1.00 44.84 631 LYS A N 1
ATOM 2698 C CA . LYS A 1 370 ? -3.994 -1.586 -59.356 1.00 46.10 631 LYS A CA 1
ATOM 2699 C C . LYS A 1 370 ? -3.196 -1.809 -58.080 1.00 50.49 631 LYS A C 1
ATOM 2700 O O . LYS A 1 370 ? -3.689 -2.434 -57.129 1.00 44.13 631 LYS A O 1
ATOM 2706 N N . GLY A 1 371 ? -1.970 -1.304 -58.048 1.00 47.99 632 GLY A N 1
ATOM 2707 C CA . GLY A 1 371 ? -1.150 -1.416 -56.855 1.00 51.30 632 GLY A CA 1
ATOM 2708 C C . GLY A 1 371 ? -0.209 -0.235 -56.730 1.00 49.99 632 GLY A C 1
ATOM 2709 O O . GLY A 1 371 ? 0.334 0.231 -57.719 1.00 45.41 632 GLY A O 1
ATOM 2710 N N . GLY A 1 372 ? -0.012 0.254 -55.516 1.00 48.37 633 GLY A N 1
ATOM 2711 C CA . GLY A 1 372 ? 0.895 1.356 -55.311 1.00 27.52 633 GLY A CA 1
ATOM 2712 C C . GLY A 1 372 ? 1.740 1.202 -54.069 1.00 42.58 633 GLY A C 1
ATOM 2713 O O . GLY A 1 372 ? 1.277 0.704 -53.049 1.00 50.35 633 GLY A O 1
ATOM 2714 N N . LEU A 1 373 ? 2.987 1.646 -54.160 1.00 31.23 634 LEU A N 1
ATOM 2715 C CA . LEU A 1 373 ? 3.938 1.531 -53.080 1.00 35.21 634 LEU A CA 1
ATOM 2716 C C . LEU A 1 373 ? 4.612 2.876 -52.915 1.00 50.37 634 LEU A C 1
ATOM 2717 O O . LEU A 1 373 ? 5.094 3.456 -53.890 1.00 59.36 634 LEU A O 1
ATOM 2722 N N . ALA A 1 374 ? 4.639 3.374 -51.683 1.00 51.06 635 ALA A N 1
ATOM 2723 C CA . ALA A 1 374 ? 5.202 4.691 -51.384 1.00 38.19 635 ALA A CA 1
ATOM 2724 C C . ALA A 1 374 ? 6.066 4.619 -50.148 1.00 46.86 635 ALA A C 1
ATOM 2725 O O . ALA A 1 374 ? 5.644 4.102 -49.121 1.00 62.53 635 ALA A O 1
ATOM 2727 N N . TYR A 1 375 ? 7.265 5.167 -50.228 1.00 40.09 636 TYR A N 1
ATOM 2728 C CA . TYR A 1 375 ? 8.170 5.088 -49.105 1.00 36.95 636 TYR A CA 1
ATOM 2729 C C . TYR A 1 375 ? 9.055 6.316 -48.992 1.00 40.08 636 TYR A C 1
ATOM 2730 O O . TYR A 1 375 ? 9.676 6.743 -49.963 1.00 41.71 636 TYR A O 1
ATOM 2739 N N . THR A 1 376 ? 9.108 6.875 -47.790 1.00 42.29 637 THR A N 1
ATOM 2740 C CA . THR A 1 376 ? 9.985 7.990 -47.500 1.00 41.73 637 THR A CA 1
ATOM 2741 C C . THR A 1 376 ? 10.895 7.596 -46.369 1.00 42.15 637 THR A C 1
ATOM 2742 O O . THR A 1 376 ? 10.466 6.956 -45.420 1.00 44.69 637 THR A O 1
ATOM 2746 N N . ASN A 1 377 ? 12.155 7.985 -46.467 1.00 48.57 638 ASN A N 1
ATOM 2747 C CA . ASN A 1 377 ? 12.961 8.140 -45.265 1.00 55.01 638 ASN A CA 1
ATOM 2748 C C . ASN A 1 377 ? 13.912 9.323 -45.320 1.00 54.39 638 ASN A C 1
ATOM 2749 O O . ASN A 1 377 ? 14.031 10.011 -46.346 1.00 47.29 638 ASN A O 1
ATOM 2754 N N . SER A 1 378 ? 14.579 9.539 -44.193 1.00 48.21 639 SER A N 1
ATOM 2755 C CA . SER A 1 378 ? 15.414 10.699 -43.996 1.00 56.44 639 SER A CA 1
ATOM 2756 C C . SER A 1 378 ? 16.809 10.242 -43.612 1.00 48.95 639 SER A C 1
ATOM 2757 O O . SER A 1 378 ? 17.063 9.053 -43.533 1.00 46.09 639 SER A O 1
ATOM 2760 N N . PHE A 1 379 ? 17.703 11.192 -43.370 1.00 38.09 640 PHE A N 1
ATOM 2761 C CA . PHE A 1 379 ? 19.091 10.892 -43.089 1.00 41.25 640 PHE A CA 1
ATOM 2762 C C . PHE A 1 379 ? 19.743 12.151 -42.541 1.00 43.63 640 PHE A C 1
ATOM 2763 O O . PHE A 1 379 ? 19.107 13.196 -42.470 1.00 44.56 640 PHE A O 1
ATOM 2771 N N . GLY A 1 380 ? 21.005 12.063 -42.144 1.00 48.11 641 GLY A N 1
ATOM 2772 C CA . GLY A 1 380 ? 21.675 13.216 -41.578 1.00 55.70 641 GLY A CA 1
ATOM 2773 C C . GLY A 1 380 ? 21.109 13.621 -40.229 1.00 56.10 641 GLY A C 1
ATOM 2774 O O . GLY A 1 380 ? 21.117 14.802 -39.874 1.00 59.10 641 GLY A O 1
ATOM 2775 N N . GLY A 1 381 ? 20.630 12.635 -39.474 1.00 48.24 642 GLY A N 1
ATOM 2776 C CA . GLY A 1 381 ? 20.062 12.877 -38.160 1.00 52.59 642 GLY A CA 1
ATOM 2777 C C . GLY A 1 381 ? 18.849 13.784 -38.227 1.00 61.98 642 GLY A C 1
ATOM 2778 O O . GLY A 1 381 ? 18.621 14.626 -37.354 1.00 78.19 642 GLY A O 1
ATOM 2779 N N . LYS A 1 382 ? 18.069 13.614 -39.283 1.00 54.78 643 LYS A N 1
ATOM 2780 C CA . LYS A 1 382 ? 16.883 14.421 -39.493 1.00 54.45 643 LYS A CA 1
ATOM 2781 C C . LYS A 1 382 ? 15.682 13.509 -39.623 1.00 49.20 643 LYS A C 1
ATOM 2782 O O . LYS A 1 382 ? 15.811 12.380 -40.095 1.00 46.84 643 LYS A O 1
ATOM 2788 N N . GLU A 1 383 ? 14.516 13.996 -39.212 1.00 48.03 644 GLU A N 1
ATOM 2789 C CA . GLU A 1 383 ? 13.283 13.255 -39.428 1.00 54.60 644 GLU A CA 1
ATOM 2790 C C . GLU A 1 383 ? 12.609 13.700 -40.729 1.00 50.95 644 GLU A C 1
ATOM 2791 O O . GLU A 1 383 ? 12.827 14.804 -41.205 1.00 44.20 644 GLU A O 1
ATOM 2797 N N . VAL A 1 384 ? 11.799 12.830 -41.314 1.00 59.93 645 VAL A N 1
ATOM 2798 C CA . VAL A 1 384 ? 11.017 13.226 -42.478 1.00 55.70 645 VAL A CA 1
ATOM 2799 C C . VAL A 1 384 ? 10.049 14.335 -42.070 1.00 47.04 645 VAL A C 1
ATOM 2800 O O . VAL A 1 384 ? 9.379 14.238 -41.045 1.00 54.18 645 VAL A O 1
ATOM 2804 N N . PRO A 1 385 ? 9.991 15.406 -42.853 1.00 40.52 646 PRO A N 1
ATOM 2805 C CA . PRO A 1 385 ? 9.102 16.512 -42.494 1.00 49.14 646 PRO A CA 1
ATOM 2806 C C . PRO A 1 385 ? 7.661 16.025 -42.394 1.00 49.46 646 PRO A C 1
ATOM 2807 O O . PRO A 1 385 ? 7.155 15.548 -43.403 1.00 46.69 646 PRO A O 1
ATOM 2811 N N . PHE A 1 386 ? 7.022 16.170 -41.230 1.00 49.84 647 PHE A N 1
ATOM 2812 C CA . PHE A 1 386 ? 5.708 15.564 -40.955 1.00 50.87 647 PHE A CA 1
ATOM 2813 C C . PHE A 1 386 ? 4.600 15.874 -41.953 1.00 44.81 647 PHE A C 1
ATOM 2814 O O . PHE A 1 386 ? 3.631 15.119 -42.081 1.00 40.24 647 PHE A O 1
ATOM 2822 N N . TYR A 1 387 ? 4.734 16.986 -42.651 1.00 32.44 648 TYR A N 1
ATOM 2823 C CA . TYR A 1 387 ? 3.730 17.382 -43.626 1.00 40.00 648 TYR A CA 1
ATOM 2824 C C . TYR A 1 387 ? 3.968 16.720 -44.964 1.00 38.23 648 TYR A C 1
ATOM 2825 O O . TYR A 1 387 ? 3.303 17.035 -45.942 1.00 42.76 648 TYR A O 1
ATOM 2834 N N . GLN A 1 388 ? 4.941 15.818 -44.993 1.00 44.00 649 GLN A N 1
ATOM 2835 C CA . GLN A 1 388 ? 5.351 15.124 -46.201 1.00 42.76 649 GLN A CA 1
ATOM 2836 C C . GLN A 1 388 ? 5.023 13.643 -46.034 1.00 51.27 649 GLN A C 1
ATOM 2837 O O . GLN A 1 388 ? 5.547 12.797 -46.754 1.00 56.11 649 GLN A O 1
ATOM 2843 N N . LEU A 1 389 ? 4.164 13.333 -45.069 1.00 30.13 650 LEU A N 1
ATOM 2844 C CA . LEU A 1 389 ? 3.816 11.945 -44.762 1.00 38.42 650 LEU A CA 1
ATOM 2845 C C . LEU A 1 389 ? 2.608 11.380 -45.548 1.00 40.10 650 LEU A C 1
ATOM 2846 O O . LEU A 1 389 ? 1.825 12.117 -46.123 1.00 43.07 650 LEU A O 1
ATOM 2851 N N . TYR A 1 390 ? 2.467 10.060 -45.570 1.00 47.18 651 TYR A N 1
ATOM 2852 C CA . TYR A 1 390 ? 1.391 9.429 -46.328 1.00 41.74 651 TYR A CA 1
ATOM 2853 C C . TYR A 1 390 ? 0.192 9.025 -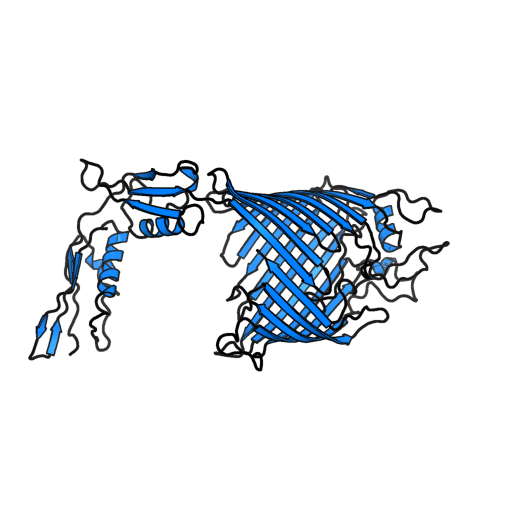45.482 1.00 43.25 651 TYR A C 1
ATOM 2854 O O . TYR A 1 390 ? 0.285 8.788 -44.284 1.00 43.08 651 TYR A O 1
ATOM 2863 N N . SER A 1 391 ? -0.947 8.942 -46.141 1.00 42.15 652 SER A N 1
ATOM 2864 C CA . SER A 1 391 ? -2.156 8.460 -45.528 1.00 33.65 652 SER A CA 1
ATOM 2865 C C . SER A 1 391 ? -2.961 7.830 -46.662 1.00 39.59 652 SER A C 1
ATOM 2866 O O . SER A 1 391 ? -2.729 8.133 -47.837 1.00 48.22 652 SER A O 1
ATOM 2869 N N . ALA A 1 392 ? -3.882 6.933 -46.318 1.00 43.96 653 ALA A N 1
ATOM 2870 C CA . ALA A 1 392 ? -4.691 6.259 -47.320 1.00 40.63 653 ALA A CA 1
ATOM 2871 C C . ALA A 1 392 ? -6.148 6.377 -46.935 1.00 30.44 653 ALA A C 1
ATOM 2872 O O . ALA A 1 392 ? -6.465 6.843 -45.846 1.00 36.63 653 ALA A O 1
ATOM 2874 N N . GLY A 1 393 ? -7.028 5.945 -47.830 1.00 28.51 654 GLY A N 1
ATOM 2875 C CA . GLY A 1 393 ? -8.458 6.112 -47.663 1.00 28.91 654 GLY A CA 1
ATOM 2876 C C . GLY A 1 393 ? -9.021 6.854 -48.861 1.00 48.45 654 GLY A C 1
ATOM 2877 O O . GLY A 1 393 ? -8.279 7.526 -49.585 1.00 55.44 654 GLY A O 1
ATOM 2878 N N . GLY A 1 394 ? -10.324 6.726 -49.082 1.00 38.66 655 GLY A N 1
ATOM 2879 C CA . GLY A 1 394 ? -10.988 7.436 -50.157 1.00 37.96 655 GLY A CA 1
ATOM 2880 C C . GLY A 1 394 ? -10.747 6.851 -51.532 1.00 44.31 655 GLY A C 1
ATOM 2881 O O . GLY A 1 394 ? -9.856 6.019 -51.695 1.00 55.38 655 GLY A O 1
ATOM 2882 N N . MET A 1 395 ? -11.551 7.287 -52.508 1.00 41.23 656 MET A N 1
ATOM 2883 C CA . MET A 1 395 ? -11.412 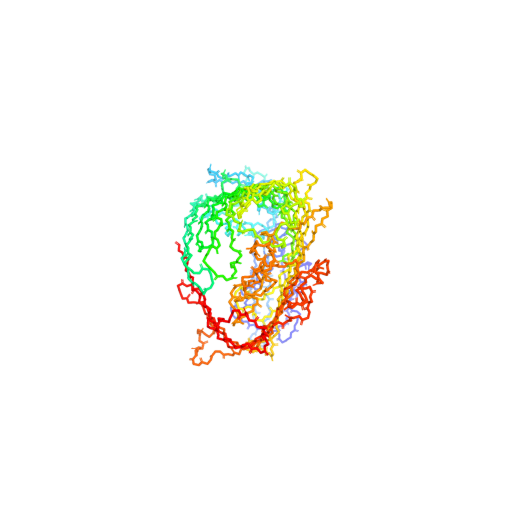6.878 -53.906 1.00 34.14 656 MET A CA 1
ATOM 2884 C C . MET A 1 395 ? -9.965 7.050 -54.313 1.00 40.87 656 MET A C 1
ATOM 2885 O O . MET A 1 395 ? -9.318 8.038 -53.956 1.00 46.08 656 MET A O 1
ATOM 2890 N N . GLY A 1 396 ? -9.428 6.083 -55.030 1.00 45.66 657 GLY A N 1
ATOM 2891 C CA . GLY A 1 396 ? -8.025 6.181 -55.372 1.00 50.19 657 GLY A CA 1
ATOM 2892 C C . GLY A 1 396 ? -7.101 5.428 -54.436 1.00 48.56 657 GLY A C 1
ATOM 2893 O O . GLY A 1 396 ? -6.018 5.022 -54.849 1.00 57.64 657 GLY A O 1
ATOM 2894 N N . SER A 1 397 ? -7.499 5.233 -53.182 1.00 40.74 658 SER A N 1
ATOM 2895 C CA . SER A 1 397 ? -6.726 4.338 -52.329 1.00 43.35 658 SER A CA 1
ATOM 2896 C C . SER A 1 397 ? -7.539 3.270 -51.587 1.00 49.67 658 SER A C 1
ATOM 2897 O O . SER A 1 397 ? -7.179 2.096 -51.629 1.00 55.36 658 SER A O 1
ATOM 2900 N N . LEU A 1 398 ? -8.614 3.659 -50.906 1.00 44.58 659 LEU A N 1
ATOM 2901 C CA . LEU A 1 398 ? -9.379 2.696 -50.113 1.00 39.86 659 LEU A CA 1
ATOM 2902 C C . LEU A 1 398 ? -10.828 3.101 -49.998 1.00 37.45 659 LEU A C 1
ATOM 2903 O O . LEU A 1 398 ? -11.225 3.709 -49.014 1.00 41.65 659 LEU A O 1
ATOM 2908 N N . ARG A 1 399 ? -11.632 2.736 -50.984 1.00 29.55 660 ARG A N 1
ATOM 2909 C CA . ARG A 1 399 ? -13.034 3.100 -50.940 1.00 29.64 660 ARG A CA 1
ATOM 2910 C C . ARG A 1 399 ? -13.749 2.617 -49.662 1.00 40.30 660 ARG A C 1
ATOM 2911 O O . ARG A 1 399 ? -13.321 1.658 -49.029 1.00 34.70 660 ARG A O 1
ATOM 2919 N N . GLY A 1 400 ? -14.793 3.327 -49.241 1.00 42.23 661 GLY A N 1
ATOM 2920 C CA . GLY A 1 400 ? -15.435 3.018 -47.975 1.00 38.68 661 GLY A CA 1
ATOM 2921 C C . GLY A 1 400 ? -14.760 3.653 -46.762 1.00 39.46 661 GLY A C 1
ATOM 2922 O O . GLY A 1 400 ? -15.397 3.908 -45.744 1.00 39.10 661 GLY A O 1
ATOM 2923 N N . PHE A 1 401 ? -13.465 3.909 -46.842 1.00 35.90 662 PHE A N 1
ATOM 2924 C CA . PHE A 1 401 ? -12.849 4.719 -45.797 1.00 36.65 662 PHE A CA 1
ATOM 2925 C C . PHE A 1 401 ? -12.741 6.187 -46.240 1.00 39.35 662 PHE A C 1
ATOM 2926 O O . PHE A 1 401 ? -12.563 6.473 -47.426 1.00 44.23 662 PHE A O 1
ATOM 2934 N N . ALA A 1 402 ? -12.885 7.122 -45.306 1.00 36.57 663 ALA A N 1
ATOM 2935 C CA . ALA A 1 402 ? -12.788 8.529 -45.682 1.00 43.52 663 ALA A CA 1
ATOM 2936 C C . ALA A 1 402 ? -11.363 8.846 -46.093 1.00 42.91 663 ALA A C 1
ATOM 2937 O O . ALA A 1 402 ? -10.427 8.160 -45.686 1.00 43.22 663 ALA A O 1
ATOM 2939 N N . GLY A 1 403 ? -11.205 9.875 -46.914 1.00 36.70 664 GLY A N 1
ATOM 2940 C CA . GLY A 1 403 ? -9.884 10.296 -47.331 1.00 34.64 664 GLY A CA 1
ATOM 2941 C C . GLY A 1 403 ? -8.977 10.577 -46.141 1.00 41.54 664 GLY A C 1
ATOM 2942 O O . GLY A 1 403 ? -9.375 11.235 -45.174 1.00 35.85 664 GLY A O 1
ATOM 2943 N N . GLY A 1 404 ? -7.761 10.038 -46.203 1.00 48.25 665 GLY A N 1
ATOM 2944 C CA . GLY A 1 404 ? -6.743 10.280 -45.196 1.00 50.31 665 GLY A CA 1
ATOM 2945 C C . GLY A 1 404 ? -7.051 9.730 -43.822 1.00 56.54 665 GLY A C 1
ATOM 2946 O O . GLY A 1 404 ? -6.470 10.175 -42.834 1.00 65.81 665 GLY A O 1
ATOM 2947 N N . SER A 1 405 ? -7.951 8.753 -43.766 1.00 54.57 666 SER A N 1
ATOM 2948 C CA . SER A 1 405 ? -8.355 8.144 -42.505 1.00 51.08 666 SER A CA 1
ATOM 2949 C C . SER A 1 405 ? -7.462 6.980 -42.101 1.00 41.70 666 SER A C 1
ATOM 2950 O O . SER A 1 405 ? -7.526 6.517 -40.968 1.00 54.04 666 SER A O 1
ATOM 2953 N N . ILE A 1 406 ? -6.621 6.517 -43.017 1.00 40.13 667 ILE A N 1
ATOM 2954 C CA . ILE A 1 406 ? -5.753 5.368 -42.756 1.00 41.57 667 ILE A CA 1
ATOM 2955 C C . ILE A 1 406 ? -4.278 5.712 -42.521 1.00 43.14 667 ILE A C 1
ATOM 2956 O O . ILE A 1 406 ? -3.552 6.004 -43.460 1.00 30.34 667 ILE A O 1
ATOM 2961 N N . GLY A 1 407 ? -3.828 5.633 -41.276 1.00 31.89 668 GLY A N 1
ATOM 2962 C CA . GLY A 1 407 ? -2.411 5.756 -40.981 1.00 32.10 668 GLY A CA 1
ATOM 2963 C C . GLY A 1 407 ? -2.183 5.953 -39.496 1.00 41.72 668 GLY A C 1
ATOM 2964 O O . GLY A 1 407 ? -3.135 5.892 -38.721 1.00 44.51 668 GLY A O 1
ATOM 2965 N N . PRO A 1 408 ? -0.926 6.211 -39.089 1.00 41.80 669 PRO A N 1
ATOM 2966 C CA . PRO A 1 408 ? -0.648 6.435 -37.662 1.00 44.92 669 PRO A CA 1
ATOM 2967 C C . PRO A 1 408 ? -1.435 7.611 -37.078 1.00 49.25 669 PRO A C 1
ATOM 2968 O O . PRO A 1 408 ? -1.654 8.625 -37.744 1.00 45.33 669 PRO A O 1
ATOM 2972 N N . LYS A 1 409 ? -1.863 7.453 -35.828 1.00 50.96 670 LYS A N 1
ATOM 2973 C CA . LYS A 1 409 ? -2.652 8.460 -35.131 1.00 45.30 670 LYS A CA 1
ATOM 2974 C C . LYS A 1 409 ? -1.789 9.481 -34.385 1.00 46.11 670 LYS A C 1
ATOM 2975 O O . LYS A 1 409 ? -0.679 9.176 -33.939 1.00 41.62 670 LYS A O 1
ATOM 2981 N N . ALA A 1 410 ? -2.308 10.695 -34.249 1.00 45.21 671 ALA A N 1
ATOM 2982 C CA . ALA A 1 410 ? -1.619 11.747 -33.508 1.00 45.81 671 ALA A CA 1
ATOM 2983 C C . ALA A 1 410 ? -1.648 11.478 -32.008 1.00 45.41 671 ALA A C 1
ATOM 2984 O O . ALA A 1 410 ? -2.533 10.796 -31.516 1.00 45.02 671 ALA A O 1
ATOM 2986 N N . ILE A 1 411 ? -0.676 12.018 -31.283 1.00 55.23 672 ILE A N 1
ATOM 2987 C CA . ILE A 1 411 ? -0.693 11.975 -29.820 1.00 64.04 672 ILE A CA 1
ATOM 2988 C C . ILE A 1 411 ? -0.327 13.350 -29.268 1.00 66.13 672 ILE A C 1
ATOM 2989 O O . ILE A 1 411 ? 0.854 13.710 -29.183 1.00 64.56 672 ILE A O 1
ATOM 2994 N N . TYR A 1 412 ? -1.346 14.114 -28.893 1.00 63.86 673 TYR A N 1
ATOM 2995 C CA . TYR A 1 412 ? -1.144 15.495 -28.474 1.00 63.63 673 TYR A CA 1
ATOM 2996 C C . TYR A 1 412 ? -0.710 15.630 -27.020 1.00 71.74 673 TYR A C 1
ATOM 2997 O O . TYR A 1 412 ? -0.585 14.639 -26.297 1.00 82.52 673 TYR A O 1
ATOM 3006 N N . TYR A 1 413 ? -0.493 16.872 -26.604 1.00 66.49 674 TYR A N 1
ATOM 3007 C CA . TYR A 1 413 ? 0.056 17.169 -25.294 1.00 72.04 674 TYR A CA 1
ATOM 3008 C C . TYR A 1 413 ? -1.074 17.376 -24.283 1.00 73.25 674 TYR A C 1
ATOM 3009 O O . TYR A 1 413 ? -2.064 18.036 -24.584 1.00 68.73 674 TYR A O 1
ATOM 3018 N N . ARG A 1 414 ? -0.933 16.797 -23.092 1.00 82.72 675 ARG A N 1
ATOM 3019 C CA . ARG A 1 414 ? -1.931 16.961 -22.032 1.00 87.90 675 ARG A CA 1
ATOM 3020 C C . ARG A 1 414 ? -1.329 17.388 -20.687 1.00 104.68 675 ARG A C 1
ATOM 3021 O O . ARG A 1 414 ? -1.992 17.267 -19.658 1.00 111.70 675 ARG A O 1
ATOM 3023 N N . GLU A 1 415 ? -0.088 17.887 -20.718 1.00 113.21 676 GLU A N 1
ATOM 3024 C CA . GLU A 1 415 ? 0.671 18.375 -19.543 1.00 116.34 676 GLU A CA 1
ATOM 3025 C C . GLU A 1 415 ? 0.463 17.558 -18.262 1.00 120.45 676 GLU A C 1
ATOM 3026 O O . GLU A 1 415 ? -0.506 17.809 -17.552 1.00 124.74 676 GLU A O 1
ATOM 3028 N N . ASP A 1 416 ? 1.342 16.611 -17.912 1.00 124.61 677 ASP A N 1
ATOM 3029 C CA . ASP A 1 416 ? 2.676 16.324 -18.478 1.00 133.60 677 ASP A CA 1
ATOM 3030 C C . ASP A 1 416 ? 2.888 16.258 -20.001 1.00 133.60 677 ASP A C 1
ATOM 3031 O O . ASP A 1 416 ? 3.910 16.736 -20.501 1.00 135.87 677 ASP A O 1
ATOM 3036 N N . GLY A 1 417 ? 1.953 15.647 -20.726 1.00 122.83 678 GLY A N 1
ATOM 3037 C CA . GLY A 1 417 ? 1.981 15.715 -22.174 1.00 104.80 678 GLY A CA 1
ATOM 3038 C C . GLY A 1 417 ? 2.284 14.429 -22.902 1.00 91.71 678 GLY A C 1
ATOM 3039 O O . GLY A 1 417 ? 2.884 13.509 -22.357 1.00 96.18 678 GLY A O 1
ATOM 3040 N N . PHE A 1 418 ? 1.870 14.393 -24.161 1.00 83.55 679 PHE A N 1
ATOM 3041 C CA . PHE A 1 418 ? 2.031 13.232 -25.037 1.00 74.68 679 PHE A CA 1
ATOM 3042 C C . PHE A 1 418 ? 1.476 11.963 -24.413 1.00 76.00 679 PHE A C 1
ATOM 3043 O O . PHE A 1 418 ? 2.022 10.876 -24.567 1.00 76.32 679 PHE A O 1
ATOM 3051 N N . LYS A 1 419 ? 0.385 12.140 -23.679 1.00 82.41 680 LYS A N 1
ATOM 3052 C CA . LYS A 1 419 ? -0.496 11.046 -23.314 1.00 89.50 680 LYS A CA 1
ATOM 3053 C C . LYS A 1 419 ? -1.915 11.508 -23.575 1.00 98.58 680 LYS A C 1
ATOM 3054 O O . LYS A 1 419 ? -2.762 11.497 -22.680 1.00 111.12 680 LYS A O 1
ATOM 3060 N N . ALA A 1 420 ? -2.150 11.946 -24.807 1.00 89.05 681 ALA A N 1
ATOM 3061 C CA . ALA A 1 420 ? -3.487 12.274 -25.269 1.00 81.45 681 ALA A CA 1
ATOM 3062 C C . ALA A 1 420 ? -3.684 11.695 -26.661 1.00 71.83 681 ALA A C 1
ATOM 3063 O O . ALA A 1 420 ? -3.722 12.433 -27.647 1.00 64.66 681 ALA A O 1
ATOM 3065 N N . PRO A 1 421 ? -3.803 10.360 -26.741 1.00 70.00 682 PRO A N 1
ATOM 3066 C CA . PRO A 1 421 ? -3.958 9.650 -28.019 1.00 68.06 682 PRO A CA 1
ATOM 3067 C C . PRO A 1 421 ? -5.196 10.138 -28.753 1.00 66.14 682 PRO A C 1
ATOM 3068 O O . PRO A 1 421 ? -6.269 10.214 -28.165 1.00 74.93 682 PRO A O 1
ATOM 3072 N N . SER A 1 422 ? -5.041 10.479 -30.024 1.00 60.01 683 SER A N 1
ATOM 3073 C CA . SER A 1 422 ? -6.110 11.099 -30.787 1.00 58.44 683 SER A CA 1
ATOM 3074 C C . SER A 1 422 ? -6.602 10.160 -31.883 1.00 59.68 683 SER A C 1
ATOM 3075 O O . SER A 1 422 ? -6.004 9.109 -32.131 1.00 51.01 683 SER A O 1
ATOM 3078 N N . GLN A 1 423 ? -7.696 10.547 -32.531 1.00 69.14 684 GLN A N 1
ATOM 3079 C CA . GLN A 1 423 ? -8.219 9.784 -33.654 1.00 80.26 684 GLN A CA 1
ATOM 3080 C C . GLN A 1 423 ? -7.645 10.329 -34.956 1.00 80.25 684 GLN A C 1
ATOM 3081 O O . GLN A 1 423 ? -7.546 9.607 -35.948 1.00 83.03 684 GLN A O 1
ATOM 3087 N N . ASP A 1 424 ? -7.276 11.607 -34.935 1.00 71.48 685 ASP A N 1
ATOM 3088 C CA . ASP A 1 424 ? -6.623 12.266 -36.060 1.00 59.93 685 ASP A CA 1
ATOM 3089 C C . ASP A 1 424 ? -5.505 11.436 -36.684 1.00 58.17 685 ASP A C 1
ATOM 3090 O O . ASP A 1 424 ? -4.630 10.920 -35.981 1.00 60.98 685 ASP A O 1
ATOM 3095 N N . VAL A 1 425 ? -5.516 11.334 -38.008 1.00 48.40 686 VAL A N 1
ATOM 3096 C CA . VAL A 1 425 ? -4.427 10.676 -38.712 1.00 38.85 686 VAL A CA 1
ATOM 3097 C C . VAL A 1 425 ? -3.260 11.632 -38.922 1.00 37.88 686 VAL A C 1
ATOM 3098 O O . VAL A 1 425 ? -3.375 12.630 -39.625 1.00 47.50 686 VAL A O 1
ATOM 3102 N N . ILE A 1 426 ? -2.132 11.322 -38.301 1.00 44.15 687 ILE A N 1
ATOM 3103 C CA . ILE A 1 426 ? -0.929 12.139 -38.436 1.00 34.92 687 ILE A CA 1
ATOM 3104 C C . ILE A 1 426 ? -0.076 11.682 -39.643 1.00 45.33 687 ILE A C 1
ATOM 3105 O O . ILE A 1 426 ? 0.719 12.450 -40.171 1.00 41.50 687 ILE A O 1
ATOM 3110 N N . GLY A 1 427 ? -0.251 10.436 -40.086 1.00 42.59 688 GLY A N 1
ATOM 3111 C CA . GLY A 1 427 ? 0.393 9.963 -41.297 1.00 36.86 688 GLY A CA 1
ATOM 3112 C C . GLY A 1 427 ? 1.654 9.147 -41.073 1.00 45.48 688 GLY A C 1
ATOM 3113 O O . GLY A 1 427 ? 2.232 9.183 -39.983 1.00 50.85 688 GLY A O 1
ATOM 3114 N N . GLY A 1 428 ? 2.090 8.421 -42.108 1.00 39.51 689 GLY A N 1
ATOM 3115 C CA . GLY A 1 428 ? 3.224 7.518 -41.998 1.00 45.59 689 GLY A CA 1
ATOM 3116 C C . GLY A 1 428 ? 4.158 7.590 -43.186 1.00 49.55 689 GLY A C 1
ATOM 3117 O O . GLY A 1 428 ? 3.806 8.204 -44.189 1.00 49.24 689 GLY A O 1
ATOM 3118 N N . ASN A 1 429 ? 5.334 6.961 -43.080 1.00 31.78 690 ASN A N 1
ATOM 3119 C CA . ASN A 1 429 ? 6.343 7.035 -44.137 1.00 33.99 690 ASN A CA 1
ATOM 3120 C C . ASN A 1 429 ? 6.385 5.821 -45.067 1.00 37.92 690 ASN A C 1
ATOM 3121 O O . ASN A 1 429 ? 7.336 5.651 -45.851 1.00 40.51 690 ASN A O 1
ATOM 3126 N N . ALA A 1 430 ? 5.353 4.984 -44.981 1.00 30.73 691 ALA A N 1
ATOM 3127 C CA . ALA A 1 430 ? 5.259 3.777 -45.807 1.00 35.75 691 ALA A CA 1
ATOM 3128 C C . ALA A 1 430 ? 3.811 3.437 -46.071 1.00 38.04 691 ALA A C 1
ATOM 3129 O O . ALA A 1 430 ? 3.022 3.280 -45.148 1.00 40.97 691 ALA A O 1
ATOM 3131 N N . MET A 1 431 ? 3.472 3.340 -47.346 1.00 29.20 692 MET A N 1
ATOM 3132 C CA . MET A 1 431 ? 2.112 3.096 -47.764 1.00 34.37 692 MET A CA 1
ATOM 3133 C C . MET A 1 431 ? 2.161 1.982 -48.810 1.00 41.38 692 MET A C 1
ATOM 3134 O O . MET A 1 431 ? 3.065 1.951 -49.643 1.00 41.87 692 MET A O 1
ATOM 3139 N N . VAL A 1 432 ? 1.244 1.028 -48.719 1.00 28.59 693 VAL A N 1
ATOM 3140 C CA . VAL A 1 432 ? 1.004 0.118 -49.814 1.00 29.32 693 VAL A CA 1
ATOM 3141 C C . VAL A 1 432 ? -0.505 0.041 -49.966 1.00 34.61 693 VAL A C 1
ATOM 3142 O O . VAL A 1 432 ? -1.252 0.052 -48.981 1.00 38.00 693 VAL A O 1
ATOM 3146 N N . ASN A 1 433 ? -0.957 0.006 -51.206 1.00 27.89 694 ASN A N 1
ATOM 3147 C CA . ASN A 1 433 ? -2.362 -0.185 -51.473 1.00 27.80 694 ASN A CA 1
ATOM 3148 C C . ASN A 1 433 ? -2.462 -1.076 -52.690 1.00 42.35 694 ASN A C 1
ATOM 3149 O O . ASN A 1 433 ? -1.524 -1.151 -53.486 1.00 42.14 694 ASN A O 1
ATOM 3154 N N . ALA A 1 434 ? -3.579 -1.776 -52.829 1.00 36.55 695 ALA A N 1
ATOM 3155 C CA . ALA A 1 434 ? -3.822 -2.516 -54.053 1.00 30.88 695 ALA A CA 1
ATOM 3156 C C . ALA A 1 434 ? -5.303 -2.672 -54.217 1.00 35.46 695 ALA A C 1
ATOM 3157 O O . ALA A 1 434 ? -6.072 -2.366 -53.300 1.00 41.19 695 ALA A O 1
ATOM 3159 N N . SER A 1 435 ? -5.707 -3.135 -55.390 1.00 28.56 696 SER A N 1
ATOM 3160 C CA . SER A 1 435 ? -7.115 -3.120 -55.741 1.00 28.77 696 SER A CA 1
ATOM 3161 C C . SER A 1 435 ? -7.346 -4.116 -56.864 1.00 38.91 696 SER A C 1
ATOM 3162 O O . SER A 1 435 ? -6.473 -4.338 -57.707 1.00 33.39 696 SER A O 1
ATOM 3165 N N . LEU A 1 436 ? -8.518 -4.731 -56.858 1.00 39.28 697 LEU A N 1
ATOM 3166 C CA . LEU A 1 436 ? -8.862 -5.753 -57.821 1.00 30.31 697 LEU A CA 1
ATOM 3167 C C . LEU A 1 436 ? -10.326 -5.511 -58.126 1.00 43.13 697 LEU A C 1
ATOM 3168 O O . LEU A 1 436 ? -11.138 -5.399 -57.204 1.00 41.58 697 LEU A O 1
ATOM 3173 N N . GLU A 1 437 ? -10.679 -5.401 -59.399 1.00 31.17 698 GLU A N 1
ATOM 3174 C CA . GLU A 1 437 ? -12.088 -5.228 -59.730 1.00 43.62 698 GLU A CA 1
ATOM 3175 C C . GLU A 1 437 ? -12.552 -5.954 -60.967 1.00 47.99 698 GLU A C 1
ATOM 3176 O O . GLU A 1 437 ? -11.810 -6.085 -61.934 1.00 53.77 698 GLU A O 1
ATOM 3182 N N . LEU A 1 438 ? -13.794 -6.428 -60.917 1.00 51.64 699 LEU A N 1
ATOM 3183 C CA . LEU A 1 438 ? -14.466 -6.967 -62.096 1.00 50.27 699 LEU A CA 1
ATOM 3184 C C . LEU A 1 438 ? -15.347 -5.897 -62.733 1.00 44.35 699 LEU A C 1
ATOM 3185 O O . LEU A 1 438 ? -16.348 -5.493 -62.161 1.00 42.21 699 LEU A O 1
ATOM 3190 N N . ILE A 1 439 ? -14.970 -5.456 -63.925 1.00 45.06 700 ILE A N 1
ATOM 3191 C CA . ILE A 1 439 ? -15.805 -4.571 -64.718 1.00 47.97 700 ILE A CA 1
ATOM 3192 C C . ILE A 1 439 ? -16.815 -5.375 -65.503 1.00 43.93 700 ILE A C 1
ATOM 3193 O O . ILE A 1 439 ? -16.456 -6.141 -66.384 1.00 54.92 700 ILE A O 1
ATOM 3198 N N . ILE A 1 440 ? -18.087 -5.207 -65.202 1.00 42.14 701 ILE A N 1
ATOM 3199 C CA . ILE A 1 440 ? -19.099 -5.936 -65.943 1.00 54.32 701 ILE A CA 1
ATOM 3200 C C . ILE A 1 440 ? -19.896 -4.937 -66.779 1.00 59.13 701 ILE A C 1
ATOM 3201 O O . ILE A 1 440 ? -19.837 -3.736 -66.530 1.00 62.19 701 ILE A O 1
ATOM 3206 N N . PRO A 1 441 ? -20.614 -5.421 -67.802 1.00 60.62 702 PRO A N 1
ATOM 3207 C CA . PRO A 1 441 ? -21.445 -4.514 -68.600 1.00 58.33 702 PRO A CA 1
ATOM 3208 C C . PRO A 1 441 ? -22.473 -3.805 -67.733 1.00 68.18 702 PRO A C 1
ATOM 3209 O O . PRO A 1 441 ? -23.007 -4.432 -66.805 1.00 71.77 702 PRO A O 1
ATOM 3213 N N . ALA A 1 442 ? -22.743 -2.533 -68.033 1.00 69.42 703 ALA A N 1
ATOM 3214 C CA . ALA A 1 442 ? -23.703 -1.737 -67.272 1.00 42.63 703 ALA A CA 1
ATOM 3215 C C . ALA A 1 442 ? -25.104 -2.169 -67.608 1.00 56.25 703 ALA A C 1
ATOM 3216 O O . ALA A 1 442 ? -25.506 -2.085 -68.770 1.00 54.78 703 ALA A O 1
ATOM 3218 N N . PRO A 1 443 ? -25.860 -2.645 -66.603 1.00 67.64 704 PRO A N 1
ATOM 3219 C CA . PRO A 1 443 ? -27.247 -3.035 -66.899 1.00 74.70 704 PRO A CA 1
ATOM 3220 C C . PRO A 1 443 ? -28.125 -1.812 -67.177 1.00 74.84 704 PRO A C 1
ATOM 3221 O O . PRO A 1 443 ? -27.758 -0.692 -66.817 1.00 60.94 704 PRO A O 1
ATOM 3225 N N . PHE A 1 444 ? -29.255 -2.038 -67.844 1.00 83.31 705 PHE A N 1
ATOM 3226 C CA . PHE A 1 444 ? -30.200 -0.986 -68.231 1.00 79.73 705 PHE A CA 1
ATOM 3227 C C . PHE A 1 444 ? -29.635 -0.015 -69.256 1.00 80.88 705 PHE A C 1
ATOM 3228 O O . PHE A 1 444 ? -30.360 0.415 -70.156 1.00 92.68 705 PHE A O 1
ATOM 3236 N N . ILE A 1 445 ? -28.353 0.327 -69.133 1.00 73.21 706 ILE A N 1
ATOM 3237 C CA . ILE A 1 445 ? -27.738 1.300 -70.036 1.00 83.83 706 ILE A CA 1
ATOM 3238 C C . ILE A 1 445 ? -27.607 0.686 -71.428 1.00 97.14 706 ILE A C 1
ATOM 3239 O O . ILE A 1 445 ? -28.335 -0.262 -71.742 1.00 99.53 706 ILE A O 1
ATOM 3244 N N . SER A 1 446 ? -26.721 1.242 -72.260 1.00 105.55 707 SER A N 1
ATOM 3245 C CA . SER A 1 446 ? -26.419 0.686 -73.578 1.00 116.49 707 SER A CA 1
ATOM 3246 C C . SER A 1 446 ? -27.490 1.121 -74.614 1.00 92.86 707 SER A C 1
ATOM 3247 O O . SER A 1 446 ? -28.392 1.884 -74.267 1.00 87.69 707 SER A O 1
ATOM 3250 N N . ASP A 1 447 ? -27.380 0.702 -75.881 1.00 99.46 708 ASP A N 1
ATOM 3251 C CA . ASP A 1 447 ? -26.248 -0.076 -76.381 1.00 96.86 708 ASP A CA 1
ATOM 3252 C C . ASP A 1 447 ? -25.209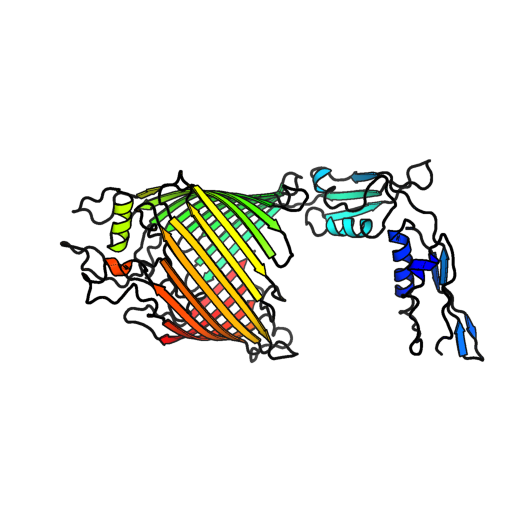 0.794 -77.027 1.00 89.48 708 ASP A C 1
ATOM 3253 O O . ASP A 1 447 ? -24.019 0.477 -77.015 1.00 76.43 708 ASP A O 1
ATOM 3258 N N . LYS A 1 448 ? -25.683 1.902 -77.581 1.00 95.73 709 LYS A N 1
ATOM 3259 C CA . LYS A 1 448 ? -24.814 2.898 -78.170 1.00 103.06 709 LYS A CA 1
ATOM 3260 C C . LYS A 1 448 ? -24.061 3.679 -77.081 1.00 107.26 709 LYS A C 1
ATOM 3261 O O . LYS A 1 448 ? -22.885 4.000 -77.250 1.00 111.23 709 LYS A O 1
ATOM 3267 N N . TYR A 1 449 ? -24.726 3.971 -75.962 1.00 106.58 710 TYR A N 1
ATOM 3268 C CA . TYR A 1 449 ? -24.099 4.762 -74.895 1.00 103.99 710 TYR A CA 1
ATOM 3269 C C . TYR A 1 449 ? -23.490 3.858 -73.815 1.00 102.95 710 TYR A C 1
ATOM 3270 O O . TYR A 1 449 ? -23.311 4.289 -72.670 1.00 110.72 710 TYR A O 1
ATOM 3279 N N . GLN A 1 450 ? -23.224 2.596 -74.145 1.00 85.88 711 GLN A N 1
ATOM 3280 C CA . GLN A 1 450 ? -22.791 1.637 -73.132 1.00 61.20 711 GLN A CA 1
ATOM 3281 C C . GLN A 1 450 ? -21.377 1.849 -72.747 1.00 51.84 711 GLN A C 1
ATOM 3282 O O . GLN A 1 450 ? -20.993 1.643 -71.622 1.00 55.64 711 GLN A O 1
ATOM 3288 N N . HIS A 1 451 ? -20.601 2.356 -73.677 1.00 58.94 712 HIS A N 1
ATOM 3289 C CA . HIS A 1 451 ? -19.352 2.963 -73.314 1.00 72.22 712 HIS A CA 1
ATOM 3290 C C . HIS A 1 451 ? -19.866 4.266 -72.775 1.00 84.78 712 HIS A C 1
ATOM 3291 O O . HIS A 1 451 ? -21.061 4.518 -72.876 1.00 102.38 712 HIS A O 1
ATOM 3298 N N . ASN A 1 452 ? -19.003 5.082 -72.199 1.00 74.55 713 ASN A N 1
ATOM 3299 C CA . ASN A 1 452 ? -19.427 6.258 -71.459 1.00 65.33 713 ASN A CA 1
ATOM 3300 C C . ASN A 1 452 ? -19.873 5.895 -70.053 1.00 70.70 713 ASN A C 1
ATOM 3301 O O . ASN A 1 452 ? -19.936 6.752 -69.216 1.00 67.33 713 ASN A O 1
ATOM 3306 N N . VAL A 1 453 ? -20.157 4.624 -69.786 1.00 78.44 714 VAL A N 1
ATOM 3307 C CA . VAL A 1 453 ? -20.370 4.161 -68.420 1.00 66.11 714 VAL A CA 1
ATOM 3308 C C . VAL A 1 453 ? -19.685 2.829 -68.155 1.00 52.70 714 VAL A C 1
ATOM 3309 O O . VAL A 1 453 ? -19.696 1.929 -69.000 1.00 53.55 714 VAL A O 1
ATOM 3313 N N . ARG A 1 454 ? -19.079 2.751 -66.973 1.00 47.44 715 ARG A N 1
ATOM 3314 C CA . ARG A 1 454 ? -18.292 1.624 -66.520 1.00 51.63 715 ARG A CA 1
ATOM 3315 C C . ARG A 1 454 ? -18.752 1.187 -65.131 1.00 55.33 715 ARG A C 1
ATOM 3316 O O . ARG A 1 454 ? -18.496 1.865 -64.136 1.00 67.21 715 ARG A O 1
ATOM 3324 N N . THR A 1 455 ? -19.441 0.056 -65.062 1.00 45.38 716 THR A N 1
ATOM 3325 C CA . THR A 1 455 ? -19.835 -0.499 -63.781 1.00 46.05 716 THR A CA 1
ATOM 3326 C C . THR A 1 455 ? -18.856 -1.598 -63.373 1.00 42.89 716 THR A C 1
ATOM 3327 O O . THR A 1 455 ? -18.316 -2.290 -64.230 1.00 46.22 716 THR A O 1
ATOM 3331 N N . SER A 1 456 ? -18.618 -1.750 -62.072 1.00 36.79 717 SER A N 1
ATOM 3332 C CA . SER A 1 456 ? -17.617 -2.691 -61.593 1.00 35.63 717 SER A CA 1
ATOM 3333 C C . SER A 1 456 ? -17.862 -3.119 -60.158 1.00 41.19 717 SER A C 1
ATOM 3334 O O . SER A 1 456 ? -18.642 -2.501 -59.442 1.00 51.88 717 SER A O 1
ATOM 3337 N N . VAL A 1 457 ? -17.188 -4.183 -59.746 1.00 39.11 718 VAL A N 1
ATOM 3338 C CA . VAL A 1 457 ? -17.249 -4.661 -58.375 1.00 33.43 718 VAL A CA 1
ATOM 3339 C C . VAL A 1 457 ? -15.822 -4.900 -57.959 1.00 41.76 718 VAL A C 1
ATOM 3340 O O . VAL A 1 457 ? -15.042 -5.487 -58.717 1.00 48.55 718 VAL A O 1
ATOM 3344 N N . PHE A 1 458 ? -15.456 -4.432 -56.772 1.00 36.21 719 PHE A N 1
ATOM 3345 C CA . PHE A 1 458 ? -14.035 -4.268 -56.478 1.00 41.14 719 PHE A CA 1
ATOM 3346 C C . PHE A 1 458 ? -13.700 -4.740 -55.072 1.00 43.12 719 PHE A C 1
ATOM 3347 O O . PHE A 1 458 ? -14.594 -4.919 -54.223 1.00 38.11 719 PHE A O 1
ATOM 3355 N N . VAL A 1 459 ? -12.401 -4.930 -54.842 1.00 30.46 720 VAL A N 1
ATOM 3356 C CA . VAL A 1 459 ? -11.864 -5.068 -53.497 1.00 35.88 720 VAL A CA 1
ATOM 3357 C C . VAL A 1 459 ? -10.655 -4.148 -53.386 1.00 38.57 720 VAL A C 1
ATOM 3358 O O . VAL A 1 459 ? -9.672 -4.305 -54.120 1.00 44.23 720 VAL A O 1
ATOM 3362 N N . ASP A 1 460 ? -10.731 -3.162 -52.503 1.00 41.89 721 ASP A N 1
ATOM 3363 C CA . ASP A 1 460 ? -9.577 -2.293 -52.276 1.00 42.66 721 ASP A CA 1
ATOM 3364 C C . ASP A 1 460 ? -8.950 -2.745 -50.968 1.00 41.11 721 ASP A C 1
ATOM 3365 O O . ASP A 1 460 ? -9.613 -3.355 -50.128 1.00 38.32 721 ASP A O 1
ATOM 3370 N N . ALA A 1 461 ? -7.671 -2.444 -50.798 1.00 45.47 722 ALA A N 1
ATOM 3371 C CA . ALA A 1 461 ? -6.944 -2.796 -49.585 1.00 43.78 722 ALA A CA 1
ATOM 3372 C C . ALA A 1 461 ? -5.688 -1.941 -49.504 1.00 43.64 722 ALA A C 1
ATOM 3373 O O . ALA A 1 461 ? -4.992 -1.744 -50.508 1.00 41.45 722 ALA A O 1
ATOM 3375 N N . ALA A 1 462 ? -5.420 -1.424 -48.308 1.00 43.25 723 ALA A N 1
ATOM 3376 C CA . ALA A 1 462 ? -4.383 -0.415 -48.102 1.00 43.55 723 ALA A CA 1
ATOM 3377 C C . ALA A 1 462 ? -3.789 -0.516 -46.697 1.00 49.91 723 ALA A C 1
ATOM 3378 O O . ALA A 1 462 ? -4.397 -1.099 -45.792 1.00 58.37 723 ALA A O 1
ATOM 3380 N N . THR A 1 463 ? -2.596 0.044 -46.522 1.00 42.27 724 THR A N 1
ATOM 3381 C CA . THR A 1 463 ? -1.895 -0.035 -45.248 1.00 41.49 724 THR A CA 1
ATOM 3382 C C . THR A 1 463 ? -0.878 1.101 -45.137 1.00 36.30 724 THR A C 1
ATOM 3383 O O . THR A 1 463 ? -0.004 1.241 -45.980 1.00 34.36 724 THR A O 1
ATOM 3387 N N . VAL A 1 464 ? -1.003 1.917 -44.097 1.00 39.62 725 VAL A N 1
ATOM 3388 C CA . VAL A 1 464 ? -0.047 2.992 -43.852 1.00 37.04 725 VAL A CA 1
ATOM 3389 C C . VAL A 1 464 ? 0.603 2.882 -42.482 1.00 41.11 725 VAL A C 1
ATOM 3390 O O . VAL A 1 464 ? -0.057 2.960 -41.449 1.00 64.20 725 VAL A O 1
ATOM 3394 N N . TRP A 1 465 ? 1.911 2.743 -42.471 1.00 31.63 726 TRP A N 1
ATOM 3395 C CA . TRP A 1 465 ? 2.617 2.594 -41.218 1.00 37.87 726 TRP A CA 1
ATOM 3396 C C . TRP A 1 465 ? 3.842 3.485 -41.098 1.00 39.75 726 TRP A C 1
ATOM 3397 O O . TRP A 1 465 ? 4.289 4.072 -42.080 1.00 38.71 726 TRP A O 1
ATOM 3408 N N . ASN A 1 466 ? 4.370 3.546 -39.877 1.00 34.20 727 ASN A N 1
ATOM 3409 C CA . ASN A 1 466 ? 5.543 4.314 -39.511 1.00 47.59 727 ASN A CA 1
ATOM 3410 C C . ASN A 1 466 ? 6.670 3.344 -39.207 1.00 44.24 727 ASN A C 1
ATOM 3411 O O . ASN A 1 466 ? 6.689 2.731 -38.134 1.00 44.28 727 ASN A O 1
ATOM 3416 N N . THR A 1 467 ? 7.626 3.230 -40.125 1.00 39.70 728 THR A N 1
ATOM 3417 C CA . THR A 1 467 ? 8.807 2.392 -39.908 1.00 36.16 728 THR A CA 1
ATOM 3418 C C . THR A 1 467 ? 9.605 2.715 -38.647 1.00 47.56 728 THR A C 1
ATOM 3419 O O . THR A 1 467 ? 10.280 1.843 -38.107 1.00 53.04 728 THR A O 1
ATOM 3423 N N . LYS A 1 468 ? 9.562 3.946 -38.160 1.00 37.95 729 LYS A N 1
ATOM 3424 C CA . LYS A 1 468 ? 10.423 4.242 -37.024 1.00 48.08 729 LYS A CA 1
ATOM 3425 C C . LYS A 1 468 ? 9.711 4.098 -35.684 1.00 49.09 729 LYS A C 1
ATOM 3426 O O . LYS A 1 468 ? 10.323 4.294 -34.635 1.00 47.44 729 LYS A O 1
ATOM 3432 N N . TRP A 1 469 ? 8.429 3.728 -35.720 1.00 39.88 730 TRP A N 1
ATOM 3433 C CA . TRP A 1 469 ? 7.615 3.663 -34.502 1.00 49.08 730 TRP A CA 1
ATOM 3434 C C . TRP A 1 469 ? 8.118 2.614 -33.461 1.00 63.59 730 TRP A C 1
ATOM 3435 O O . TRP A 1 469 ? 7.703 2.604 -32.283 1.00 48.21 730 TRP A O 1
ATOM 3446 N N . LYS A 1 470 ? 9.039 1.761 -33.900 1.00 72.45 731 LYS A N 1
ATOM 3447 C CA . LYS A 1 470 ? 9.690 0.815 -33.010 1.00 77.07 731 LYS A CA 1
ATOM 3448 C C . LYS A 1 470 ? 10.441 1.540 -31.897 1.00 83.63 731 LYS A C 1
ATOM 3449 O O . LYS A 1 470 ? 10.432 1.093 -30.752 1.00 85.66 731 LYS A O 1
ATOM 3455 N N . GLN A 1 471 ? 11.075 2.666 -32.233 1.00 89.48 732 GLN A N 1
ATOM 3456 C CA . GLN A 1 471 ? 11.867 3.444 -31.270 1.00 85.25 732 GLN A CA 1
ATOM 3457 C C . GLN A 1 471 ? 10.983 4.044 -30.186 1.00 80.33 732 GLN A C 1
ATOM 3458 O O . GLN A 1 471 ? 11.469 4.452 -29.134 1.00 87.27 732 GLN A O 1
ATOM 3464 N N . SER A 1 472 ? 9.683 4.096 -30.454 1.00 70.16 733 SER A N 1
ATOM 3465 C CA . SER A 1 472 ? 8.730 4.693 -29.535 1.00 65.48 733 SER A CA 1
ATOM 3466 C C . SER A 1 472 ? 7.697 3.675 -29.051 1.00 71.65 733 SER A C 1
ATOM 3467 O O . SER A 1 472 ? 6.786 4.026 -28.301 1.00 76.35 733 SER A O 1
ATOM 3470 N N . LYS A 1 473 ? 7.840 2.423 -29.483 1.00 69.55 734 LYS A N 1
ATOM 3471 C CA . LYS A 1 473 ? 6.824 1.388 -29.242 1.00 70.39 734 LYS A CA 1
ATOM 3472 C C . LYS A 1 473 ? 6.469 1.196 -27.761 1.00 67.40 734 LYS A C 1
ATOM 3473 O O . LYS A 1 473 ? 5.342 1.475 -27.352 1.00 57.65 734 LYS A O 1
ATOM 3479 N N . ALA A 1 474 ? 7.421 0.727 -26.959 1.00 74.69 735 ALA A N 1
ATOM 3480 C CA . ALA A 1 474 ? 7.275 0.830 -25.515 1.00 77.01 735 ALA A CA 1
ATOM 3481 C C . ALA A 1 474 ? 7.213 2.321 -25.247 1.00 83.23 735 ALA A C 1
ATOM 3482 O O . ALA A 1 474 ? 7.726 3.092 -26.051 1.00 85.99 735 ALA A O 1
ATOM 3484 N N . ASP A 1 475 ? 6.613 2.705 -24.120 1.00 87.39 736 ASP A N 1
ATOM 3485 C CA . ASP A 1 475 ? 6.167 4.083 -23.816 1.00 94.47 736 ASP A CA 1
ATOM 3486 C C . ASP A 1 475 ? 4.719 4.254 -24.258 1.00 94.56 736 ASP A C 1
ATOM 3487 O O . ASP A 1 475 ? 4.027 5.165 -23.806 1.00 101.00 736 ASP A O 1
ATOM 3492 N N . TYR A 1 476 ? 4.268 3.389 -25.156 1.00 85.11 737 TYR A N 1
ATOM 3493 C CA . TYR A 1 476 ? 2.867 3.388 -25.547 1.00 83.00 737 TYR A CA 1
ATOM 3494 C C . TYR A 1 476 ? 2.375 1.985 -25.798 1.00 84.90 737 TYR A C 1
ATOM 3495 O O . TYR A 1 476 ? 2.080 1.634 -26.942 1.00 84.50 737 TYR A O 1
ATOM 3504 N N . PRO A 1 477 ? 2.267 1.185 -24.728 1.00 81.67 738 PRO A N 1
ATOM 3505 C CA . PRO A 1 477 ? 1.892 -0.219 -24.867 1.00 80.03 738 PRO A CA 1
ATOM 3506 C C . PRO A 1 477 ? 0.395 -0.353 -25.065 1.00 82.75 738 PRO A C 1
ATOM 3507 O O . PRO A 1 477 ? -0.058 -1.398 -25.518 1.00 88.78 738 PRO A O 1
ATOM 3511 N N . ASN A 1 478 ? -0.368 0.682 -24.731 1.00 83.81 739 ASN A N 1
ATOM 3512 C CA . ASN A 1 478 ? -1.819 0.588 -24.857 1.00 87.86 739 ASN A CA 1
ATOM 3513 C C . ASN A 1 478 ? -2.362 1.195 -26.143 1.00 80.52 739 ASN A C 1
ATOM 3514 O O . ASN A 1 478 ? -3.572 1.217 -26.377 1.00 76.74 739 ASN A O 1
ATOM 3519 N N . LEU A 1 479 ? -1.449 1.684 -26.974 1.00 75.50 740 LEU A N 1
ATOM 3520 C CA . LEU A 1 479 ? -1.794 2.141 -28.308 1.00 67.59 740 LEU A CA 1
ATOM 3521 C C . LEU A 1 479 ? -1.313 1.066 -29.267 1.00 62.05 740 LEU A C 1
ATOM 3522 O O . LEU A 1 479 ? -0.376 0.337 -28.948 1.00 64.16 740 LEU A O 1
ATOM 3527 N N . PRO A 1 480 ? -1.948 0.958 -30.443 1.00 52.49 741 PRO A N 1
ATOM 3528 C CA . PRO A 1 480 ? -1.594 -0.061 -31.433 1.00 53.58 741 PRO A CA 1
ATOM 3529 C C . PRO A 1 480 ? -0.129 0.021 -31.854 1.00 60.04 741 PRO A C 1
ATOM 3530 O O . PRO A 1 480 ? 0.572 0.977 -31.492 1.00 67.06 741 PRO A O 1
ATOM 3534 N N . ASP A 1 481 ? 0.319 -0.971 -32.619 1.00 48.70 742 ASP A N 1
ATOM 3535 C CA . ASP A 1 481 ? 1.668 -0.964 -33.175 1.00 53.44 742 ASP A CA 1
ATOM 3536 C C . ASP A 1 481 ? 1.651 -0.180 -34.484 1.00 57.26 742 ASP A C 1
ATOM 3537 O O . ASP A 1 481 ? 1.392 -0.729 -35.563 1.00 57.48 742 ASP A O 1
ATOM 3542 N N . PHE A 1 482 ? 1.935 1.111 -34.388 1.00 55.42 743 PHE A N 1
ATOM 3543 C CA . PHE A 1 482 ? 1.778 1.988 -35.530 1.00 50.95 743 PHE A CA 1
ATOM 3544 C C . PHE A 1 482 ? 2.813 1.677 -36.593 1.00 58.61 743 PHE A C 1
ATOM 3545 O O . PHE A 1 482 ? 2.685 2.106 -37.740 1.00 61.46 743 PHE A O 1
ATOM 3553 N N . GLY A 1 483 ? 3.818 0.899 -36.196 1.00 37.68 744 GLY A N 1
ATOM 3554 C CA . GLY A 1 483 ? 4.874 0.464 -37.090 1.00 39.96 744 GLY A CA 1
ATOM 3555 C C . GLY A 1 483 ? 4.625 -0.900 -37.717 1.00 47.27 744 GLY A C 1
ATOM 3556 O O . GLY A 1 483 ? 5.417 -1.387 -38.532 1.00 43.64 744 GLY A O 1
ATOM 3557 N N . ASP A 1 484 ? 3.515 -1.526 -37.344 1.00 47.31 745 ASP A N 1
ATOM 3558 C CA . ASP A 1 484 ? 3.158 -2.804 -37.929 1.00 48.37 745 ASP A CA 1
ATOM 3559 C C . ASP A 1 484 ? 2.539 -2.661 -39.318 1.00 49.41 745 ASP A C 1
ATOM 3560 O O . ASP A 1 484 ? 1.411 -2.189 -39.461 1.00 50.71 745 ASP A O 1
ATOM 3565 N N . TYR A 1 485 ? 3.280 -3.086 -40.337 1.00 54.10 746 TYR A N 1
ATOM 3566 C CA . TYR A 1 485 ? 2.782 -3.049 -41.708 1.00 53.12 746 TYR A CA 1
ATOM 3567 C C . TYR A 1 485 ? 1.533 -3.929 -41.899 1.00 51.32 746 TYR A C 1
ATOM 3568 O O . TYR A 1 485 ? 0.802 -3.756 -42.863 1.00 57.35 746 TYR A O 1
ATOM 3577 N N . LYS A 1 486 ? 1.288 -4.868 -40.988 1.00 50.12 747 LYS A N 1
ATOM 3578 C CA . LYS A 1 486 ? 0.183 -5.820 -41.159 1.00 44.15 747 LYS A CA 1
ATOM 3579 C C . LYS A 1 486 ? -1.223 -5.315 -40.760 1.00 45.42 747 LYS A C 1
ATOM 3580 O O . LYS A 1 486 ? -2.192 -6.078 -40.810 1.00 53.88 747 LYS A O 1
ATOM 3586 N N . ARG A 1 487 ? -1.350 -4.053 -40.360 1.00 40.81 748 ARG A N 1
ATOM 3587 C CA . ARG A 1 487 ? -2.652 -3.538 -39.942 1.00 33.53 748 ARG A CA 1
ATOM 3588 C C . ARG A 1 487 ? -3.397 -3.030 -41.155 1.00 47.08 748 ARG A C 1
ATOM 3589 O O . ARG A 1 487 ? -3.860 -1.892 -41.235 1.00 52.58 748 ARG A O 1
ATOM 3597 N N . VAL A 1 488 ? -3.497 -3.940 -42.106 1.00 45.73 749 VAL A N 1
ATOM 3598 C CA . VAL A 1 488 ? -4.104 -3.697 -43.392 1.00 47.64 749 VAL A CA 1
ATOM 3599 C C . VAL A 1 488 ? -5.622 -3.595 -43.278 1.00 48.61 749 VAL A C 1
ATOM 3600 O O . VAL A 1 488 ? -6.269 -4.341 -42.519 1.00 52.95 749 VAL A O 1
ATOM 3604 N N . ARG A 1 489 ? -6.183 -2.656 -44.025 1.00 32.25 750 ARG A N 1
ATOM 3605 C CA . ARG A 1 489 ? -7.621 -2.551 -44.123 1.00 33.27 750 ARG A CA 1
ATOM 3606 C C . ARG A 1 489 ? -8.028 -2.840 -45.535 1.00 35.49 750 ARG A C 1
ATOM 3607 O O . ARG A 1 489 ? -7.215 -2.740 -46.458 1.00 32.96 750 ARG A O 1
ATOM 3615 N N . ALA A 1 490 ? -9.285 -3.211 -45.699 1.00 34.79 751 ALA A N 1
ATOM 3616 C CA . ALA A 1 490 ? -9.778 -3.525 -47.006 1.00 30.21 751 ALA A CA 1
ATOM 3617 C C . ALA A 1 490 ? -11.290 -3.392 -47.071 1.00 81.70 751 ALA A C 1
ATOM 3618 O O . ALA A 1 490 ? -11.983 -3.355 -46.065 1.00 31.12 751 ALA A O 1
ATOM 3620 N N . SER A 1 491 ? -11.797 -3.322 -48.284 1.00 30.36 752 SER A N 1
ATOM 3621 C CA . SER A 1 491 ? -13.204 -3.111 -48.484 1.00 40.31 752 SER A CA 1
ATOM 3622 C C . SER A 1 491 ? -13.626 -3.741 -49.785 1.00 40.57 752 SER A C 1
ATOM 3623 O O . SER A 1 491 ? -12.786 -4.060 -50.633 1.00 42.53 752 SER A O 1
ATOM 3626 N N . ALA A 1 492 ? -14.935 -3.883 -49.954 1.00 35.92 753 ALA A N 1
ATOM 3627 C CA . ALA A 1 492 ? -15.487 -4.373 -51.206 1.00 36.23 753 ALA A CA 1
ATOM 3628 C C . ALA A 1 492 ? -16.736 -3.584 -51.594 1.00 35.30 753 ALA A C 1
ATOM 3629 O O . ALA A 1 492 ? -17.525 -3.184 -50.724 1.00 32.44 753 ALA A O 1
ATOM 3631 N N . GLY A 1 493 ? -16.919 -3.333 -52.889 1.00 33.09 754 GLY A N 1
ATOM 3632 C CA . GLY A 1 493 ? -18.085 -2.570 -53.277 1.00 39.25 754 GLY A CA 1
ATOM 3633 C C . GLY A 1 493 ? -18.489 -2.599 -54.725 1.00 32.97 754 GLY A C 1
ATOM 3634 O O . GLY A 1 493 ? -17.918 -3.330 -55.533 1.00 34.93 754 GLY A O 1
ATOM 3635 N N . ILE A 1 494 ? -19.521 -1.820 -55.019 1.00 33.57 755 ILE A N 1
ATOM 3636 C CA . ILE A 1 494 ? -19.928 -1.473 -56.378 1.00 52.82 755 ILE A CA 1
ATOM 3637 C C . ILE A 1 494 ? -19.352 -0.102 -56.704 1.00 41.67 755 ILE A C 1
ATOM 3638 O O . ILE A 1 494 ? -19.100 0.712 -55.819 1.00 33.83 755 ILE A O 1
ATOM 3643 N N . ALA A 1 495 ? -19.154 0.159 -57.981 1.00 42.19 756 ALA A N 1
ATOM 3644 C CA . ALA A 1 495 ? -18.575 1.415 -58.391 1.00 52.24 756 ALA A CA 1
ATOM 3645 C C . ALA A 1 495 ? -19.122 1.728 -59.766 1.00 60.28 756 ALA A C 1
ATOM 3646 O O . ALA A 1 495 ? -19.056 0.902 -60.677 1.00 68.18 756 ALA A O 1
ATOM 3648 N N . LEU A 1 496 ? -19.702 2.911 -59.908 1.00 60.85 757 LEU A N 1
ATOM 3649 C CA . LEU A 1 496 ? -20.232 3.332 -61.193 1.00 54.31 757 LEU A CA 1
ATOM 3650 C C . LEU A 1 496 ? -19.428 4.513 -61.629 1.00 52.15 757 LEU A C 1
ATOM 3651 O O . LEU A 1 496 ? -19.098 5.373 -60.819 1.00 63.53 757 LEU A O 1
ATOM 3656 N N . GLN A 1 497 ? -19.091 4.572 -62.902 1.00 43.70 758 GLN A N 1
ATOM 3657 C CA . GLN A 1 497 ? -18.645 5.848 -63.410 1.00 48.81 758 GLN A CA 1
ATOM 3658 C C . GLN A 1 497 ? -19.201 6.146 -64.779 1.00 55.76 758 GLN A C 1
ATOM 3659 O O . GLN A 1 497 ? -19.529 5.240 -65.539 1.00 61.67 758 GLN A O 1
ATOM 3665 N N . TRP A 1 498 ? -19.350 7.430 -65.067 1.00 57.30 759 TRP A N 1
ATOM 3666 C CA . TRP A 1 498 ? -19.735 7.811 -66.403 1.00 65.76 759 TRP A CA 1
ATOM 3667 C C . TRP A 1 498 ? -19.266 9.188 -66.875 1.00 72.15 759 TRP A C 1
ATOM 3668 O O . TRP A 1 498 ? -19.190 10.156 -66.112 1.00 71.04 759 TRP A O 1
ATOM 3679 N N . GLN A 1 499 ? -18.895 9.224 -68.149 1.00 74.52 760 GLN A N 1
ATOM 3680 C CA . GLN A 1 499 ? -18.468 10.437 -68.805 1.00 74.34 760 GLN A CA 1
ATOM 3681 C C . GLN A 1 499 ? -19.704 11.055 -69.401 1.00 78.58 760 GLN A C 1
ATOM 3682 O O . GLN A 1 499 ? -20.040 10.785 -70.551 1.00 75.72 760 GLN A O 1
ATOM 3688 N N . SER A 1 500 ? -20.392 11.863 -68.598 1.00 84.01 761 SER A N 1
ATOM 3689 C CA . SER A 1 500 ? -21.588 12.563 -69.045 1.00 87.22 761 SER A CA 1
ATOM 3690 C C . SER A 1 500 ? -21.199 13.666 -70.013 1.00 84.31 761 SER A C 1
ATOM 3691 O O . SER A 1 500 ? -20.019 14.007 -70.126 1.00 74.21 761 SER A O 1
ATOM 3694 N N . PRO A 1 501 ? -22.189 14.234 -70.719 1.00 88.62 762 PRO A N 1
ATOM 3695 C CA . PRO A 1 501 ? -21.869 15.377 -71.585 1.00 88.31 762 PRO A CA 1
ATOM 3696 C C . PRO A 1 501 ? -21.479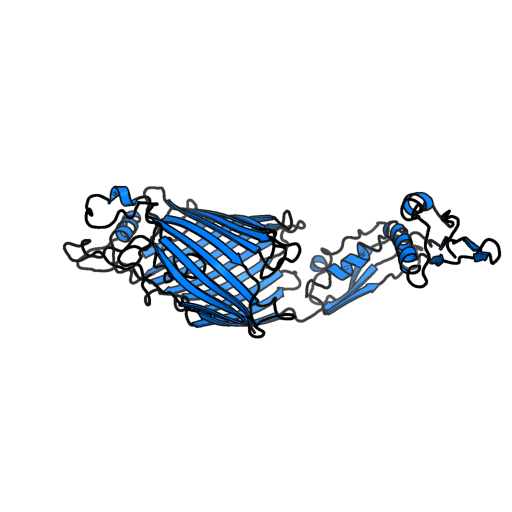 16.659 -70.835 1.00 83.74 762 PRO A C 1
ATOM 3697 O O . PRO A 1 501 ? -21.228 17.659 -71.498 1.00 89.87 762 PRO A O 1
ATOM 3701 N N . ILE A 1 502 ? -21.428 16.631 -69.503 1.00 75.59 763 ILE A N 1
ATOM 3702 C CA . ILE A 1 502 ? -21.056 17.808 -68.717 1.00 72.00 763 ILE A CA 1
ATOM 3703 C C . ILE A 1 502 ? -19.731 17.589 -68.004 1.00 65.88 763 ILE A C 1
ATOM 3704 O O . ILE A 1 502 ? -19.165 18.512 -67.428 1.00 57.37 763 ILE A O 1
ATOM 3709 N N . GLY A 1 503 ? -19.247 16.354 -68.044 1.00 62.67 764 GLY A N 1
ATOM 3710 C CA . GLY A 1 503 ? -18.048 15.986 -67.325 1.00 55.77 764 GLY A CA 1
ATOM 3711 C C . GLY A 1 503 ? -18.241 14.681 -66.586 1.00 66.39 764 GLY A C 1
ATOM 3712 O O . GLY A 1 503 ? -19.343 14.125 -66.567 1.00 75.54 764 GLY A O 1
ATOM 3713 N N . PRO A 1 504 ? -17.166 14.187 -65.961 1.00 54.94 765 PRO A N 1
ATOM 3714 C CA . PRO A 1 504 ? -17.083 12.840 -65.396 1.00 49.35 765 PRO A CA 1
ATOM 3715 C C . PRO A 1 504 ? -17.665 12.697 -63.997 1.00 44.25 765 PRO A C 1
ATOM 3716 O O . PRO A 1 504 ? -17.172 13.305 -63.051 1.00 48.38 765 PRO A O 1
ATOM 3720 N N . LEU A 1 505 ? -18.704 11.882 -63.876 1.00 35.14 766 LEU A N 1
ATOM 3721 C CA . LEU A 1 505 ? -19.197 11.466 -62.570 1.00 50.92 766 LEU A CA 1
ATOM 3722 C C . LEU A 1 505 ? -18.648 10.087 -62.269 1.00 56.93 766 LEU A C 1
ATOM 3723 O O . LEU A 1 505 ? -18.565 9.238 -63.159 1.00 58.93 766 LEU A O 1
ATOM 3728 N N . SER A 1 506 ? -18.263 9.853 -61.021 1.00 62.07 767 SER A N 1
ATOM 3729 C CA . SER A 1 506 ? -17.905 8.500 -60.603 1.00 59.07 767 SER A CA 1
ATOM 3730 C C . SER A 1 506 ? -18.417 8.218 -59.197 1.00 56.63 767 SER A C 1
ATOM 3731 O O . SER A 1 506 ? -18.207 8.995 -58.269 1.00 55.27 767 SER A O 1
ATOM 3734 N N . PHE A 1 507 ? -19.116 7.107 -59.055 1.00 52.73 768 PHE A N 1
ATOM 3735 C CA . PHE A 1 507 ? -19.708 6.760 -57.780 1.00 54.84 768 PHE A CA 1
ATOM 3736 C C . PHE A 1 507 ? -19.106 5.476 -57.193 1.00 56.08 768 PHE A C 1
ATOM 3737 O O . PHE A 1 507 ? -18.419 4.711 -57.878 1.00 58.15 768 PHE A O 1
ATOM 3745 N N . SER A 1 508 ? -19.357 5.264 -55.912 1.00 45.80 769 SER A N 1
ATOM 3746 C CA . SER A 1 508 ? -18.804 4.144 -55.196 1.00 32.71 769 SER A CA 1
ATOM 3747 C C . SER A 1 508 ? -19.678 3.954 -53.982 1.00 39.29 769 SER A C 1
ATOM 3748 O O . SER A 1 508 ? -20.005 4.924 -53.292 1.00 36.19 769 SER A O 1
ATOM 3751 N N . TYR A 1 509 ? -20.096 2.715 -53.744 1.00 35.28 770 TYR A N 1
ATOM 3752 C CA . TYR A 1 509 ? -20.662 2.347 -52.458 1.00 39.36 770 TYR A CA 1
ATOM 3753 C C . TYR A 1 509 ? -19.780 1.231 -52.001 1.00 44.41 770 TYR A C 1
ATOM 3754 O O . TYR A 1 509 ? -19.636 0.233 -52.696 1.00 54.12 770 TYR A O 1
ATOM 3763 N N . ALA A 1 510 ? -19.170 1.386 -50.841 1.00 33.13 771 ALA A N 1
ATOM 3764 C CA . ALA A 1 510 ? -18.280 0.337 -50.396 1.00 45.20 771 ALA A CA 1
ATOM 3765 C C . ALA A 1 510 ? -18.526 0.017 -48.947 1.00 49.55 771 ALA A C 1
ATOM 3766 O O . ALA A 1 510 ? -18.850 0.897 -48.147 1.00 46.03 771 ALA A O 1
ATOM 3768 N N . LYS A 1 511 ? -18.390 -1.263 -48.631 1.00 51.51 772 LYS A N 1
ATOM 3769 C CA . LYS A 1 511 ? -18.487 -1.733 -47.271 1.00 45.30 772 LYS A CA 1
ATOM 3770 C C . LYS A 1 511 ? -17.088 -2.246 -46.938 1.00 42.75 772 LYS A C 1
ATOM 3771 O O . LYS A 1 511 ? -16.415 -2.805 -47.804 1.00 50.14 772 LYS A O 1
ATOM 3777 N N . PRO A 1 512 ? -16.627 -2.012 -45.702 1.00 38.16 773 PRO A N 1
ATOM 3778 C CA . PRO A 1 512 ? -15.347 -2.514 -45.186 1.00 34.74 773 PRO A CA 1
ATOM 3779 C C . PRO A 1 512 ? -15.378 -4.007 -44.897 1.00 33.53 773 PRO A C 1
ATOM 3780 O O . PRO A 1 512 ? -16.381 -4.481 -44.372 1.00 37.56 773 PRO A O 1
ATOM 3784 N N . ILE A 1 513 ? -14.306 -4.728 -45.224 1.00 34.40 774 ILE A N 1
ATOM 3785 C CA . ILE A 1 513 ? -14.183 -6.125 -44.804 1.00 36.99 774 ILE A CA 1
ATOM 3786 C C . ILE A 1 513 ? -13.173 -6.267 -43.663 1.00 39.45 774 ILE A C 1
ATOM 3787 O O . ILE A 1 513 ? -13.059 -7.320 -43.046 1.00 40.19 774 ILE A O 1
ATOM 3792 N N . LYS A 1 514 ? -12.429 -5.202 -43.398 1.00 41.60 775 LYS A N 1
ATOM 3793 C CA . LYS A 1 514 ? -11.469 -5.185 -42.303 1.00 38.22 775 LYS A CA 1
ATOM 3794 C C . LYS A 1 514 ? -11.214 -3.736 -41.914 1.00 48.95 775 LYS A C 1
ATOM 3795 O O . LYS A 1 514 ? -10.788 -2.924 -42.735 1.00 55.88 775 LYS A O 1
ATOM 3801 N N . LYS A 1 515 ? -11.510 -3.397 -40.668 1.00 54.18 776 LYS A N 1
ATOM 3802 C CA . LYS A 1 515 ? -11.180 -2.072 -40.171 1.00 50.64 776 LYS A CA 1
ATOM 3803 C C . LYS A 1 515 ? -10.521 -2.169 -38.811 1.00 43.21 776 LYS A C 1
ATOM 3804 O O . LYS A 1 515 ? -10.295 -3.251 -38.269 1.00 39.47 776 LYS A O 1
ATOM 3810 N N . TYR A 1 516 ? -10.186 -1.020 -38.264 1.00 47.70 777 TYR A N 1
ATOM 3811 C CA . TYR A 1 516 ? -9.597 -0.990 -36.952 1.00 45.20 777 TYR A CA 1
ATOM 3812 C C . TYR A 1 516 ? -10.387 0.056 -36.196 1.00 49.86 777 TYR A C 1
ATOM 3813 O O . TYR A 1 516 ? -11.046 0.902 -36.817 1.00 42.33 777 TYR A O 1
ATOM 3822 N N . ALA A 1 517 ? -10.379 -0.062 -34.869 1.00 56.16 778 ALA A N 1
ATOM 3823 C CA . ALA A 1 517 ? -11.031 0.888 -33.982 1.00 45.50 778 ALA A CA 1
ATOM 3824 C C . ALA A 1 517 ? -10.619 2.282 -34.379 1.00 47.36 778 ALA A C 1
ATOM 3825 O O . ALA A 1 517 ? -9.433 2.539 -34.579 1.00 58.15 778 ALA A O 1
ATOM 3827 N N . GLY A 1 518 ? -11.598 3.171 -34.521 1.00 47.50 779 GLY A N 1
ATOM 3828 C CA . GLY A 1 518 ? -11.337 4.582 -34.761 1.00 48.53 779 GLY A CA 1
ATOM 3829 C C . GLY A 1 518 ? -11.131 4.977 -36.210 1.00 53.77 779 GLY A C 1
ATOM 3830 O O . GLY A 1 518 ? -10.833 6.140 -36.509 1.00 63.32 779 GLY A O 1
ATOM 3831 N N . ASP A 1 519 ? -11.278 4.006 -37.107 1.00 47.76 780 ASP A N 1
ATOM 3832 C CA . ASP A 1 519 ? -1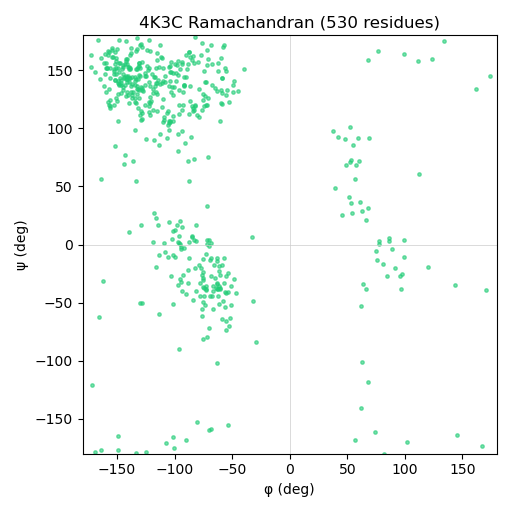1.168 4.254 -38.534 1.00 48.35 780 ASP A CA 1
ATOM 3833 C C . ASP A 1 519 ? -12.395 4.984 -39.073 1.00 53.13 780 ASP A C 1
ATOM 3834 O O . ASP A 1 519 ? -13.530 4.562 -38.840 1.00 59.63 780 ASP A O 1
ATOM 3839 N N . GLU A 1 520 ? -12.185 6.089 -39.785 1.00 48.86 781 GLU A N 1
ATOM 3840 C CA . GLU A 1 520 ? -13.342 6.801 -40.305 1.00 49.99 781 GLU A CA 1
ATOM 3841 C C . GLU A 1 520 ? -13.912 6.197 -41.585 1.00 49.21 781 GLU A C 1
ATOM 3842 O O . GLU A 1 520 ? -13.293 6.269 -42.654 1.00 46.83 781 GLU A O 1
ATOM 3848 N N . ILE A 1 521 ? -15.109 5.628 -41.461 1.00 42.28 782 ILE A N 1
ATOM 3849 C CA . ILE A 1 521 ? -15.792 4.979 -42.572 1.00 39.09 782 ILE A CA 1
ATOM 3850 C C . ILE A 1 521 ? -16.725 5.923 -43.318 1.00 35.97 782 ILE A C 1
ATOM 3851 O O . ILE A 1 521 ? -17.657 6.449 -42.740 1.00 46.40 782 ILE A O 1
ATOM 3856 N N . GLU A 1 522 ? -16.479 6.115 -44.606 1.00 36.14 783 GLU A N 1
ATOM 3857 C CA . GLU A 1 522 ? -17.367 6.892 -45.470 1.00 44.37 783 GLU A CA 1
ATOM 3858 C C . GLU A 1 522 ? -17.754 6.022 -46.663 1.00 50.94 783 GLU A C 1
ATOM 3859 O O . GLU A 1 522 ? -17.065 6.008 -47.682 1.00 59.88 783 GLU A O 1
ATOM 3865 N N . GLN A 1 523 ? -18.853 5.288 -46.514 1.00 43.99 784 GLN A N 1
ATOM 3866 C CA . GLN A 1 523 ? -19.297 4.288 -47.483 1.00 41.03 784 GLN A CA 1
ATOM 3867 C C . GLN A 1 523 ? -19.623 4.824 -48.870 1.00 50.16 784 GLN A C 1
ATOM 3868 O O . GLN A 1 523 ? -19.162 4.289 -49.886 1.00 62.56 784 GLN A O 1
ATOM 3874 N N . PHE A 1 524 ? -20.454 5.852 -48.925 1.00 44.46 785 PHE A N 1
ATOM 3875 C CA . PHE A 1 524 ? -20.780 6.422 -50.214 1.00 45.78 785 PHE A CA 1
ATOM 3876 C C . PHE A 1 524 ? -19.819 7.566 -50.521 1.00 47.87 785 PHE A C 1
ATOM 3877 O O . PHE A 1 524 ? -19.570 8.439 -49.697 1.00 61.08 785 PHE A O 1
ATOM 3885 N N . GLN A 1 525 ? -19.262 7.531 -51.716 1.00 40.02 786 GLN A N 1
ATOM 3886 C CA . GLN A 1 525 ? -18.284 8.498 -52.136 1.00 32.64 786 GLN A CA 1
ATOM 3887 C C . GLN A 1 525 ? -18.533 8.776 -53.614 1.00 47.94 786 GLN A C 1
ATOM 3888 O O . GLN A 1 525 ? -19.111 7.948 -54.306 1.00 56.16 786 GLN A O 1
ATOM 3894 N N . PHE A 1 526 ? -18.125 9.938 -54.107 1.00 38.26 787 PHE A N 1
ATOM 3895 C CA . PHE A 1 526 ? -18.478 10.312 -55.473 1.00 42.31 787 PHE A CA 1
ATOM 3896 C C . PHE A 1 526 ? -17.695 11.532 -55.883 1.00 47.02 787 PHE A C 1
ATOM 3897 O O . PHE A 1 526 ? -17.397 12.367 -55.041 1.00 50.76 787 PHE A O 1
ATOM 3905 N N . THR A 1 527 ? -17.368 11.657 -57.164 1.00 32.20 788 THR A N 1
ATOM 3906 C CA . THR A 1 527 ? -16.989 12.970 -57.660 1.00 49.27 788 THR A CA 1
ATOM 3907 C C . THR A 1 527 ? -17.765 13.381 -58.903 1.00 50.97 788 THR A C 1
ATOM 3908 O O . THR A 1 527 ? -18.297 12.545 -59.643 1.00 46.52 788 THR A O 1
ATOM 3912 N N . VAL A 1 528 ? -17.815 14.695 -59.098 1.00 33.18 789 VAL A N 1
ATOM 3913 C CA . VAL A 1 528 ? -18.559 15.321 -60.164 1.00 34.09 789 VAL A CA 1
ATOM 3914 C C . VAL A 1 528 ? -17.684 16.471 -60.621 1.00 47.13 789 VAL A C 1
ATOM 3915 O O . VAL A 1 528 ? -17.171 17.228 -59.799 1.00 42.89 789 VAL A O 1
ATOM 3919 N N . GLY A 1 529 ? -17.474 16.587 -61.925 1.00 49.53 790 GLY A N 1
ATOM 3920 C CA . GLY A 1 529 ? -16.557 17.585 -62.433 1.00 57.99 790 GLY A CA 1
ATOM 3921 C C . GLY A 1 529 ? -16.958 18.099 -63.795 1.00 71.68 790 GLY A C 1
ATOM 3922 O O . GLY A 1 529 ? -17.549 17.372 -64.587 1.00 85.95 790 GLY A O 1
ATOM 3923 N N . SER A 1 530 ? -16.645 19.361 -64.063 1.00 62.80 791 SER A N 1
ATOM 3924 C CA . SER A 1 530 ? -16.955 19.960 -65.348 1.00 56.36 791 SER A CA 1
ATOM 3925 C C . SER A 1 530 ? -15.869 20.925 -65.734 1.00 66.00 791 SER A C 1
ATOM 3926 O O . SER A 1 530 ? -15.277 21.559 -64.869 1.00 71.12 791 SER A O 1
ATOM 3929 N N . THR A 1 531 ? -15.603 21.028 -67.033 1.00 78.39 792 THR A N 1
ATOM 3930 C CA . THR A 1 531 ? -14.641 22.002 -67.555 1.00 88.27 792 THR A CA 1
ATOM 3931 C C . THR A 1 531 ? -15.218 22.780 -68.745 1.00 97.47 792 THR A C 1
ATOM 3932 O O . THR A 1 531 ? -15.942 22.226 -69.574 1.00 97.40 792 THR A O 1
ATOM 3936 N N . PHE A 1 532 ? -14.895 24.067 -68.817 1.00 67.67 793 PHE A N 1
ATOM 3937 C CA . PHE A 1 532 ? -15.363 24.925 -69.905 1.00 73.70 793 PHE A CA 1
ATOM 3938 C C . PHE A 1 532 ? -14.340 26.016 -70.195 1.00 75.80 793 PHE A C 1
ATOM 3939 O O . PHE A 1 532 ? -14.677 27.154 -70.542 1.00 108.83 793 PHE A O 1
#

Secondary structure (DSSP, 8-state):
--B-------B-SSTHHHHHTTTT---SS----SSTTHHHHHHHHHHHHTTT--S-EEEE--B--TTT--BB--EEEE-----EEEEEEEES-SSS-HHHHTTS--SPTTEE--TTTTHHHHHHHTTSSSEEEEEE-----SSSSSEEEEEEEEEE---EEEEEEEEEETTTEEEEEEEEEEEEETTTTEEEEEEEEE-SSEEEEEEEEEEEEESTT--EEEEEEEEEEEE--SSSS-S--EEEEEEEEEEEEE--SSSEEEEEEEEEEEEEEE----BHHHHHHHHHTT----TT--S-S-EEE--EEEEEEEEEE--SSSSS--SEEEEEEEEEEE-TT-SS-EEEEEEEEEEEEESSSS-SSEEEEEEEEEEEEE-SS-PPPGGG-B-B-BTTTBTEEPTT-BSPEEEE--SS-S-EEEEEE--BSEEEEEEEEEEEPPSS--STTSTTEEEEEEEEEEEEE-TTGGGGSTT-TTS--TT-TT--EEEEEEEEEEEEBTEEEEEEEEEEEE--TT--EE-EEEEEEEE-

Nearest PDB structures (foldseek):
  4k3c-assembly1_A  TM=1.002E+00  e=0.000E+00  [Haemophilus] ducreyi
  6qgy-assembly1_A  TM=9.572E-01  e=3.890E-44  Escherichia coli O157:H7
  6qgw-assembly1_A  TM=9.620E-01  e=1.022E-43  Escherichia coli O157:H7
  5or1-assembly1_A  TM=9.343E-01  e=3.743E-41  Salmonella enterica subsp. enterica serovar Typhimurium str. LT2
  6izt-assembly2_B  TM=8.418E-01  e=3.468E-14  Haemophilus influenzae

Solvent-accessible surface area: 27786 Å² total; per-residue (Å²): 119,55,36,79,75,51,97,36,64,61,57,61,98,89,49,72,113,71,46,60,70,90,84,30,78,109,82,106,69,37,108,87,63,110,90,74,38,74,74,57,20,62,62,45,32,59,43,29,1,42,176,0,15,21,82,29,127,28,67,70,58,62,77,86,46,120,103,79,52,36,27,60,47,36,62,88,43,78,20,50,71,130,30,70,0,102,78,6,116,25,76,35,39,135,95,9,29,67,82,7,0,84,54,20,20,132,13,132,28,44,34,36,0,24,38,41,28,0,50,108,0,52,34,104,1,75,182,47,26,18,15,122,53,13,80,47,33,77,57,66,21,166,136,71,105,67,51,4,7,0,24,0,93,7,130,30,105,126,18,32,56,112,50,82,4,67,12,111,2,36,29,50,12,79,32,106,48,40,6,87,31,74,48,6,56,113,0,107,2,0,24,51,9,86,51,24,44,63,52,75,20,9,62,40,71,41,75,30,70,59,32,54,65,118,46,196,124,17,21,34,54,19,26,41,102,58,68,41,58,40,56,4,62,90,80,50,20,20,4,20,26,70,28,60,8,88,10,42,30,31,57,55,15,59,80,87,85,172,42,31,40,99,69,85,5,106,5,103,24,52,15,41,1,105,52,1,64,16,1,36,26,1,19,74,2,0,79,14,20,157,50,93,20,65,87,115,76,70,72,12,70,137,1,95,8,14,4,98,11,50,24,79,7,75,53,58,72,66,37,78,90,83,92,16,13,18,21,29,30,20,26,34,71,35,10,51,46,6,43,127,65,14,67,1,76,5,81,30,68,18,50,83,97,22,9,28,104,41,107,52,117,109,62,84,111,0,55,0,43,75,22,8,99,15,74,0,19,14,76,47,72,49,41,9,1,6,20,46,42,39,43,2,10,8,70,77,20,0,34,0,0,0,14,11,4,0,3,6,25,0,1,26,83,59,88,106,7,28,119,31,77,29,111,32,11,13,4,1,6,4,36,49,28,48,16,92,15,60,10,39,40,7,81,208,74,38,113,153,148,31,84,39,15,31,13,4,69,2,62,4,28,1,11,6,42,20,40,46,8,156,144,4,95,76,111,22,116,142,34,65,44,7,18,28,132,128,38,54,3,10,0,33,11,102,4,66,61,92,58,15,132,110,17,66,32,24,61,2,125,0,130,22,99,103,117,58,103,32,16,63,52,50,67,108,2,52,48,51,18,28,118,140

CATH classification: 3.10.20.310 (+2 more: 3.10.20.310, 2.40.160.50)

B-factor: mean 76.17, std 44.22, range [26.88, 233.19]

Radius of gyration: 32.04 Å; Cα contacts (8 Å, |Δi|>4): 1354; chains: 1; bounding box: 53×53×108 Å

Sequence (532 aa):
YNISEMRIIGDTQKLDNELNQLLTHFKAGQLFRKTELSIIEEQIKQILGDRGYGSAKVDLYPKFNEEDHTVQINFIVDAGRRIYVRKIRFEGNDVTADSTLRREMRQQEGAWLSTSAVSLAKSRLERTGFYETVEMSMPTVKNTDDQVDIIYKIKERNTGSINFGVGYGSGSGLSYNAGITQDNFLGMGSSLGLNGSRNTDSTNVNLSYTEPYFTKDGVSLGGNIFYEDYDNSARKASAAYKRKTYGASGTLGFPVDENNSYYLGLGYTHDKLRNVEREYTREKYVNSMKFPINPQNSHYDRIQSADFDLSFGWNYNNLNRGYFPTAGSSANISGKLTLPGSDNKYYQVGTNFSGYIPLNSEHKWVIATKGGLAYTNSFGGKEVPFYQLYSAGGMGSLRGFAGGSIGPKAIYYREDGFKAPSQDVIGGNAMVNASLELIIPAPFISDKYQHNVRTSVFVDAATVWNTKWKQSKADYPNLPDFGDYKRVRASAGIALQWQSPIGPLSFSYAKPIKKYAGDEIEQFQFTVGSTF

Organism: Haemophilus ducreyi (NCBI:txid730)

Foldseek 3Di:
DFADAAPADEDDDPLCPVLVPPLSPHDDRHDDDDVVVVVSQVVRCLSLQQVQQNDKDWDWDWDADPPVRHIYIYTYIDRDDRAAEAEEEEPQLPFADRVLLVLLQDDDHRGGGNVPSRVVSQVVVPVLQQFPDWDWDWDAPPPPGRYTYIYIYTHGDFQKDKKKKWKAWDAQGTKMKIKIKGACVGSQRKIWMWIWMDTVFKIKIKTKIKDQPPDSQRKIKIKMWMWMWGWACPDLLPCTWTKIKIKMKIKIKADPDVQKIKMKMKMKMKMKIFDNQDFDVQVLQCVLLPADADPVDGTRDIDMWMDTKMKMKMWGDDFPDDPPGLFDKIKMWMKMFTDPVTRQAKMKIKMKMKGKAAPDPVSQKIKIKMKMKIAMAGDPSHGHNQVPFDAAADPPAAAQFHGRLAADWTQFQDVVTSNRTDLNRSHAGIKMKMKIKIWHFDPPDDDPCSPQKIKIKMKIKMFTAHCVCVVVCPVCVPDDSRHDRPQMWMKIWMKMWGQDPFGIKIWIAIDTPHDDPSTGTDGIIMMDMGMD

InterPro domains:
  IPR000184 Bacterial surface antigen (D15) [PF01103] (445-793)
  IPR010827 POTRA domain, BamA/TamA-like [PF07244] (89-168)
  IPR010827 POTRA domain, BamA/TamA-like [PF07244] (172-259)
  IPR010827 POTRA domain, BamA/TamA-like [PF07244] (262-341)
  IPR010827 POTRA domain, BamA/TamA-like [PF07244] (344-418)
  IPR023707 Outer membrane protein assembly factor BamA [MF_01430] (1-793)
  IPR023707 Outer membrane protein assembly factor BamA [PIRSF006076] (6-793)
  IPR023707 Outer membrane protein assembly factor BamA [TIGR03303] (20-793)
  IPR034746 POTRA domain [PS51779] (20-87)
  IPR034746 POTRA domain [PS51779] (88-168)
  IPR034746 POTRA domain [PS51779] (171-259)
  IPR034746 POTRA domain [PS51779] (344-418)
  IPR039910 Surface antigen D15-like [PTHR12815] (117-790)